Protein AF-A0A7S3DDK4-F1 (afdb_monomer_lite)

Sequence (432 aa):
MGDYQGGRSWQAQGGRSWQAQGGRSWQAQGGRPRYERYDDFDDAISMMRSQQDNVAELSKILRTPDQCRVAMTRESRKRRTLLMEAAKAGLPSCIKLLIQTYGACVSHKSAEFGDTALHHAAYAGKLEAVKMLLENGAKAGQRNGRRETAVHSARAGGSEECAKLLAETLEKEKVEKNIDMQKLIKELEGVVGWDETQKILQKCEIQQQDEADESDVPIVMVSPAGFWVGEGACEEHAFDARLCDELIRFFKNERDALQMSRKEFTVIDFGCGMGNYVQTMIGSGIDMEGYDGNPSTPALTKGHGKVQDLSVPFSLPGGRRKWVMSLEVGEHLPKKFESIFLDNVCNHADKGLILSWAKPGQGGFGHFNEQPDEYIRAEVCKRGFVVDARLEQTLRRSSSLKWFKDTIMAFRRDGQDEEAEGGNNSKRRKME

InterPro domains:
  IPR002110 Ankyrin repeat [PF12796] (83-169)
  IPR002110 Ankyrin repeat [PS50088] (113-145)
  IPR002110 Ankyrin repeat [SM00248] (78-107)
  IPR002110 Ankyrin repeat [SM00248] (113-142)
  IPR002110 Ankyrin repeat [SM00248] (146-177)
  IPR029063 S-adenosyl-L-methionine-dependent methyltransferase superfamily [SSF53335] (258-388)
  IPR036770 Ankyrin repeat-containing domain superfamily [G3DSA:1.25.40.20] (43-191)
  IPR036770 Ankyrin repeat-containing domain superfamily [SSF48403] (76-168)

Foldseek 3Di:
DDDDDDDDDDDDDDDDDDDDPDDDDDDDDPDDPDPPDADADVVLLVCLVVLPLDVPVVCVSQVDLQSQQQNFHPPDPFGDGSLLSNLLSLRLNSNCCCCPRNVHDQCQAIPPWGDGSLLNNLLSLNQNSNVSSVVSPRQQCFATNVRDGSLVSNVNSVRPPSNVVSVVRNVVVLVVVQVVVVVVLVVVCVPPNDVVSVVVVVVVLVVCVVDDPPGDDFDWDQDLLQAIDTPCLLVQDDDWPLLLVLVLVVLVVVCVVVVHDLVQQEEEEEQCRLVPSVVVSVVSSHHYAYEYQYCCNCVSNVNRYDHDRLLAADADPPWAHQEYEYEAGLQLHAPNSNLSNLCRRLRRHDWKYKYFFAAVPNDDVRRNDHDDPVVVQVSNVVSQKDWPVVSQCSSLVSGPDPRSVPGMTMITGHPPPPPPPPPDDDPDPDDD

Secondary structure (DSSP, 8-state):
---------------------S-------------------HHHHHHHHTT---HHHHHHHT-SGGGGTT-B-SS-TT--BHHHHHHHHT-HHHHHHHHHTT---TTPPPTTT---HHHHHHHTT-HHHHHHHHHTT--TT---TTS--HHHHHHHTT-HHHHHHHHHHHHHHHHHHHHHHHHHHHHHHHHH-HHHHHHHHHHHHHHHHHT--TT-----EE-TTS-EESTTHHHH----HHHHHHHHHHHHHHHHHTT--TTTSEEEEET-TT-HHHHHHHHTT-EEEEEES-TTHHHHTTTSEEE--SSS----TT--EEEEEE-S-GGGS-GGGHHHHHHHHHHHEEEEEEEE-PPTT---TT------HHHHHHHHHTTTEEE-HHHHHHHHHH--STTHHHHEEEEEE-GGGGGSSS-SSSSSSS--

pLDDT: mean 76.62, std 22.74, range [24.53, 98.81]

Structure (mmCIF, N/CA/C/O backbone):
data_AF-A0A7S3DDK4-F1
#
_entry.id   AF-A0A7S3DDK4-F1
#
loop_
_atom_site.group_PDB
_atom_site.id
_atom_site.type_symbol
_atom_site.label_atom_id
_atom_site.label_alt_id
_atom_site.label_comp_id
_atom_site.label_asym_id
_atom_site.label_entity_id
_atom_site.label_seq_id
_atom_site.pdbx_PDB_ins_code
_atom_site.Cartn_x
_atom_site.Cartn_y
_atom_site.Cartn_z
_atom_site.occupancy
_atom_site.B_iso_or_equiv
_atom_site.auth_seq_id
_atom_site.auth_comp_id
_atom_site.auth_asym_id
_atom_site.auth_atom_id
_atom_site.pdbx_PDB_model_num
ATOM 1 N N . MET A 1 1 ? 54.997 40.972 24.332 1.00 40.31 1 MET A N 1
ATOM 2 C CA . MET A 1 1 ? 55.916 39.899 24.767 1.00 40.31 1 MET A CA 1
ATOM 3 C C . MET A 1 1 ? 55.131 38.986 25.687 1.00 40.31 1 MET A C 1
ATOM 5 O O . MET A 1 1 ? 54.531 39.498 26.621 1.00 40.31 1 MET A O 1
ATOM 9 N N . GLY A 1 2 ? 55.059 37.697 25.367 1.00 31.00 2 GLY A N 1
ATOM 10 C CA . GLY A 1 2 ? 54.266 36.706 26.096 1.00 31.00 2 GLY A CA 1
ATOM 11 C C . GLY A 1 2 ? 53.964 35.510 25.198 1.00 31.00 2 GLY A C 1
ATOM 12 O O . GLY A 1 2 ? 53.062 35.584 24.371 1.00 31.00 2 GLY A O 1
ATOM 13 N N . ASP A 1 3 ? 54.802 34.486 25.334 1.00 34.25 3 ASP A N 1
ATOM 14 C CA . ASP A 1 3 ? 54.866 33.221 24.596 1.00 34.25 3 ASP A CA 1
ATOM 15 C C . ASP A 1 3 ? 53.625 32.331 24.737 1.00 34.25 3 ASP A C 1
ATOM 17 O O . ASP A 1 3 ? 52.895 32.460 25.709 1.00 34.25 3 ASP A O 1
ATOM 21 N N . TYR A 1 4 ? 53.455 31.371 23.815 1.00 25.84 4 TYR A N 1
ATOM 22 C CA . TYR A 1 4 ? 53.260 29.942 24.132 1.00 25.84 4 TYR A CA 1
ATOM 23 C C . TYR A 1 4 ? 53.338 29.102 22.835 1.00 25.84 4 TYR A C 1
ATOM 25 O O . TYR A 1 4 ? 52.418 29.090 22.021 1.00 25.84 4 TYR A O 1
ATOM 33 N N . GLN A 1 5 ? 54.446 28.376 22.646 1.00 33.69 5 GLN A N 1
ATOM 34 C CA . GLN A 1 5 ? 54.555 27.224 21.740 1.00 33.69 5 GLN A CA 1
ATOM 35 C C . GLN A 1 5 ? 54.764 25.965 22.585 1.00 33.69 5 GLN A C 1
ATOM 37 O O . GLN A 1 5 ? 55.636 25.939 23.451 1.00 33.69 5 GLN A O 1
ATOM 42 N N . GLY A 1 6 ? 54.008 24.900 22.314 1.00 30.47 6 GLY A N 1
ATOM 43 C CA . GLY A 1 6 ? 54.244 23.604 22.943 1.00 30.47 6 GLY A CA 1
ATOM 44 C C . GLY A 1 6 ? 53.261 22.530 22.492 1.00 30.47 6 GLY A C 1
ATOM 45 O O . GLY A 1 6 ? 52.137 22.477 22.973 1.00 30.47 6 GLY A O 1
ATOM 46 N N . GLY A 1 7 ? 53.708 21.639 21.608 1.00 25.88 7 GLY A N 1
ATOM 47 C CA . GLY A 1 7 ? 53.010 20.398 21.279 1.00 25.88 7 GLY A CA 1
ATOM 48 C C . GLY A 1 7 ? 54.003 19.359 20.771 1.00 25.88 7 GLY A C 1
ATOM 49 O O . GLY A 1 7 ? 54.407 19.406 19.613 1.00 25.88 7 GLY A O 1
ATOM 50 N N . ARG A 1 8 ? 54.440 18.454 21.660 1.00 29.95 8 ARG A N 1
ATOM 51 C CA . ARG A 1 8 ? 55.269 17.281 21.340 1.00 29.95 8 ARG A CA 1
ATOM 52 C C . ARG A 1 8 ? 54.406 16.028 21.184 1.00 29.95 8 ARG A C 1
ATOM 54 O O . ARG A 1 8 ? 53.402 15.849 21.862 1.00 29.95 8 ARG A O 1
ATOM 61 N N . SER A 1 9 ? 54.906 15.176 20.300 1.00 27.00 9 SER A N 1
ATOM 62 C CA . SER A 1 9 ? 54.515 13.819 19.919 1.00 27.00 9 SER A CA 1
ATOM 63 C C . SER A 1 9 ? 54.378 12.801 21.055 1.00 27.00 9 SER A C 1
ATOM 65 O O . SER A 1 9 ? 55.165 12.838 21.999 1.00 27.00 9 SER A O 1
ATOM 67 N N . TRP A 1 10 ? 53.567 11.766 20.806 1.00 26.23 10 TRP A N 1
ATOM 68 C CA . TRP A 1 10 ? 53.827 10.394 21.258 1.00 26.23 10 TRP A CA 1
ATOM 69 C C . TRP A 1 10 ? 53.618 9.401 20.105 1.00 26.23 10 TRP A C 1
ATOM 71 O O . TRP A 1 10 ? 52.633 9.477 19.375 1.00 26.23 10 TRP A O 1
ATOM 81 N N . GLN A 1 11 ? 54.591 8.503 19.938 1.00 28.77 11 GLN A N 1
ATOM 82 C CA . GLN A 1 11 ? 54.563 7.335 19.055 1.00 28.77 11 GLN A CA 1
ATOM 83 C C . GLN A 1 11 ? 53.883 6.152 19.758 1.00 28.77 11 GLN A C 1
ATOM 85 O O . GLN A 1 11 ? 54.053 5.979 20.963 1.00 28.77 11 GLN A O 1
ATOM 90 N N . ALA A 1 12 ? 53.253 5.266 18.985 1.00 28.14 12 ALA A N 1
ATOM 91 C CA . ALA A 1 12 ? 53.103 3.860 19.350 1.00 28.14 12 ALA A CA 1
ATOM 92 C C . ALA A 1 12 ? 53.394 2.981 18.122 1.00 28.14 12 ALA A C 1
ATOM 94 O O . ALA A 1 12 ? 52.734 3.077 17.089 1.00 28.14 12 ALA A O 1
ATOM 95 N N . GLN A 1 13 ? 54.444 2.168 18.250 1.00 29.00 13 GLN A N 1
ATOM 96 C CA . GLN A 1 13 ? 54.829 1.087 17.348 1.00 29.00 13 GLN A CA 1
ATOM 97 C C . GLN A 1 13 ? 53.918 -0.131 17.557 1.00 29.00 13 GLN A C 1
ATOM 99 O O . GLN A 1 13 ? 53.519 -0.423 18.681 1.00 29.00 13 GLN A O 1
ATOM 104 N N . GLY A 1 14 ? 53.675 -0.894 16.490 1.00 29.92 14 GLY A N 1
ATOM 105 C CA . GLY A 1 14 ? 53.029 -2.206 16.566 1.00 29.92 14 GLY A CA 1
ATOM 106 C C . GLY A 1 14 ? 52.743 -2.780 15.183 1.00 29.92 14 GLY A C 1
ATOM 107 O O . GLY A 1 14 ? 51.623 -2.701 14.696 1.00 29.92 14 GLY A O 1
ATOM 108 N N . GLY A 1 15 ? 53.773 -3.309 14.519 1.00 27.64 15 GLY A N 1
ATOM 109 C CA . GLY A 1 15 ? 53.654 -3.923 13.197 1.00 27.64 15 GLY A CA 1
ATOM 110 C C . GLY A 1 15 ? 53.138 -5.364 13.223 1.00 27.64 15 GLY A C 1
ATOM 111 O O . GLY A 1 15 ? 53.404 -6.102 14.167 1.00 27.64 15 GLY A O 1
ATOM 112 N N . ARG A 1 16 ? 52.508 -5.785 12.119 1.00 28.00 16 ARG A N 1
ATOM 113 C CA . ARG A 1 16 ? 52.726 -7.101 11.494 1.00 28.00 16 ARG A CA 1
ATOM 114 C C . ARG A 1 16 ? 52.715 -6.940 9.977 1.00 28.00 16 ARG A C 1
ATOM 116 O O . ARG A 1 16 ? 51.772 -6.417 9.394 1.00 28.00 16 ARG A O 1
ATOM 123 N N . SER A 1 17 ? 53.818 -7.363 9.377 1.00 24.53 17 SER A N 1
ATOM 124 C CA . SER A 1 17 ? 54.094 -7.393 7.949 1.00 24.53 17 SER A CA 1
ATOM 125 C C . SER A 1 17 ? 53.298 -8.486 7.241 1.00 24.53 17 SER A C 1
ATOM 127 O O . SER A 1 17 ? 53.320 -9.630 7.689 1.00 24.53 17 SER A O 1
ATOM 129 N N . TRP A 1 18 ? 52.767 -8.170 6.065 1.00 25.36 18 TRP A N 1
ATOM 130 C CA . TRP A 1 18 ? 52.762 -9.100 4.939 1.00 25.36 18 TRP A CA 1
ATOM 131 C C . TRP A 1 18 ? 53.418 -8.382 3.760 1.00 25.36 18 TRP A C 1
ATOM 133 O O . TRP A 1 18 ? 52.928 -7.361 3.283 1.00 25.36 18 TRP A O 1
ATOM 143 N N . GLN A 1 19 ? 54.597 -8.866 3.369 1.00 26.83 19 GLN A N 1
ATOM 144 C CA . GLN A 1 19 ? 55.282 -8.437 2.156 1.00 26.83 19 GLN A CA 1
ATOM 145 C C . GLN A 1 19 ? 54.499 -8.957 0.947 1.00 26.83 19 GLN A C 1
ATOM 147 O O . GLN A 1 19 ? 54.377 -10.165 0.768 1.00 26.83 19 GLN A O 1
ATOM 152 N N . ALA A 1 20 ? 54.020 -8.045 0.105 1.00 28.02 20 ALA A N 1
ATOM 153 C CA . ALA A 1 20 ? 53.636 -8.333 -1.269 1.00 28.02 20 ALA A CA 1
ATOM 154 C C . ALA A 1 20 ? 54.601 -7.568 -2.185 1.00 28.02 20 ALA A C 1
ATOM 156 O O . ALA A 1 20 ? 54.615 -6.336 -2.219 1.00 28.02 20 ALA A O 1
ATOM 157 N N . GLN A 1 21 ? 55.466 -8.311 -2.875 1.00 29.39 21 GLN A N 1
ATOM 158 C CA . GLN A 1 21 ? 56.257 -7.804 -3.991 1.00 29.39 21 GLN A CA 1
ATOM 159 C C . GLN A 1 21 ? 55.324 -7.502 -5.172 1.00 29.39 21 GLN A C 1
ATOM 161 O O . GLN A 1 21 ? 54.479 -8.324 -5.512 1.00 29.39 21 GLN A O 1
ATOM 166 N N . GLY A 1 22 ? 55.518 -6.347 -5.815 1.00 28.59 22 GLY A N 1
ATOM 167 C CA . GLY A 1 22 ? 54.860 -5.983 -7.078 1.00 28.59 22 GLY A CA 1
ATOM 168 C C . GLY A 1 22 ? 53.960 -4.756 -6.950 1.00 28.59 22 GLY A C 1
ATOM 169 O O . GLY A 1 22 ? 52.758 -4.869 -6.755 1.00 28.59 22 GLY A O 1
ATOM 170 N N . GLY A 1 23 ? 54.558 -3.565 -7.017 1.00 26.59 23 GLY A N 1
ATOM 171 C CA . GLY A 1 23 ? 53.898 -2.296 -6.716 1.00 26.59 23 GLY A CA 1
ATOM 172 C C . GLY A 1 23 ? 52.854 -1.824 -7.735 1.00 26.59 23 GLY A C 1
ATOM 173 O O . GLY A 1 23 ? 53.061 -1.902 -8.942 1.00 26.59 23 GLY A O 1
ATOM 174 N N . ARG A 1 24 ? 51.781 -1.207 -7.230 1.00 27.23 24 ARG A N 1
ATOM 175 C CA . ARG A 1 24 ? 51.627 0.260 -7.107 1.00 27.23 24 ARG A CA 1
ATOM 176 C C . ARG A 1 24 ? 50.479 0.555 -6.136 1.00 27.23 24 ARG A C 1
ATOM 178 O O . ARG A 1 24 ? 49.356 0.111 -6.342 1.00 27.23 24 ARG A O 1
ATOM 185 N N . SER A 1 25 ? 50.777 1.300 -5.072 1.00 25.45 25 SER A N 1
ATOM 186 C CA . SER A 1 25 ? 49.788 1.824 -4.129 1.00 25.45 25 SER A CA 1
ATOM 187 C C . SER A 1 25 ? 48.994 2.960 -4.773 1.00 25.45 25 SER A C 1
ATOM 189 O O . SER A 1 25 ? 49.592 3.919 -5.267 1.00 25.45 25 SER A O 1
ATOM 191 N N . TRP A 1 26 ? 47.669 2.904 -4.703 1.00 27.16 26 TRP A N 1
ATOM 192 C CA . TRP A 1 26 ? 46.819 4.058 -4.972 1.00 27.16 26 TRP A CA 1
ATOM 193 C C . TRP A 1 26 ? 46.813 4.947 -3.727 1.00 27.16 26 TRP A C 1
ATOM 195 O O . TRP A 1 26 ? 46.146 4.648 -2.742 1.00 27.16 26 TRP A O 1
ATOM 205 N N . GLN A 1 27 ? 47.605 6.021 -3.743 1.00 28.78 27 GLN A N 1
ATOM 206 C CA . GLN A 1 27 ? 47.407 7.115 -2.798 1.00 28.78 27 GLN A CA 1
ATOM 207 C C . GLN A 1 27 ? 46.207 7.934 -3.268 1.00 28.78 27 GLN A C 1
ATOM 209 O O . GLN A 1 27 ? 46.192 8.450 -4.385 1.00 28.78 27 GLN A O 1
ATOM 214 N N . ALA A 1 28 ? 45.207 8.040 -2.397 1.00 35.53 28 ALA A N 1
ATOM 215 C CA . ALA A 1 28 ? 44.077 8.934 -2.555 1.00 35.53 28 ALA A CA 1
ATOM 216 C C . ALA A 1 28 ? 44.572 10.390 -2.533 1.00 35.53 28 ALA A C 1
ATOM 218 O O . ALA A 1 28 ? 44.823 10.965 -1.476 1.00 35.53 28 ALA A O 1
ATOM 219 N N . GLN A 1 29 ? 44.725 10.986 -3.713 1.00 27.22 29 GLN A N 1
ATOM 220 C CA . GLN A 1 29 ? 44.672 12.434 -3.878 1.00 27.22 29 GLN A CA 1
ATOM 221 C C . GLN A 1 29 ? 43.314 12.768 -4.490 1.00 27.22 29 GLN A C 1
ATOM 223 O O . GLN A 1 29 ? 42.945 12.209 -5.522 1.00 27.22 29 GLN A O 1
ATOM 228 N N . GLY A 1 30 ? 42.567 13.657 -3.832 1.00 33.72 30 GLY A N 1
ATOM 229 C CA . GLY A 1 30 ? 41.244 14.135 -4.238 1.00 33.72 30 GLY A CA 1
ATOM 230 C C . GLY A 1 30 ? 41.257 14.951 -5.533 1.00 33.72 30 GLY A C 1
ATOM 231 O O . GLY A 1 30 ? 40.990 16.148 -5.525 1.00 33.72 30 GLY A O 1
ATOM 232 N N . GLY A 1 31 ? 41.551 14.298 -6.654 1.00 26.67 31 GLY A N 1
ATOM 233 C CA . GLY A 1 31 ? 41.370 14.818 -8.002 1.00 26.67 31 GLY A CA 1
ATOM 234 C C . GLY A 1 31 ? 40.264 14.047 -8.716 1.00 26.67 31 GLY A C 1
ATOM 235 O O . GLY A 1 31 ? 40.250 12.818 -8.696 1.00 26.67 31 GLY A O 1
ATOM 236 N N . ARG A 1 32 ? 39.339 14.765 -9.369 1.00 27.92 32 ARG A N 1
ATOM 237 C CA . ARG A 1 32 ? 38.384 14.166 -10.319 1.00 27.92 32 ARG A CA 1
ATOM 238 C C . ARG A 1 32 ? 39.145 13.290 -11.332 1.00 27.92 32 ARG A C 1
ATOM 240 O O . ARG A 1 32 ? 40.258 13.673 -11.703 1.00 27.92 32 ARG A O 1
ATOM 247 N N . PRO A 1 33 ? 38.562 12.177 -11.821 1.00 30.20 33 PRO A N 1
ATOM 248 C CA . PRO A 1 33 ? 39.227 11.306 -12.784 1.00 30.20 33 PRO A CA 1
ATOM 249 C C . PRO A 1 33 ? 39.720 12.130 -13.974 1.00 30.20 33 PRO A C 1
ATOM 251 O O . PRO A 1 33 ? 38.939 12.823 -14.634 1.00 30.20 33 PRO A O 1
ATOM 254 N N . ARG A 1 34 ? 41.028 12.098 -14.228 1.00 29.77 34 ARG A N 1
ATOM 255 C CA . ARG A 1 34 ? 41.627 12.766 -15.379 1.00 29.77 34 ARG A CA 1
ATOM 256 C C . ARG A 1 34 ? 41.288 11.928 -16.615 1.00 29.77 34 ARG A C 1
ATOM 258 O O . ARG A 1 34 ? 41.925 10.913 -16.868 1.00 29.77 34 ARG A O 1
ATOM 265 N N . TYR A 1 35 ? 40.235 12.314 -17.336 1.00 37.47 35 TYR A N 1
ATOM 266 C CA . TYR A 1 35 ? 39.880 11.733 -18.635 1.00 37.47 35 TYR A CA 1
ATOM 267 C C . TYR A 1 35 ? 40.934 12.162 -19.668 1.00 37.47 35 TYR A C 1
ATOM 269 O O . TYR A 1 35 ? 40.834 13.237 -20.260 1.00 37.47 35 TYR A O 1
ATOM 277 N N . GLU A 1 36 ? 41.990 11.368 -19.824 1.00 32.09 36 GLU A N 1
ATOM 278 C CA . GLU A 1 36 ? 43.036 11.586 -20.825 1.00 32.09 36 GLU A CA 1
ATOM 279 C C . GLU A 1 36 ? 42.603 11.033 -22.200 1.00 32.09 36 GLU A C 1
ATOM 281 O O . GLU A 1 36 ? 42.184 9.887 -22.303 1.00 32.09 36 GLU A O 1
ATOM 286 N N . ARG A 1 37 ? 42.739 11.887 -23.233 1.00 38.88 37 ARG A N 1
ATOM 287 C CA . ARG A 1 37 ? 42.545 11.689 -24.692 1.00 38.88 37 ARG A CA 1
ATOM 288 C C . ARG A 1 37 ? 41.148 11.284 -25.192 1.00 38.88 37 ARG A C 1
ATOM 290 O O . ARG A 1 37 ? 40.739 10.135 -25.151 1.00 38.88 37 ARG A O 1
ATOM 297 N N . TYR A 1 38 ? 40.464 12.273 -25.769 1.00 48.06 38 TYR A N 1
ATOM 298 C CA . TYR A 1 38 ? 39.288 12.102 -26.620 1.00 48.06 38 TYR A CA 1
ATOM 299 C C . TYR A 1 38 ? 39.751 11.739 -28.038 1.00 48.06 38 TYR A C 1
ATOM 301 O O . TYR A 1 38 ? 40.285 12.607 -28.732 1.00 48.06 38 TYR A O 1
ATOM 309 N N . ASP A 1 39 ? 39.575 10.485 -28.446 1.00 51.75 39 ASP A N 1
ATOM 310 C CA . ASP A 1 39 ? 39.748 10.075 -29.843 1.00 51.75 39 ASP A CA 1
ATOM 311 C C . ASP A 1 39 ? 38.558 10.586 -30.684 1.00 51.75 39 ASP A C 1
ATOM 313 O O . ASP A 1 39 ? 37.422 10.658 -30.209 1.00 51.75 39 ASP A O 1
ATOM 317 N N . ASP A 1 40 ? 38.840 11.018 -31.913 1.00 55.12 40 ASP A N 1
ATOM 318 C CA . ASP A 1 40 ? 37.862 11.569 -32.854 1.00 55.12 40 ASP A CA 1
ATOM 319 C C . ASP A 1 40 ? 37.070 10.431 -33.525 1.00 55.12 40 ASP A C 1
ATOM 321 O O . ASP A 1 40 ? 37.660 9.570 -34.180 1.00 55.12 40 ASP A O 1
ATOM 325 N N . PHE A 1 41 ? 35.747 10.397 -33.330 1.00 72.31 41 PHE A N 1
ATOM 326 C CA . PHE A 1 41 ? 34.847 9.364 -33.868 1.00 72.31 41 PHE A CA 1
ATOM 327 C C . PHE A 1 41 ? 33.729 9.959 -34.740 1.00 72.31 41 PHE A C 1
ATOM 329 O O . PHE A 1 41 ? 32.668 9.344 -34.890 1.00 72.31 41 PHE A O 1
ATOM 336 N N . ASP A 1 42 ? 33.940 11.148 -35.309 1.00 73.25 42 ASP A N 1
ATOM 337 C CA . ASP A 1 42 ? 32.930 11.848 -36.113 1.00 73.25 42 ASP A CA 1
ATOM 338 C C . ASP A 1 42 ? 32.465 11.024 -37.329 1.00 73.25 42 ASP A C 1
ATOM 340 O O . ASP A 1 42 ? 31.271 11.009 -37.642 1.00 73.25 42 ASP A O 1
ATOM 344 N N . ASP A 1 43 ? 33.352 10.224 -37.930 1.00 77.19 43 ASP A N 1
ATOM 345 C CA . ASP A 1 43 ? 33.007 9.295 -39.015 1.00 77.19 43 ASP A CA 1
ATOM 346 C C . ASP A 1 43 ? 32.027 8.199 -38.563 1.00 77.19 43 ASP A C 1
ATOM 348 O O . ASP A 1 43 ? 31.045 7.912 -39.253 1.00 77.19 43 ASP A O 1
ATOM 352 N N . ALA A 1 44 ? 32.225 7.622 -37.371 1.00 78.56 44 ALA A N 1
ATOM 353 C CA . ALA A 1 44 ? 31.317 6.610 -36.823 1.00 78.56 44 ALA A CA 1
ATOM 354 C C . ALA A 1 44 ? 29.952 7.221 -36.485 1.00 78.56 44 ALA A C 1
ATOM 356 O O . ALA A 1 44 ? 28.914 6.600 -36.713 1.00 78.56 44 ALA A O 1
ATOM 357 N N . ILE A 1 45 ? 29.937 8.456 -35.981 1.00 78.75 45 ILE A N 1
ATOM 358 C CA . ILE A 1 45 ? 28.703 9.188 -35.680 1.00 78.75 45 ILE A CA 1
ATOM 359 C C . ILE A 1 45 ? 27.951 9.516 -36.974 1.00 78.75 45 ILE A C 1
ATOM 361 O O . ILE A 1 45 ? 26.738 9.322 -37.041 1.00 78.75 45 ILE A O 1
ATOM 365 N N . SER A 1 46 ? 28.651 9.984 -38.009 1.00 82.25 46 SER A N 1
ATOM 366 C CA . SER A 1 46 ? 28.081 10.258 -39.332 1.00 82.25 46 SER A CA 1
ATOM 367 C C . SER A 1 46 ? 27.472 8.993 -39.949 1.00 82.25 46 SER A C 1
ATOM 369 O O . SER A 1 46 ? 26.312 8.987 -40.377 1.00 82.25 46 SER A O 1
ATOM 371 N N . MET A 1 47 ? 28.201 7.877 -39.882 1.00 84.94 47 MET A N 1
ATOM 372 C CA . MET A 1 47 ? 27.716 6.558 -40.291 1.00 84.94 47 MET A CA 1
ATOM 373 C C . MET A 1 47 ? 26.447 6.151 -39.519 1.00 84.94 47 MET A C 1
ATOM 375 O O . MET A 1 47 ? 25.445 5.776 -40.126 1.00 84.94 47 MET A O 1
ATOM 379 N N . MET A 1 48 ? 26.431 6.289 -38.190 1.00 87.25 48 MET A N 1
ATOM 380 C CA . MET A 1 48 ? 25.256 5.937 -37.383 1.00 87.25 48 MET A CA 1
ATOM 381 C C . MET A 1 48 ? 24.055 6.850 -37.666 1.00 87.25 48 MET A C 1
ATOM 383 O O . MET A 1 48 ? 22.925 6.376 -37.766 1.00 87.25 48 MET A O 1
ATOM 387 N N . ARG A 1 49 ? 24.274 8.158 -37.850 1.00 83.69 49 ARG A N 1
ATOM 388 C CA . ARG A 1 49 ? 23.212 9.131 -38.166 1.00 83.69 49 ARG A CA 1
ATOM 389 C C . ARG A 1 49 ? 22.624 8.939 -39.559 1.00 83.69 49 ARG A C 1
ATOM 391 O O . ARG A 1 49 ? 21.437 9.197 -39.745 1.00 83.69 49 ARG A O 1
ATOM 398 N N . SER A 1 50 ? 23.419 8.442 -40.504 1.00 86.81 50 SER A N 1
ATOM 399 C CA . SER A 1 50 ? 22.933 7.985 -41.811 1.00 86.81 50 SER A CA 1
ATOM 400 C C . SER A 1 50 ? 22.236 6.616 -41.760 1.00 86.81 50 SER A C 1
ATOM 402 O O . SER A 1 50 ? 21.824 6.106 -42.798 1.00 86.81 50 SER A O 1
ATOM 404 N N . GLN A 1 51 ? 22.045 6.051 -40.558 1.00 83.50 51 GLN A N 1
ATOM 405 C CA . GLN A 1 51 ? 21.359 4.781 -40.298 1.00 83.50 51 GLN A CA 1
ATOM 406 C C . GLN A 1 51 ? 21.984 3.585 -41.030 1.00 83.50 51 GLN A C 1
ATOM 408 O O . GLN A 1 51 ? 21.298 2.623 -41.372 1.00 83.50 51 GLN A O 1
ATOM 413 N N . GLN A 1 52 ? 23.297 3.621 -41.258 1.00 82.00 52 GLN A N 1
ATOM 414 C CA . GLN A 1 52 ? 24.025 2.502 -41.843 1.00 82.00 52 GLN A CA 1
ATOM 415 C C . GLN A 1 52 ? 24.459 1.526 -40.743 1.00 82.00 52 GLN A C 1
ATOM 417 O O . GLN A 1 52 ? 25.343 1.835 -39.944 1.00 82.00 52 GLN A O 1
ATOM 422 N N . ASP A 1 53 ? 23.871 0.325 -40.711 1.00 86.00 53 ASP A N 1
ATOM 423 C CA . ASP A 1 53 ? 24.272 -0.753 -39.789 1.00 86.00 53 ASP A CA 1
ATOM 424 C C . ASP A 1 53 ? 25.536 -1.470 -40.309 1.00 86.00 53 ASP A C 1
ATOM 426 O O . ASP A 1 53 ? 25.516 -2.643 -40.679 1.00 86.00 53 ASP A O 1
ATOM 430 N N . ASN A 1 54 ? 26.641 -0.726 -40.435 1.00 87.44 54 ASN A N 1
ATOM 431 C CA . ASN A 1 54 ? 27.883 -1.189 -41.054 1.00 87.44 54 ASN A CA 1
ATOM 432 C C . ASN A 1 54 ? 28.961 -1.496 -40.006 1.00 87.44 54 ASN A C 1
ATOM 434 O O . ASN A 1 54 ? 29.830 -0.680 -39.695 1.00 87.44 54 ASN A O 1
ATOM 438 N N . VAL A 1 55 ? 28.925 -2.725 -39.492 1.00 85.44 55 VAL A N 1
ATOM 439 C CA . VAL A 1 55 ? 29.891 -3.218 -38.497 1.00 85.44 55 VAL A CA 1
ATOM 440 C C . VAL A 1 55 ? 31.331 -3.253 -39.011 1.00 85.44 55 VAL A C 1
ATOM 442 O O . VAL A 1 55 ? 32.251 -3.023 -38.235 1.00 85.44 55 VAL A O 1
ATOM 445 N N . ALA A 1 56 ? 31.546 -3.500 -40.308 1.00 84.81 56 ALA A N 1
ATOM 446 C CA . ALA A 1 56 ? 32.889 -3.576 -40.881 1.00 84.81 56 ALA A CA 1
ATOM 447 C C . ALA A 1 56 ? 33.571 -2.204 -40.881 1.00 84.81 56 ALA A C 1
ATOM 449 O O . ALA A 1 56 ? 34.751 -2.098 -40.553 1.00 84.81 56 ALA A O 1
ATOM 450 N N . GLU A 1 57 ? 32.825 -1.156 -41.223 1.00 83.31 57 GLU A N 1
ATOM 451 C CA . GLU A 1 57 ? 33.326 0.214 -41.177 1.00 83.31 57 GLU A CA 1
ATOM 452 C C . GLU A 1 57 ? 33.495 0.695 -39.733 1.00 83.31 57 GLU A C 1
ATOM 454 O O . GLU A 1 57 ? 34.544 1.237 -39.387 1.00 83.31 57 GLU A O 1
ATOM 459 N N . LEU A 1 58 ? 32.541 0.376 -38.850 1.00 81.44 58 LEU A N 1
ATOM 460 C CA . LEU A 1 58 ? 32.658 0.672 -37.421 1.00 81.44 58 LEU A CA 1
ATOM 461 C C . LEU A 1 58 ? 33.910 0.034 -36.798 1.00 81.44 58 LEU A C 1
ATOM 463 O O . LEU A 1 58 ? 34.635 0.697 -36.059 1.00 81.44 58 LEU A O 1
ATOM 467 N N . SER A 1 59 ? 34.218 -1.221 -37.138 1.00 81.19 59 SER A N 1
ATOM 468 C CA . SER A 1 59 ? 35.424 -1.906 -36.662 1.00 81.19 59 SER A CA 1
ATOM 469 C C . SER A 1 59 ? 36.724 -1.294 -37.184 1.00 81.19 59 SER A C 1
ATOM 471 O O . SER A 1 59 ? 37.714 -1.267 -36.453 1.00 81.19 59 SER A O 1
ATOM 473 N N . LYS A 1 60 ? 36.745 -0.772 -38.420 1.00 81.25 60 LYS A N 1
ATOM 474 C CA . LYS A 1 60 ? 37.911 -0.038 -38.945 1.00 81.25 60 LYS A CA 1
ATOM 475 C C . LYS A 1 60 ? 38.133 1.275 -38.198 1.00 81.25 60 LYS A C 1
ATOM 477 O O . LYS A 1 60 ? 39.281 1.648 -37.956 1.00 81.25 60 LYS A O 1
ATOM 482 N N . ILE A 1 61 ? 37.048 1.965 -37.841 1.00 76.44 61 ILE A N 1
ATOM 483 C CA . ILE A 1 61 ? 37.099 3.244 -37.124 1.00 76.44 61 ILE A CA 1
ATOM 484 C C . ILE A 1 61 ? 37.563 3.032 -35.674 1.00 76.44 61 ILE A C 1
ATOM 486 O O . ILE A 1 61 ? 38.454 3.740 -35.212 1.00 76.44 61 ILE A O 1
ATOM 490 N N . LEU A 1 62 ? 37.028 2.021 -34.979 1.00 72.00 62 LEU A N 1
ATOM 491 C CA . LEU A 1 62 ? 37.261 1.774 -33.547 1.00 72.00 62 LEU A CA 1
ATOM 492 C C . LEU A 1 62 ? 38.522 0.973 -33.204 1.00 72.00 62 LEU A C 1
ATOM 494 O O . LEU A 1 62 ? 38.652 0.589 -32.056 1.00 72.00 62 LEU A O 1
ATOM 498 N N . ARG A 1 63 ? 39.390 0.681 -34.182 1.00 67.81 63 ARG A N 1
ATOM 499 C CA . ARG A 1 63 ? 40.748 0.079 -34.137 1.00 67.81 63 ARG A CA 1
ATOM 500 C C . ARG A 1 63 ? 41.142 -0.848 -32.962 1.00 67.81 63 ARG A C 1
ATOM 502 O O . ARG A 1 63 ? 41.629 -1.938 -33.255 1.00 67.81 63 ARG A O 1
ATOM 509 N N . THR A 1 64 ? 41.005 -0.479 -31.682 1.00 59.88 64 THR A N 1
ATOM 510 C CA . THR A 1 64 ? 41.280 -1.346 -30.516 1.00 59.88 64 THR A CA 1
ATOM 511 C C . THR A 1 64 ? 40.103 -1.469 -29.519 1.00 59.88 64 THR A C 1
ATOM 513 O O . THR A 1 64 ? 39.364 -0.510 -29.302 1.00 59.88 64 THR A O 1
ATOM 516 N N . PRO A 1 65 ? 39.934 -2.626 -28.837 1.00 53.78 65 PRO A N 1
ATOM 517 C CA . PRO A 1 65 ? 38.850 -2.846 -27.864 1.00 53.78 65 PRO A CA 1
ATOM 518 C C . PRO A 1 65 ? 38.792 -1.842 -26.697 1.00 53.78 65 PRO A C 1
ATOM 520 O O . PRO A 1 65 ? 37.707 -1.503 -26.233 1.00 53.78 65 PRO A O 1
ATOM 523 N N . ASP A 1 66 ? 39.939 -1.320 -26.248 1.00 52.06 66 ASP A N 1
ATOM 524 C CA . ASP A 1 66 ? 40.023 -0.392 -25.107 1.00 52.06 66 ASP A CA 1
ATOM 525 C C . ASP A 1 66 ? 39.494 1.027 -25.407 1.00 52.06 66 ASP A C 1
ATOM 527 O O . ASP A 1 66 ? 39.278 1.816 -24.482 1.00 52.06 66 ASP A O 1
ATOM 531 N N . GLN A 1 67 ? 39.234 1.365 -26.677 1.00 54.25 67 GLN A N 1
ATOM 532 C CA . GLN A 1 67 ? 38.796 2.707 -27.090 1.00 54.25 67 GLN A CA 1
ATOM 533 C C . GLN A 1 67 ? 37.350 3.055 -26.681 1.00 54.25 67 GLN A C 1
ATOM 535 O O . GLN A 1 67 ? 36.975 4.228 -26.673 1.00 54.25 67 GLN A O 1
ATOM 540 N N . CYS A 1 68 ? 36.526 2.082 -26.276 1.00 49.22 68 CYS A N 1
ATOM 541 C CA . CYS A 1 68 ? 35.099 2.309 -26.015 1.00 49.22 68 CYS A CA 1
ATOM 542 C C . CYS A 1 68 ? 34.696 2.491 -24.550 1.00 49.22 68 CYS A C 1
ATOM 544 O O . CYS A 1 68 ? 33.517 2.761 -24.302 1.00 49.22 68 CYS A O 1
ATOM 546 N N . ARG A 1 69 ? 35.621 2.457 -23.574 1.00 46.66 69 ARG A N 1
ATOM 547 C CA . ARG A 1 69 ? 35.240 2.735 -22.170 1.00 46.66 69 ARG A CA 1
ATOM 548 C C . ARG A 1 69 ? 34.630 4.130 -21.991 1.00 46.66 69 ARG A C 1
ATOM 550 O O . ARG A 1 69 ? 33.869 4.327 -21.046 1.00 46.66 69 ARG A O 1
ATOM 557 N N . VAL A 1 70 ? 34.923 5.082 -22.889 1.00 46.34 70 VAL A N 1
ATOM 558 C CA . VAL A 1 70 ? 34.393 6.454 -22.831 1.00 46.34 70 VAL A CA 1
ATOM 559 C C . VAL A 1 70 ? 34.324 7.150 -24.208 1.00 46.34 70 VAL A C 1
ATOM 561 O O . VAL A 1 70 ? 34.628 8.338 -24.300 1.00 46.34 70 VAL A O 1
ATOM 564 N N . ALA A 1 71 ? 33.959 6.454 -25.294 1.00 50.59 71 ALA A N 1
ATOM 565 C CA . ALA A 1 71 ? 33.852 7.067 -26.630 1.00 50.59 71 ALA A CA 1
ATOM 566 C C . ALA A 1 71 ? 32.715 8.114 -26.674 1.00 50.59 71 ALA A C 1
ATOM 568 O O . ALA A 1 71 ? 31.578 7.809 -27.037 1.00 50.59 71 ALA A O 1
ATOM 569 N N . MET A 1 72 ? 33.015 9.332 -26.214 1.00 52.78 72 MET A N 1
ATOM 570 C CA . MET A 1 72 ? 32.121 10.485 -26.114 1.00 52.78 72 MET A CA 1
ATOM 571 C C . MET A 1 72 ? 32.316 11.404 -27.321 1.00 52.78 72 MET A C 1
ATOM 573 O O . MET A 1 72 ? 33.443 11.738 -27.671 1.00 52.78 72 MET A O 1
ATOM 577 N N . THR A 1 73 ? 31.221 11.880 -27.913 1.00 54.09 73 THR A N 1
ATOM 578 C CA . THR A 1 73 ? 31.253 12.847 -29.029 1.00 54.09 73 THR A CA 1
ATOM 579 C C . THR A 1 73 ? 31.961 14.162 -28.636 1.00 54.09 73 THR A C 1
ATOM 581 O O . THR A 1 73 ? 31.610 14.716 -27.588 1.00 54.09 73 THR A O 1
ATOM 584 N N . ARG A 1 74 ? 32.852 14.732 -29.472 1.00 46.75 74 ARG A N 1
ATOM 585 C CA . ARG A 1 74 ? 33.428 16.089 -29.257 1.00 46.75 74 ARG A CA 1
ATOM 586 C C . ARG A 1 74 ? 32.398 17.208 -29.426 1.00 46.75 74 ARG A C 1
ATOM 588 O O . ARG A 1 74 ? 32.468 18.213 -28.724 1.00 46.75 74 ARG A O 1
ATOM 595 N N . GLU A 1 75 ? 31.437 17.036 -30.332 1.00 49.25 75 GLU A N 1
ATOM 596 C CA . GLU A 1 75 ? 30.648 18.158 -30.859 1.00 49.25 75 GLU A CA 1
ATOM 597 C C . GLU A 1 75 ? 29.300 18.419 -30.170 1.00 49.25 75 GLU A C 1
ATOM 599 O O . GLU A 1 75 ? 28.523 19.269 -30.598 1.00 49.25 75 GLU A O 1
ATOM 604 N N . SER A 1 76 ? 28.985 17.746 -29.065 1.00 45.59 76 SER A N 1
ATOM 605 C CA . SER A 1 76 ? 27.759 18.064 -28.337 1.00 45.59 76 SER A CA 1
ATOM 606 C C . SER A 1 76 ? 28.075 18.486 -26.914 1.00 45.59 76 SER A C 1
ATOM 608 O O . SER A 1 76 ? 28.689 17.748 -26.147 1.00 45.59 76 SER A O 1
ATOM 610 N N . ARG A 1 77 ? 27.497 19.615 -26.493 1.00 49.94 77 ARG A N 1
ATOM 611 C CA . ARG A 1 77 ? 27.292 19.958 -25.071 1.00 49.94 77 ARG A CA 1
ATOM 612 C C . ARG A 1 77 ? 26.578 18.838 -24.271 1.00 49.94 77 ARG A C 1
ATOM 614 O O . ARG A 1 77 ? 26.353 19.000 -23.082 1.00 49.94 77 ARG A O 1
ATOM 621 N N . LYS A 1 78 ? 26.225 17.718 -24.922 1.00 55.41 78 LYS A N 1
ATOM 622 C CA . LYS A 1 78 ? 25.417 16.595 -24.452 1.00 55.41 78 LYS A CA 1
ATOM 623 C C . LYS A 1 78 ? 26.238 15.338 -24.097 1.00 55.41 78 LYS A C 1
ATOM 625 O O . LYS A 1 78 ? 25.685 14.458 -23.446 1.00 55.41 78 LYS A O 1
ATOM 630 N N . ARG A 1 79 ? 27.528 15.252 -24.490 1.00 62.69 79 ARG A N 1
ATOM 631 C CA . ARG A 1 79 ? 28.476 14.128 -24.235 1.00 62.69 79 ARG A CA 1
ATOM 632 C C . ARG A 1 79 ? 27.813 12.740 -24.340 1.00 62.69 79 ARG A C 1
ATOM 634 O O . ARG A 1 79 ? 27.677 12.032 -23.345 1.00 62.69 79 ARG A O 1
ATOM 641 N N . ARG A 1 80 ? 27.362 12.367 -25.542 1.00 70.25 80 ARG A N 1
ATOM 642 C CA . ARG A 1 80 ? 26.745 11.052 -25.810 1.00 70.25 80 ARG A CA 1
ATOM 643 C C . ARG A 1 80 ? 27.788 10.000 -26.169 1.00 70.25 80 ARG A C 1
ATOM 645 O O . ARG A 1 80 ? 28.826 10.347 -26.728 1.00 70.25 80 ARG A O 1
ATOM 652 N N . THR A 1 81 ? 27.495 8.734 -25.874 1.00 79.88 81 THR A N 1
ATOM 653 C CA . THR A 1 81 ? 28.335 7.597 -26.277 1.00 79.88 81 THR A CA 1
ATOM 654 C C . THR A 1 81 ? 27.954 7.084 -27.666 1.00 79.88 81 THR A C 1
ATOM 656 O O . THR A 1 81 ? 26.820 7.267 -28.113 1.00 79.88 81 THR A O 1
ATOM 659 N N . LEU A 1 82 ? 28.866 6.376 -28.339 1.00 80.75 82 LEU A N 1
ATOM 660 C CA . LEU A 1 82 ? 28.550 5.674 -29.594 1.00 80.75 82 LEU A CA 1
ATOM 661 C C . LEU A 1 82 ? 27.389 4.680 -29.444 1.00 80.75 82 LEU A C 1
ATOM 663 O O . LEU A 1 82 ? 26.572 4.547 -30.350 1.00 80.75 82 LEU A O 1
ATOM 667 N N . LEU A 1 83 ? 27.260 4.042 -28.276 1.00 85.88 83 LEU A N 1
ATOM 668 C CA . LEU A 1 83 ? 26.128 3.165 -27.978 1.00 85.88 83 LEU A CA 1
ATOM 669 C C . LEU A 1 83 ? 24.796 3.932 -27.985 1.00 85.88 83 LEU A C 1
ATOM 671 O O . LEU A 1 83 ? 23.804 3.417 -28.487 1.00 85.88 83 LEU A O 1
ATOM 675 N N . MET A 1 84 ? 24.768 5.171 -27.481 1.00 89.25 84 MET A N 1
ATOM 676 C CA . MET A 1 84 ? 23.567 6.016 -27.514 1.00 89.25 84 MET A CA 1
ATOM 677 C C . MET A 1 84 ? 23.183 6.424 -28.940 1.00 89.25 84 MET A C 1
ATOM 679 O O . MET A 1 84 ? 21.998 6.430 -29.266 1.00 89.25 84 MET A O 1
ATOM 683 N N . GLU A 1 85 ? 24.157 6.752 -29.795 1.00 88.56 85 GLU A N 1
ATOM 684 C CA . GLU A 1 85 ? 23.883 7.104 -31.196 1.00 88.56 85 GLU A CA 1
ATOM 685 C C . GLU A 1 85 ? 23.420 5.873 -31.999 1.00 88.56 85 GLU A C 1
ATOM 687 O O . GLU A 1 85 ? 22.415 5.960 -32.706 1.00 88.56 85 GLU A O 1
ATOM 692 N N . ALA A 1 86 ? 24.048 4.704 -31.812 1.00 91.06 86 ALA A N 1
ATOM 693 C CA . ALA A 1 86 ? 23.607 3.444 -32.419 1.00 91.06 86 ALA A CA 1
ATOM 694 C C . ALA A 1 86 ? 22.194 3.034 -31.956 1.00 91.06 86 ALA A C 1
ATOM 696 O O . ALA A 1 86 ? 21.358 2.639 -32.772 1.00 91.06 86 ALA A O 1
ATOM 697 N N . ALA A 1 87 ? 21.900 3.193 -30.661 1.00 94.69 87 ALA A N 1
ATOM 698 C CA . ALA A 1 87 ? 20.585 2.950 -30.073 1.00 94.69 87 ALA A CA 1
ATOM 699 C C . ALA A 1 87 ? 19.508 3.876 -30.654 1.00 94.69 87 ALA A C 1
ATOM 701 O O . ALA A 1 87 ? 18.438 3.415 -31.048 1.00 94.69 87 ALA A O 1
ATOM 702 N N . LYS A 1 88 ? 19.809 5.175 -30.773 1.00 93.81 88 LYS A N 1
ATOM 703 C CA . LYS A 1 88 ? 18.900 6.163 -31.367 1.00 93.81 88 LYS A CA 1
ATOM 704 C C . LYS A 1 88 ? 18.634 5.894 -32.852 1.00 93.81 88 LYS A C 1
ATOM 706 O O . LYS A 1 88 ? 17.513 6.082 -33.321 1.00 93.81 88 LYS A O 1
ATOM 711 N N . ALA A 1 89 ? 19.657 5.481 -33.598 1.00 93.12 89 ALA A N 1
ATOM 712 C CA . ALA A 1 89 ? 19.534 5.143 -35.014 1.00 93.12 89 ALA A CA 1
ATOM 713 C C . ALA A 1 89 ? 18.815 3.800 -35.241 1.00 93.12 89 ALA A C 1
ATOM 715 O O . ALA A 1 89 ? 18.157 3.625 -36.267 1.00 93.12 89 ALA A O 1
ATOM 716 N N . GLY A 1 90 ? 18.855 2.896 -34.257 1.00 94.94 90 GLY A N 1
ATOM 717 C CA . GLY A 1 90 ? 18.244 1.572 -34.332 1.00 94.94 90 GLY A CA 1
ATOM 718 C C . GLY A 1 90 ? 19.117 0.570 -35.079 1.00 94.94 90 GLY A C 1
ATOM 719 O O . GLY A 1 90 ? 18.613 -0.130 -35.947 1.00 94.94 90 GLY A O 1
ATOM 720 N N . LEU A 1 91 ? 20.418 0.546 -34.773 1.00 94.12 91 LEU A N 1
ATOM 721 C CA . LEU A 1 91 ? 21.433 -0.254 -35.470 1.00 94.12 91 LEU A CA 1
ATOM 722 C C . LEU A 1 91 ? 21.841 -1.469 -34.619 1.00 94.12 91 LEU A C 1
ATOM 724 O O . LEU A 1 91 ? 22.806 -1.376 -33.854 1.00 94.12 91 LEU A O 1
ATOM 728 N N . PRO A 1 92 ? 21.097 -2.588 -34.676 1.00 89.75 92 PRO A N 1
ATOM 729 C CA . PRO A 1 92 ? 21.306 -3.727 -33.784 1.00 89.75 92 PRO A CA 1
ATOM 730 C C . PRO A 1 92 ? 22.698 -4.350 -33.937 1.00 89.75 92 PRO A C 1
ATOM 732 O O . PRO A 1 92 ? 23.324 -4.699 -32.937 1.00 89.75 92 PRO A O 1
ATOM 735 N N . SER A 1 93 ? 23.242 -4.448 -35.153 1.00 90.31 93 SER A N 1
ATOM 736 C CA . SER A 1 93 ? 24.560 -5.066 -35.350 1.00 90.31 93 SER A CA 1
ATOM 737 C C . SER A 1 93 ? 25.664 -4.214 -34.720 1.00 90.31 93 SER A C 1
ATOM 739 O O . SER A 1 93 ? 26.536 -4.739 -34.023 1.00 90.31 93 SER A O 1
ATOM 741 N N . CYS A 1 94 ? 25.581 -2.892 -34.879 1.00 88.75 94 CYS A N 1
ATOM 742 C CA . CYS A 1 94 ? 26.456 -1.941 -34.197 1.00 88.75 94 CYS A CA 1
ATOM 743 C C . CYS A 1 94 ? 26.293 -1.968 -32.665 1.00 88.75 94 CYS A C 1
ATOM 745 O O . CYS A 1 94 ? 27.299 -1.974 -31.961 1.00 88.75 94 CYS A O 1
ATOM 747 N N . ILE A 1 95 ? 25.064 -2.021 -32.128 1.00 89.50 95 ILE A N 1
ATOM 748 C CA . ILE A 1 95 ? 24.808 -2.126 -30.674 1.00 89.50 95 ILE A CA 1
ATOM 749 C C . ILE A 1 95 ? 25.477 -3.380 -30.107 1.00 89.50 95 ILE A C 1
ATOM 751 O O . ILE A 1 95 ? 26.222 -3.298 -29.127 1.00 89.50 95 ILE A O 1
ATOM 755 N N . LYS A 1 96 ? 25.259 -4.528 -30.756 1.00 85.94 96 LYS A N 1
ATOM 756 C CA . LYS A 1 96 ? 25.845 -5.807 -30.355 1.00 85.94 96 LYS A CA 1
ATOM 757 C C . LYS A 1 96 ? 27.370 -5.754 -30.361 1.00 85.94 96 LYS A C 1
ATOM 759 O O . LYS A 1 96 ? 27.992 -6.146 -29.378 1.00 85.94 96 LYS A O 1
ATOM 764 N N . LEU A 1 97 ? 27.964 -5.238 -31.438 1.00 82.00 97 LEU A N 1
ATOM 765 C CA . LEU A 1 97 ? 29.414 -5.092 -31.567 1.00 82.00 97 LEU A CA 1
ATOM 766 C C . LEU A 1 97 ? 29.989 -4.201 -30.452 1.00 82.00 97 LEU A C 1
ATOM 768 O O . LEU A 1 97 ? 30.952 -4.582 -29.788 1.00 82.00 97 LEU A O 1
ATOM 772 N N . LEU A 1 98 ? 29.378 -3.038 -30.211 1.00 79.12 98 LEU A N 1
ATOM 773 C CA . LEU A 1 98 ? 29.826 -2.085 -29.194 1.00 79.12 98 LEU A CA 1
ATOM 774 C C . LEU A 1 98 ? 29.800 -2.686 -27.785 1.00 79.12 98 LEU A C 1
ATOM 776 O O . LEU A 1 98 ? 30.750 -2.502 -27.029 1.00 79.12 98 LEU A O 1
ATOM 780 N N . ILE A 1 99 ? 28.741 -3.416 -27.429 1.00 80.69 99 ILE A N 1
ATOM 781 C CA . ILE A 1 99 ? 28.617 -4.032 -26.102 1.00 80.69 99 ILE A CA 1
ATOM 782 C C . ILE A 1 99 ? 29.569 -5.225 -25.967 1.00 80.69 99 ILE A C 1
ATOM 784 O O . ILE A 1 99 ? 30.357 -5.283 -25.026 1.00 80.69 99 ILE A O 1
ATOM 788 N N . GLN A 1 100 ? 29.513 -6.172 -26.905 1.00 80.06 100 GLN A N 1
ATOM 789 C CA . GLN A 1 100 ? 30.149 -7.484 -26.741 1.00 80.06 100 GLN A CA 1
ATOM 790 C C . GLN A 1 100 ? 31.642 -7.477 -27.067 1.00 80.06 100 GLN A C 1
ATOM 792 O O . GLN A 1 100 ? 32.406 -8.213 -26.449 1.00 80.06 100 GLN A O 1
ATOM 797 N N . THR A 1 101 ? 32.069 -6.670 -28.038 1.00 72.69 101 THR A N 1
ATOM 798 C CA . THR A 1 101 ? 33.466 -6.642 -28.497 1.00 72.69 101 THR A CA 1
ATOM 799 C C . THR A 1 101 ? 34.243 -5.485 -27.891 1.00 72.69 101 THR A C 1
ATOM 801 O O . THR A 1 101 ? 35.415 -5.641 -27.562 1.00 72.69 101 THR A O 1
ATOM 804 N N . TYR A 1 102 ? 33.590 -4.338 -27.722 1.00 68.31 102 TYR A N 1
ATOM 805 C CA . TYR A 1 102 ? 34.239 -3.116 -27.255 1.00 68.31 102 TYR A CA 1
ATOM 806 C C . TYR A 1 102 ? 33.878 -2.739 -25.806 1.00 68.31 102 TYR A C 1
ATOM 808 O O . TYR A 1 102 ? 34.346 -1.725 -25.292 1.00 68.31 102 TYR A O 1
ATOM 816 N N . GLY A 1 103 ? 33.057 -3.542 -25.120 1.00 64.69 103 GLY A N 1
ATOM 817 C CA . GLY A 1 103 ? 32.756 -3.348 -23.699 1.00 64.69 103 GLY A CA 1
ATOM 818 C C . GLY A 1 103 ? 32.012 -2.047 -23.391 1.00 64.69 103 GLY A C 1
ATOM 819 O O . GLY A 1 103 ? 32.208 -1.458 -22.325 1.00 64.69 103 GLY A O 1
ATOM 820 N N . ALA A 1 104 ? 31.184 -1.558 -24.320 1.00 72.69 104 ALA A N 1
ATOM 821 C CA . ALA A 1 104 ? 30.389 -0.358 -24.102 1.00 72.69 104 ALA A CA 1
ATOM 822 C C . ALA A 1 104 ? 29.448 -0.536 -22.896 1.00 72.69 104 ALA A C 1
ATOM 824 O O . ALA A 1 104 ? 28.666 -1.483 -22.821 1.00 72.69 104 ALA A O 1
ATOM 825 N N . CYS A 1 105 ? 29.499 0.413 -21.959 1.00 74.50 105 CYS A N 1
ATOM 826 C CA . CYS A 1 105 ? 28.677 0.379 -20.754 1.00 74.50 105 CYS A CA 1
ATOM 827 C C . CYS A 1 105 ? 27.215 0.742 -21.069 1.00 74.50 105 CYS A C 1
ATOM 829 O O . CYS A 1 105 ? 26.906 1.895 -21.385 1.00 74.50 105 CYS A O 1
ATOM 831 N N . VAL A 1 106 ? 26.311 -0.235 -20.943 1.00 80.38 106 VAL A N 1
ATOM 832 C CA . VAL A 1 106 ? 24.867 -0.080 -21.211 1.00 80.38 106 VAL A CA 1
ATOM 833 C C . VAL A 1 106 ? 24.169 0.900 -20.263 1.00 80.38 106 VAL A C 1
ATOM 835 O O . VAL A 1 106 ? 23.188 1.536 -20.650 1.00 80.38 106 VAL A O 1
ATOM 838 N N . SER A 1 107 ? 24.694 1.069 -19.046 1.00 79.62 107 SER A N 1
ATOM 839 C CA . SER A 1 107 ? 24.132 1.943 -18.009 1.00 79.62 107 SER A CA 1
ATOM 840 C C . SER A 1 107 ? 24.704 3.363 -18.017 1.00 79.62 107 SER A C 1
ATOM 842 O O . SER A 1 107 ? 24.305 4.178 -17.181 1.00 79.62 107 SER A O 1
ATOM 844 N N . HIS A 1 108 ? 25.614 3.688 -18.947 1.00 77.62 108 HIS A N 1
ATOM 845 C CA . HIS A 1 108 ? 26.236 5.010 -19.013 1.00 77.62 108 HIS A CA 1
ATOM 846 C C . HIS A 1 108 ? 25.181 6.112 -19.198 1.00 77.62 108 HIS A C 1
ATOM 848 O O . HIS A 1 108 ? 24.328 6.029 -20.085 1.00 77.62 108 HIS A O 1
ATOM 854 N N . LYS A 1 109 ? 25.265 7.155 -18.368 1.00 81.19 109 LYS A N 1
ATOM 855 C CA . LYS A 1 109 ? 24.349 8.302 -18.346 1.00 81.19 109 LYS A CA 1
ATOM 856 C C . LYS A 1 109 ? 24.928 9.447 -19.190 1.00 81.19 109 LYS A C 1
ATOM 858 O O . LYS A 1 109 ? 26.100 9.790 -19.050 1.00 81.19 109 LYS A O 1
ATOM 863 N N . SER A 1 110 ? 24.125 10.041 -20.073 1.00 78.25 110 SER A N 1
ATOM 864 C CA . SER A 1 110 ? 24.539 11.217 -20.855 1.00 78.25 110 SER A CA 1
ATOM 865 C C . SER A 1 110 ? 24.726 12.444 -19.956 1.00 78.25 110 SER A C 1
ATOM 867 O O . SER A 1 110 ? 24.116 12.549 -18.894 1.00 78.25 110 SER A O 1
ATOM 869 N N . ALA A 1 111 ? 25.547 13.408 -20.375 1.00 71.75 111 ALA A N 1
ATOM 870 C CA . ALA A 1 111 ? 25.851 14.559 -19.520 1.00 71.75 111 ALA A CA 1
ATOM 871 C C . ALA A 1 111 ? 24.729 15.605 -19.434 1.00 71.75 111 ALA A C 1
ATOM 873 O O . ALA A 1 111 ? 24.727 16.397 -18.500 1.00 71.75 111 ALA A O 1
ATOM 874 N N . GLU A 1 112 ? 23.815 15.649 -20.409 1.00 69.94 112 GLU A N 1
ATOM 875 C CA . GLU A 1 112 ? 22.770 16.682 -20.462 1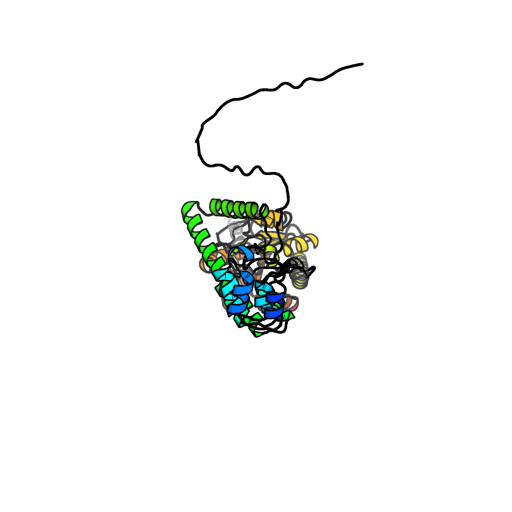.00 69.94 112 GLU A CA 1
ATOM 876 C C . GLU A 1 112 ? 21.640 16.400 -19.466 1.00 69.94 112 GLU A C 1
ATOM 878 O O . GLU A 1 112 ? 21.292 17.257 -18.660 1.00 69.94 112 GLU A O 1
ATOM 883 N N . PHE A 1 113 ? 21.087 15.186 -19.516 1.00 80.25 113 PHE A N 1
ATOM 884 C CA . PHE A 1 113 ? 19.918 14.797 -18.724 1.00 80.25 113 PHE A CA 1
ATOM 885 C C . PHE A 1 113 ? 20.074 13.441 -18.049 1.00 80.25 113 PHE A C 1
ATOM 887 O O . PHE A 1 113 ? 19.118 12.945 -17.469 1.00 80.25 113 PHE A O 1
ATOM 894 N N . GLY A 1 114 ? 21.242 12.804 -18.132 1.00 84.31 114 GLY A N 1
ATOM 895 C CA . GLY A 1 114 ? 21.446 11.464 -17.589 1.00 84.31 114 GLY A CA 1
ATOM 896 C C . GLY A 1 114 ? 20.777 10.343 -18.390 1.00 84.31 114 GLY A C 1
ATOM 897 O O . GLY A 1 114 ? 20.661 9.235 -17.880 1.00 84.31 114 GLY A O 1
ATOM 898 N N . ASP A 1 115 ? 20.325 10.607 -19.620 1.00 88.31 115 ASP A N 1
ATOM 899 C CA . ASP A 1 115 ? 19.696 9.594 -20.479 1.00 88.31 115 ASP A CA 1
ATOM 900 C C . ASP A 1 115 ? 20.681 8.465 -20.813 1.00 88.31 115 ASP A C 1
ATOM 902 O O . ASP A 1 115 ? 21.843 8.732 -21.129 1.00 88.31 115 ASP A O 1
ATOM 906 N N . THR A 1 116 ? 20.209 7.218 -20.780 1.00 91.69 116 THR A N 1
ATOM 907 C CA . THR A 1 116 ? 20.971 6.031 -21.210 1.00 91.69 116 THR A CA 1
ATOM 908 C C . THR A 1 116 ? 20.709 5.692 -22.679 1.00 91.69 116 THR A C 1
ATOM 910 O O . THR A 1 116 ? 19.818 6.257 -23.320 1.00 91.69 116 THR A O 1
ATOM 913 N N . ALA A 1 117 ? 21.437 4.713 -23.227 1.00 90.25 117 ALA A N 1
ATOM 914 C CA . ALA A 1 117 ? 21.153 4.181 -24.563 1.00 90.25 117 ALA A CA 1
ATOM 915 C C . ALA A 1 117 ? 19.694 3.696 -24.706 1.00 90.25 117 ALA A C 1
ATOM 917 O O . ALA A 1 117 ? 19.070 3.929 -25.742 1.00 90.25 117 ALA A O 1
ATOM 918 N N . LEU A 1 118 ? 19.121 3.115 -23.643 1.00 96.31 118 LEU A N 1
ATOM 919 C CA . LEU A 1 118 ? 17.734 2.644 -23.624 1.00 96.31 118 LEU A CA 1
ATOM 920 C C . LEU A 1 118 ? 16.726 3.797 -23.764 1.00 96.31 118 LEU A C 1
ATOM 922 O O . LEU A 1 118 ? 15.771 3.677 -24.527 1.00 96.31 118 LEU A O 1
ATOM 926 N N . HIS A 1 119 ? 16.970 4.941 -23.111 1.00 95.31 119 HIS A N 1
ATOM 927 C CA . HIS A 1 119 ? 16.137 6.146 -23.252 1.00 95.31 119 HIS A CA 1
ATOM 928 C C . HIS A 1 119 ? 16.148 6.671 -24.694 1.00 95.31 119 HIS A C 1
ATOM 930 O O . HIS A 1 119 ? 15.106 7.031 -25.244 1.00 95.31 119 HIS A O 1
ATOM 936 N N . HIS A 1 120 ? 17.321 6.679 -25.335 1.00 94.44 120 HIS A N 1
ATOM 937 C CA . HIS A 1 120 ? 17.468 7.143 -26.712 1.00 94.44 120 HIS A CA 1
ATOM 938 C C . HIS A 1 120 ? 16.804 6.216 -27.741 1.00 94.44 120 HIS A C 1
ATOM 940 O O . HIS A 1 120 ? 16.134 6.723 -28.643 1.00 94.44 120 HIS A O 1
ATOM 946 N N . ALA A 1 121 ? 16.941 4.892 -27.600 1.00 97.25 121 ALA A N 1
ATOM 947 C CA . ALA A 1 121 ? 16.237 3.924 -28.448 1.00 97.25 121 ALA A CA 1
ATOM 948 C C . ALA A 1 121 ? 14.715 4.029 -28.284 1.00 97.25 121 ALA A C 1
ATOM 950 O O . ALA A 1 121 ? 13.986 4.049 -29.276 1.00 97.25 121 ALA A O 1
ATOM 951 N N . ALA A 1 122 ? 14.250 4.157 -27.037 1.00 97.25 122 ALA A N 1
ATOM 952 C CA . ALA A 1 122 ? 12.840 4.296 -26.703 1.00 97.25 122 ALA A CA 1
ATOM 953 C C . ALA A 1 122 ? 12.229 5.567 -27.312 1.00 97.25 122 ALA A C 1
ATOM 955 O O . ALA A 1 122 ? 11.222 5.485 -28.010 1.00 97.25 122 ALA A O 1
ATOM 956 N N . TYR A 1 123 ? 12.871 6.727 -27.127 1.00 96.31 123 TYR A N 1
ATOM 957 C CA . TYR A 1 123 ? 12.423 7.993 -27.721 1.00 96.31 123 TYR A CA 1
ATOM 958 C C . TYR A 1 123 ? 12.372 7.949 -29.252 1.00 96.31 123 TYR A C 1
ATOM 960 O O . TYR A 1 123 ? 11.478 8.523 -29.861 1.00 96.31 123 TYR A O 1
ATOM 968 N N . ALA A 1 124 ? 13.323 7.264 -29.890 1.00 95.75 124 ALA A N 1
ATOM 969 C CA . ALA A 1 124 ? 13.354 7.122 -31.343 1.00 95.75 124 ALA A CA 1
ATOM 970 C C . ALA A 1 124 ? 12.431 6.007 -31.881 1.00 95.75 124 ALA A C 1
ATOM 972 O O . ALA A 1 124 ? 12.406 5.781 -33.092 1.00 95.75 124 ALA A O 1
ATOM 973 N N . GLY A 1 125 ? 11.710 5.292 -31.008 1.00 96.31 125 GLY A N 1
ATOM 974 C CA . GLY A 1 125 ? 10.805 4.202 -31.380 1.00 96.31 125 GLY A CA 1
ATOM 975 C C . GLY A 1 125 ? 11.500 2.984 -31.995 1.00 96.31 125 GLY A C 1
ATOM 976 O O . GLY A 1 125 ? 10.907 2.276 -32.806 1.00 96.31 125 GLY A O 1
ATOM 977 N N . LYS A 1 126 ? 12.773 2.741 -31.662 1.00 97.19 126 LYS A N 1
ATOM 978 C CA . LYS A 1 126 ? 13.581 1.663 -32.253 1.00 97.19 126 LYS A CA 1
ATOM 979 C C . LYS A 1 126 ? 13.418 0.363 -31.461 1.00 97.19 126 LYS A C 1
ATOM 981 O O . LYS A 1 126 ? 14.275 0.012 -30.654 1.00 97.19 126 LYS A O 1
ATOM 986 N N . LEU A 1 127 ? 12.323 -0.359 -31.709 1.00 95.75 127 LEU A N 1
ATOM 987 C CA . LEU A 1 127 ? 11.928 -1.545 -30.936 1.00 95.75 127 LEU A CA 1
ATOM 988 C C . LEU A 1 127 ? 13.020 -2.625 -30.840 1.00 95.75 127 LEU A C 1
ATOM 990 O O . LEU A 1 127 ? 13.303 -3.117 -29.751 1.00 95.75 127 LEU A O 1
ATOM 994 N N . GLU A 1 128 ? 13.669 -2.971 -31.952 1.00 95.50 128 GLU A N 1
ATOM 995 C CA . GLU A 1 128 ? 14.725 -3.997 -31.953 1.00 95.50 128 GLU A CA 1
ATOM 996 C C . GLU A 1 128 ? 15.973 -3.560 -31.171 1.00 95.50 128 GLU A C 1
ATOM 998 O O . GLU A 1 128 ? 16.594 -4.368 -30.483 1.00 95.50 128 GLU A O 1
ATOM 1003 N N . ALA A 1 129 ? 16.299 -2.264 -31.180 1.00 95.81 129 ALA A N 1
ATOM 1004 C CA . ALA A 1 129 ? 17.363 -1.727 -30.333 1.00 95.81 129 ALA A CA 1
ATOM 1005 C C . ALA A 1 129 ? 16.979 -1.766 -28.845 1.00 95.81 129 ALA A C 1
ATOM 1007 O O . ALA A 1 129 ? 17.825 -2.077 -28.011 1.00 95.81 129 ALA A O 1
ATOM 1008 N N . VAL A 1 130 ? 15.710 -1.498 -28.506 1.00 97.25 130 VAL A N 1
ATOM 1009 C CA . VAL A 1 130 ? 15.195 -1.626 -27.132 1.00 97.25 130 VAL A CA 1
ATOM 1010 C C . VAL A 1 130 ? 15.332 -3.065 -26.635 1.00 97.25 130 VAL A C 1
ATOM 1012 O O . VAL A 1 130 ? 15.916 -3.274 -25.574 1.00 97.25 130 VAL A O 1
ATOM 1015 N N . LYS A 1 131 ? 14.863 -4.055 -27.407 1.00 95.62 131 LYS A N 1
ATOM 1016 C CA . LYS A 1 131 ? 14.989 -5.481 -27.055 1.00 95.62 131 LYS A CA 1
ATOM 1017 C C . LYS A 1 131 ? 16.445 -5.876 -26.832 1.00 95.62 131 LYS A C 1
ATOM 1019 O O . LYS A 1 131 ? 16.780 -6.410 -25.781 1.00 95.62 131 LYS A O 1
ATOM 1024 N N . MET A 1 132 ? 17.319 -5.526 -27.773 1.00 91.25 132 MET A N 1
ATOM 1025 C CA . MET A 1 132 ? 18.733 -5.875 -27.690 1.00 91.25 132 MET A CA 1
ATOM 1026 C C . MET A 1 132 ? 19.429 -5.254 -26.475 1.00 91.25 132 MET A C 1
ATOM 1028 O O . MET A 1 132 ? 20.261 -5.902 -25.843 1.00 91.25 132 MET A O 1
ATOM 1032 N N . LEU A 1 133 ? 19.105 -4.007 -26.126 1.00 92.06 133 LEU A N 1
ATOM 1033 C CA . LEU A 1 133 ? 19.662 -3.363 -24.936 1.00 92.06 133 LEU A CA 1
ATOM 1034 C C . LEU A 1 133 ? 19.197 -4.057 -23.648 1.00 92.06 133 LEU A C 1
ATOM 1036 O O . LEU A 1 133 ? 20.025 -4.277 -22.766 1.00 92.06 133 LEU A O 1
ATOM 1040 N N . LEU A 1 134 ? 17.917 -4.436 -23.552 1.00 93.12 134 LEU A N 1
ATOM 1041 C CA . LEU A 1 134 ? 17.380 -5.193 -22.412 1.00 93.12 134 LEU A CA 1
ATOM 1042 C C . LEU A 1 134 ? 18.051 -6.572 -22.287 1.00 93.12 134 LEU A C 1
ATOM 1044 O O . LEU A 1 134 ? 18.520 -6.933 -21.212 1.00 93.12 134 LEU A O 1
ATOM 1048 N N . GLU A 1 135 ? 18.195 -7.303 -23.398 1.00 91.69 135 GLU A N 1
ATOM 1049 C CA . GLU A 1 135 ? 18.891 -8.602 -23.450 1.00 91.69 135 GLU A CA 1
ATOM 1050 C C . GLU A 1 135 ? 20.365 -8.514 -23.025 1.00 91.69 135 GLU A C 1
ATOM 1052 O O . GLU A 1 135 ? 20.932 -9.488 -22.535 1.00 91.69 135 GLU A O 1
ATOM 1057 N N . ASN A 1 136 ? 20.993 -7.346 -23.191 1.00 82.12 136 ASN A N 1
ATOM 1058 C CA . ASN A 1 136 ? 22.376 -7.088 -22.789 1.00 82.12 136 ASN A CA 1
ATOM 1059 C C . ASN A 1 136 ? 22.478 -6.332 -21.445 1.00 82.12 136 ASN A C 1
ATOM 1061 O O . ASN A 1 136 ? 23.488 -5.681 -21.171 1.00 82.12 136 ASN A O 1
ATOM 1065 N N . GLY A 1 137 ? 21.454 -6.426 -20.591 1.00 80.31 137 GLY A N 1
ATOM 1066 C CA . GLY A 1 137 ? 21.517 -5.989 -19.193 1.00 80.31 137 GLY A CA 1
ATOM 1067 C C . GLY A 1 137 ? 21.190 -4.515 -18.942 1.00 80.31 137 GLY A C 1
ATOM 1068 O O . GLY A 1 137 ? 21.491 -3.999 -17.862 1.00 80.31 137 GLY A O 1
ATOM 1069 N N . ALA A 1 138 ? 20.584 -3.807 -19.900 1.00 85.88 138 ALA A N 1
ATOM 1070 C CA . ALA A 1 138 ? 19.994 -2.502 -19.613 1.00 85.88 138 ALA A CA 1
ATOM 1071 C C . ALA A 1 138 ? 18.770 -2.670 -18.697 1.00 85.88 138 ALA A C 1
ATOM 1073 O O . ALA A 1 138 ? 17.874 -3.449 -19.001 1.00 85.88 138 ALA A O 1
ATOM 1074 N N . LYS A 1 139 ? 18.710 -1.910 -17.599 1.00 86.44 139 LYS A N 1
ATOM 1075 C CA . LYS A 1 139 ? 17.598 -1.968 -16.637 1.00 86.44 139 LYS A CA 1
ATOM 1076 C C . LYS A 1 139 ? 16.428 -1.108 -17.115 1.00 86.44 139 LYS A C 1
ATOM 1078 O O . LYS A 1 139 ? 16.605 0.101 -17.300 1.00 86.44 139 LYS A O 1
ATOM 1083 N N . ALA A 1 140 ? 15.232 -1.684 -17.255 1.00 88.69 140 ALA A N 1
ATOM 1084 C CA . ALA A 1 140 ? 14.047 -0.933 -17.687 1.00 88.69 140 ALA A CA 1
ATOM 1085 C C . ALA A 1 140 ? 13.654 0.165 -16.679 1.00 88.69 140 ALA A C 1
ATOM 1087 O O . ALA A 1 140 ? 13.161 1.231 -17.066 1.00 88.69 140 ALA A O 1
ATOM 1088 N N . GLY A 1 141 ? 13.921 -0.073 -15.390 1.00 84.69 141 GLY A N 1
ATOM 1089 C CA . GLY A 1 141 ? 13.667 0.872 -14.298 1.00 84.69 141 GLY A CA 1
ATOM 1090 C C . GLY A 1 141 ? 14.696 1.989 -14.112 1.00 84.69 141 GLY A C 1
ATOM 1091 O O . GLY A 1 141 ? 14.483 2.849 -13.257 1.00 84.69 141 GLY A O 1
ATOM 1092 N N . GLN A 1 142 ? 15.798 2.013 -14.874 1.00 82.31 142 GLN A N 1
ATOM 1093 C CA . GLN A 1 142 ? 16.833 3.032 -14.688 1.00 82.31 142 GLN A CA 1
ATOM 1094 C C . GLN A 1 142 ? 16.289 4.430 -15.005 1.00 82.31 142 GLN A C 1
ATOM 1096 O O . GLN A 1 142 ? 15.737 4.659 -16.083 1.00 82.31 142 GLN A O 1
ATOM 1101 N N . ARG A 1 143 ? 16.485 5.369 -14.072 1.00 82.56 143 ARG A N 1
ATOM 1102 C CA . ARG A 1 143 ? 16.059 6.763 -14.216 1.00 82.56 143 ARG A CA 1
ATOM 1103 C C . ARG A 1 143 ? 17.190 7.657 -14.721 1.00 82.56 143 ARG A C 1
ATOM 1105 O O . ARG A 1 143 ? 18.356 7.477 -14.361 1.00 82.56 143 ARG A O 1
ATOM 1112 N N . ASN A 1 144 ? 16.828 8.627 -15.550 1.00 82.00 144 ASN A N 1
ATOM 1113 C CA . ASN A 1 144 ? 17.698 9.735 -15.930 1.00 82.00 144 ASN A CA 1
ATOM 1114 C C . ASN A 1 144 ? 17.721 10.819 -14.822 1.00 82.00 144 ASN A C 1
ATOM 1116 O O . ASN A 1 144 ? 17.014 10.723 -13.818 1.00 82.00 144 ASN A O 1
ATOM 1120 N N . GLY A 1 145 ? 18.496 11.889 -15.011 1.00 75.06 145 GLY A N 1
ATOM 1121 C CA . GLY A 1 145 ? 18.597 13.020 -14.073 1.00 75.06 145 GLY A CA 1
ATOM 1122 C C . GLY A 1 145 ? 17.318 13.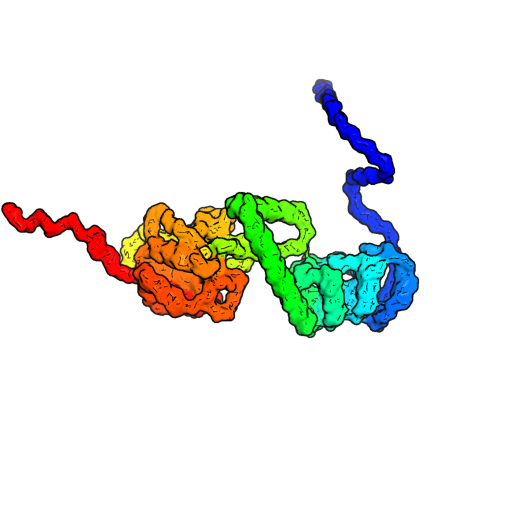860 -13.927 1.00 75.06 145 GLY A C 1
ATOM 1123 O O . GLY A 1 145 ? 17.264 14.758 -13.095 1.00 75.06 145 GLY A O 1
ATOM 1124 N N . ARG A 1 146 ? 16.271 13.575 -14.713 1.00 79.31 146 ARG A N 1
ATOM 1125 C CA . ARG A 1 146 ? 14.916 14.137 -14.563 1.00 79.31 146 ARG A CA 1
ATOM 1126 C C . ARG A 1 146 ? 13.954 13.165 -13.874 1.00 79.31 146 ARG A C 1
ATOM 1128 O O . ARG A 1 146 ? 12.752 13.408 -13.847 1.00 79.31 146 ARG A O 1
ATOM 1135 N N . ARG A 1 147 ? 14.472 12.069 -13.310 1.00 79.88 147 ARG A N 1
ATOM 1136 C CA . ARG A 1 147 ? 13.707 10.972 -12.695 1.00 79.88 147 ARG A CA 1
ATOM 1137 C C . ARG A 1 147 ? 12.777 10.234 -13.671 1.00 79.88 147 ARG A C 1
ATOM 1139 O O . ARG A 1 147 ? 11.883 9.517 -13.216 1.00 79.88 147 ARG A O 1
ATOM 1146 N N . GLU A 1 148 ? 12.994 10.370 -14.978 1.00 82.62 148 GLU A N 1
ATOM 1147 C CA . GLU A 1 148 ? 12.233 9.693 -16.032 1.00 82.62 148 GLU A CA 1
ATOM 1148 C C . GLU A 1 148 ? 12.872 8.338 -16.365 1.00 82.62 148 GLU A C 1
ATOM 1150 O O . GLU A 1 148 ? 14.092 8.217 -16.380 1.00 82.62 148 GLU A O 1
ATOM 1155 N N . THR A 1 149 ? 12.048 7.330 -16.653 1.00 91.94 149 THR A N 1
ATOM 1156 C CA . THR A 1 149 ? 12.473 6.022 -17.194 1.00 91.94 149 THR A CA 1
ATOM 1157 C C . THR A 1 149 ? 12.355 5.982 -18.719 1.00 91.94 149 THR A C 1
ATOM 1159 O O . THR A 1 149 ? 11.662 6.808 -19.320 1.00 91.94 149 THR A O 1
ATOM 1162 N N . ALA A 1 150 ? 12.907 4.947 -19.359 1.00 92.56 150 ALA A N 1
ATOM 1163 C CA . ALA A 1 150 ? 12.778 4.746 -20.805 1.00 92.56 150 ALA A CA 1
ATOM 1164 C C . ALA A 1 150 ? 11.312 4.663 -21.298 1.00 92.56 150 ALA A C 1
ATOM 1166 O O . ALA A 1 150 ? 11.031 5.036 -22.436 1.00 92.56 150 ALA A O 1
ATOM 1167 N N . VAL A 1 151 ? 10.357 4.259 -20.446 1.00 93.56 151 VAL A N 1
ATOM 1168 C CA . VAL A 1 151 ? 8.910 4.289 -20.761 1.00 93.56 151 VAL A CA 1
ATOM 1169 C C . VAL A 1 151 ? 8.430 5.720 -21.039 1.00 93.56 151 VAL A C 1
ATOM 1171 O O . VAL A 1 151 ? 7.662 5.950 -21.974 1.00 93.56 151 VAL A O 1
ATOM 1174 N N . HIS A 1 152 ? 8.899 6.696 -20.255 1.00 89.25 152 HIS A N 1
ATOM 1175 C CA . HIS A 1 152 ? 8.565 8.109 -20.450 1.00 89.25 152 HIS A CA 1
ATOM 1176 C C . HIS A 1 152 ? 9.134 8.614 -21.776 1.00 89.25 152 HIS A C 1
ATOM 1178 O O . HIS A 1 152 ? 8.433 9.285 -22.531 1.00 89.25 152 HIS A O 1
ATOM 1184 N N . SER A 1 153 ? 10.370 8.222 -22.099 1.00 91.00 153 SER A N 1
ATOM 1185 C CA . SER A 1 153 ? 11.000 8.534 -23.383 1.00 91.00 153 SER A CA 1
ATOM 1186 C C . SER A 1 153 ? 10.228 7.942 -24.565 1.00 91.00 153 SER A C 1
ATOM 1188 O O . SER A 1 153 ? 9.982 8.663 -25.528 1.00 91.00 153 SER A O 1
ATOM 1190 N N . ALA A 1 154 ? 9.779 6.682 -24.486 1.00 93.88 154 ALA A N 1
ATOM 1191 C CA . ALA A 1 154 ? 8.959 6.054 -25.528 1.00 93.88 154 ALA A CA 1
ATOM 1192 C C . ALA A 1 154 ? 7.646 6.808 -25.774 1.00 93.88 154 ALA A C 1
ATOM 1194 O O . ALA A 1 154 ? 7.296 7.082 -26.922 1.00 93.88 154 ALA A O 1
ATOM 1195 N N . ARG A 1 155 ? 6.951 7.207 -24.701 1.00 90.19 155 ARG A N 1
ATOM 1196 C CA . ARG A 1 155 ? 5.721 8.010 -24.792 1.00 90.19 155 ARG A CA 1
ATOM 1197 C C . ARG A 1 155 ? 5.979 9.393 -25.383 1.00 90.19 155 ARG A C 1
ATOM 1199 O O . ARG A 1 155 ? 5.237 9.819 -26.260 1.00 90.19 155 ARG A O 1
ATOM 1206 N N . ALA A 1 156 ? 7.045 10.067 -24.953 1.00 90.56 156 ALA A N 1
ATOM 1207 C CA . ALA A 1 156 ? 7.438 11.367 -25.497 1.00 90.56 156 ALA A CA 1
ATOM 1208 C C . ALA A 1 156 ? 7.815 11.294 -26.988 1.00 90.56 156 ALA A C 1
ATOM 1210 O O . ALA A 1 156 ? 7.615 12.259 -27.721 1.00 90.56 156 ALA A O 1
ATOM 1211 N N . GLY A 1 157 ? 8.347 10.153 -27.434 1.00 89.88 157 GLY A N 1
ATOM 1212 C CA . GLY A 1 157 ? 8.636 9.855 -28.837 1.00 89.88 157 GLY A CA 1
ATOM 1213 C C . GLY A 1 157 ? 7.443 9.343 -29.651 1.00 89.88 157 GLY A C 1
ATOM 1214 O O . GLY A 1 157 ? 7.577 9.150 -30.856 1.00 89.88 157 GLY A O 1
ATOM 1215 N N . GLY A 1 158 ? 6.288 9.103 -29.019 1.00 93.25 158 GLY A N 1
ATOM 1216 C CA . GLY A 1 158 ? 5.087 8.573 -29.673 1.00 93.25 158 GLY A CA 1
ATOM 1217 C C . GLY A 1 158 ? 5.140 7.081 -30.029 1.00 93.25 158 GLY A C 1
ATOM 1218 O O . GLY A 1 158 ? 4.336 6.626 -30.836 1.00 93.25 158 GLY A O 1
ATOM 1219 N N . SER A 1 159 ? 6.068 6.302 -29.459 1.00 94.25 159 SER A N 1
ATOM 1220 C CA . SER A 1 159 ? 6.182 4.863 -29.732 1.00 94.25 159 SER A CA 1
ATOM 1221 C C . SER A 1 159 ? 5.431 4.032 -28.691 1.00 94.25 159 SER A C 1
ATOM 1223 O O . SER A 1 159 ? 5.961 3.704 -27.625 1.00 94.25 159 SER A O 1
ATOM 1225 N N . GLU A 1 160 ? 4.192 3.660 -29.012 1.00 91.81 160 GLU A N 1
ATOM 1226 C CA . GLU A 1 160 ? 3.359 2.820 -28.140 1.00 91.81 160 GLU A CA 1
ATOM 1227 C C . GLU A 1 160 ? 3.940 1.414 -27.946 1.00 91.81 160 GLU A C 1
ATOM 1229 O O . GLU A 1 160 ? 3.939 0.897 -26.830 1.00 91.81 160 GLU A O 1
ATOM 1234 N N . GLU A 1 161 ? 4.500 0.816 -29.001 1.00 95.44 161 GLU A N 1
ATOM 1235 C CA . GLU A 1 161 ? 5.093 -0.526 -28.944 1.00 95.44 161 GLU A CA 1
ATOM 1236 C C . GLU A 1 161 ? 6.279 -0.589 -27.974 1.00 95.44 161 GLU A C 1
ATOM 1238 O O . GLU A 1 161 ? 6.342 -1.481 -27.125 1.00 95.44 161 GLU A O 1
ATOM 1243 N N . CYS A 1 162 ? 7.192 0.389 -28.041 1.00 94.19 162 CYS A N 1
ATOM 1244 C CA . CYS A 1 162 ? 8.312 0.469 -27.103 1.00 94.19 162 CYS A CA 1
ATOM 1245 C C . CYS A 1 162 ? 7.818 0.729 -25.676 1.00 94.19 162 CYS A C 1
ATOM 1247 O O . CYS A 1 162 ? 8.323 0.117 -24.735 1.00 94.19 162 CYS A O 1
ATOM 1249 N N . ALA A 1 163 ? 6.824 1.609 -25.501 1.00 92.12 163 ALA A N 1
ATOM 1250 C CA . ALA A 1 163 ? 6.267 1.914 -24.186 1.00 92.12 163 ALA A CA 1
ATOM 1251 C C . ALA A 1 163 ? 5.625 0.679 -23.537 1.00 92.12 163 ALA A C 1
ATOM 1253 O O . ALA A 1 163 ? 5.823 0.453 -22.344 1.00 92.12 163 ALA A O 1
ATOM 1254 N N . LYS A 1 164 ? 4.898 -0.128 -24.320 1.00 91.88 164 LYS A N 1
ATOM 1255 C CA . LYS A 1 164 ? 4.267 -1.365 -23.854 1.00 91.88 164 LYS A CA 1
ATOM 1256 C C . LYS A 1 164 ? 5.309 -2.401 -23.436 1.00 91.88 164 LYS A C 1
ATOM 1258 O O . LYS A 1 164 ? 5.259 -2.865 -22.302 1.00 91.88 164 LYS A O 1
ATOM 1263 N N . LEU A 1 165 ? 6.286 -2.693 -24.301 1.00 95.31 165 LEU A N 1
ATOM 1264 C CA . LEU A 1 165 ? 7.362 -3.641 -23.991 1.00 95.31 165 LEU A CA 1
ATOM 1265 C C . LEU A 1 165 ? 8.120 -3.235 -22.719 1.00 95.31 165 LEU A C 1
ATOM 1267 O O . LEU A 1 165 ? 8.340 -4.057 -21.838 1.00 95.31 165 LEU A O 1
ATOM 1271 N N . LEU A 1 166 ? 8.504 -1.961 -22.605 1.00 92.25 166 LEU A N 1
ATOM 1272 C CA . LEU A 1 166 ? 9.254 -1.466 -21.450 1.00 92.25 166 LEU A CA 1
ATOM 1273 C C . LEU A 1 166 ? 8.432 -1.502 -20.157 1.00 92.25 166 LEU A C 1
ATOM 1275 O O . LEU A 1 166 ? 8.992 -1.787 -19.103 1.00 92.25 166 LEU A O 1
ATOM 1279 N N . ALA A 1 167 ? 7.126 -1.231 -20.221 1.00 85.06 167 ALA A N 1
ATOM 1280 C CA . ALA A 1 167 ? 6.244 -1.335 -19.062 1.00 85.06 167 ALA A CA 1
ATOM 1281 C C . ALA A 1 167 ? 6.081 -2.791 -18.600 1.00 85.06 167 ALA A C 1
ATOM 1283 O O . ALA A 1 167 ? 6.166 -3.060 -17.405 1.00 85.06 167 ALA A O 1
ATOM 1284 N N . GLU A 1 168 ? 5.911 -3.730 -19.534 1.00 86.88 168 GLU A N 1
ATOM 1285 C CA . GLU A 1 168 ? 5.846 -5.163 -19.226 1.00 86.88 168 GLU A CA 1
ATOM 1286 C C . GLU A 1 168 ? 7.154 -5.672 -18.610 1.00 86.88 168 GLU A C 1
ATOM 1288 O O . GLU A 1 168 ? 7.125 -6.406 -17.625 1.00 86.88 168 GLU A O 1
ATOM 1293 N N . THR A 1 169 ? 8.306 -5.268 -19.153 1.00 86.00 169 THR A N 1
ATOM 1294 C CA . THR A 1 169 ? 9.616 -5.633 -18.594 1.00 86.00 169 THR A CA 1
ATOM 1295 C C . THR A 1 169 ? 9.824 -5.032 -17.209 1.00 86.00 169 THR A C 1
ATOM 1297 O O . THR A 1 169 ? 10.281 -5.730 -16.312 1.00 86.00 169 THR A O 1
ATOM 1300 N N . LEU A 1 170 ? 9.437 -3.770 -17.000 1.00 82.31 170 LEU A N 1
ATOM 1301 C CA . LEU A 1 170 ? 9.518 -3.122 -15.691 1.00 82.31 170 LEU A CA 1
ATOM 1302 C C . LEU A 1 170 ? 8.678 -3.859 -14.640 1.00 82.31 170 LEU A C 1
ATOM 1304 O O . LEU A 1 170 ? 9.118 -4.022 -13.506 1.00 82.31 170 LEU A O 1
ATOM 1308 N N . GLU A 1 171 ? 7.476 -4.298 -15.010 1.00 76.06 171 GLU A N 1
ATOM 1309 C CA . GLU A 1 171 ? 6.611 -5.053 -14.106 1.00 76.06 171 GLU A CA 1
ATOM 1310 C C . GLU A 1 171 ? 7.213 -6.421 -13.768 1.00 76.06 171 GLU A C 1
ATOM 1312 O O . GLU A 1 171 ? 7.245 -6.808 -12.603 1.00 76.06 171 GLU A O 1
ATOM 1317 N N . LYS A 1 172 ? 7.787 -7.119 -14.756 1.00 74.31 172 LYS A N 1
ATOM 1318 C CA . LYS A 1 172 ? 8.508 -8.380 -14.523 1.00 74.31 172 LYS A CA 1
ATOM 1319 C C . LYS A 1 172 ? 9.702 -8.198 -13.585 1.00 74.31 172 LYS A C 1
ATOM 1321 O O . LYS A 1 172 ? 9.804 -8.933 -12.610 1.00 74.31 172 LYS A O 1
ATOM 1326 N N . GLU A 1 173 ? 10.547 -7.191 -13.826 1.00 76.12 173 GLU A N 1
ATOM 1327 C CA . GLU A 1 173 ? 11.698 -6.871 -12.966 1.00 76.12 173 GLU A CA 1
ATOM 1328 C C . GLU A 1 173 ? 11.258 -6.583 -11.517 1.00 76.12 173 GLU A C 1
ATOM 1330 O O . GLU A 1 173 ? 11.908 -7.019 -10.566 1.00 76.12 173 GLU A O 1
ATOM 1335 N N . LYS A 1 174 ? 10.138 -5.869 -11.327 1.00 69.94 174 LYS A N 1
ATOM 1336 C CA . LYS A 1 174 ? 9.570 -5.601 -9.995 1.00 69.94 174 LYS A CA 1
ATOM 1337 C C . LYS A 1 174 ? 9.085 -6.872 -9.307 1.00 69.94 174 LYS A C 1
ATOM 1339 O O . LYS A 1 174 ? 9.372 -7.058 -8.126 1.00 69.94 174 LYS A O 1
ATOM 1344 N N . VAL A 1 175 ? 8.352 -7.723 -10.023 1.00 62.97 175 VAL A N 1
ATOM 1345 C CA . VAL A 1 175 ? 7.835 -8.990 -9.491 1.00 62.97 175 VAL A CA 1
ATOM 1346 C C . VAL A 1 175 ? 8.988 -9.916 -9.106 1.00 62.97 175 VAL A C 1
ATOM 1348 O O . VAL A 1 175 ? 8.988 -10.438 -7.995 1.00 62.97 175 VAL A O 1
ATOM 1351 N N . GLU A 1 176 ? 10.001 -10.065 -9.961 1.00 63.50 176 GLU A N 1
ATOM 1352 C CA . GLU A 1 176 ? 11.194 -10.873 -9.675 1.00 63.50 176 GLU A CA 1
ATOM 1353 C C . GLU A 1 176 ? 11.963 -10.342 -8.460 1.00 63.50 176 GLU A C 1
ATOM 1355 O O . GLU A 1 176 ? 12.232 -11.102 -7.530 1.00 63.50 176 GLU A O 1
ATOM 1360 N N . LYS A 1 177 ? 12.225 -9.027 -8.396 1.00 65.75 177 LYS A N 1
ATOM 1361 C CA . LYS A 1 177 ? 12.893 -8.410 -7.237 1.00 65.75 177 LYS A CA 1
ATOM 1362 C C . LYS A 1 177 ? 12.095 -8.613 -5.946 1.00 65.75 177 LYS A C 1
ATOM 1364 O O . LYS A 1 177 ? 12.688 -8.846 -4.896 1.00 65.75 177 LYS A O 1
ATOM 1369 N N . ASN A 1 178 ? 10.765 -8.539 -6.010 1.00 57.44 178 ASN A N 1
ATOM 1370 C CA . ASN A 1 178 ? 9.897 -8.794 -4.861 1.00 57.44 178 ASN A CA 1
ATOM 1371 C C . ASN A 1 178 ? 9.985 -10.264 -4.416 1.00 57.44 178 ASN A C 1
ATOM 1373 O O . ASN A 1 178 ? 10.175 -10.527 -3.232 1.00 57.44 178 ASN A O 1
ATOM 1377 N N . ILE A 1 179 ? 9.947 -11.217 -5.351 1.00 62.09 179 ILE A N 1
ATOM 1378 C CA . ILE A 1 179 ? 10.095 -12.652 -5.056 1.00 62.09 179 ILE A CA 1
ATOM 1379 C C . ILE A 1 179 ? 11.457 -12.949 -4.409 1.00 62.09 179 ILE A C 1
ATOM 1381 O O . ILE A 1 179 ? 11.507 -13.632 -3.384 1.00 62.09 179 ILE A O 1
ATOM 1385 N N . ASP A 1 180 ? 12.549 -12.416 -4.960 1.00 66.56 180 ASP A N 1
ATOM 1386 C CA . ASP A 1 180 ? 13.898 -12.614 -4.415 1.00 66.56 180 ASP A CA 1
ATOM 1387 C C . ASP A 1 180 ? 14.041 -12.001 -3.018 1.00 66.56 180 ASP A C 1
ATOM 1389 O O . ASP A 1 180 ? 14.585 -12.636 -2.111 1.00 66.56 180 ASP A O 1
ATOM 1393 N N . MET A 1 181 ? 13.487 -10.804 -2.809 1.00 60.53 181 MET A N 1
ATOM 1394 C CA . MET A 1 181 ? 13.461 -10.165 -1.493 1.00 60.53 181 MET A CA 1
ATOM 1395 C C . MET A 1 181 ? 12.633 -10.962 -0.485 1.00 60.53 181 MET A C 1
ATOM 1397 O O . MET A 1 181 ? 13.100 -11.204 0.624 1.00 60.53 181 MET A O 1
ATOM 1401 N N . GLN A 1 182 ? 11.437 -11.428 -0.851 1.00 61.47 182 GLN A N 1
ATOM 1402 C CA . GLN A 1 182 ? 10.611 -12.268 0.022 1.00 61.47 182 GLN A CA 1
ATOM 1403 C C . GLN A 1 182 ? 11.326 -13.566 0.403 1.00 61.47 182 GLN A C 1
ATOM 1405 O O . GLN A 1 182 ? 11.258 -14.004 1.554 1.00 61.47 182 GLN A O 1
ATOM 1410 N N . LYS A 1 183 ? 12.038 -14.176 -0.549 1.00 73.31 183 LYS A N 1
ATOM 1411 C CA . LYS A 1 183 ? 12.840 -15.373 -0.304 1.00 73.31 183 LYS A CA 1
ATOM 1412 C C . LYS A 1 183 ? 13.976 -15.089 0.679 1.00 73.31 183 LYS A C 1
ATOM 1414 O O . LYS A 1 183 ? 14.121 -15.831 1.648 1.00 73.31 183 LYS A O 1
ATOM 1419 N N . LEU A 1 184 ? 14.715 -13.998 0.477 1.00 68.75 184 LEU A N 1
ATOM 1420 C CA . LEU A 1 184 ? 15.794 -13.578 1.370 1.00 68.75 184 LEU A CA 1
ATOM 1421 C C . LEU A 1 184 ? 15.280 -13.286 2.785 1.00 68.75 184 LEU A C 1
ATOM 1423 O O . LEU A 1 184 ? 15.879 -13.731 3.760 1.00 68.75 184 LEU A O 1
ATOM 1427 N N . ILE A 1 185 ? 14.150 -12.587 2.906 1.00 68.31 185 ILE A N 1
ATOM 1428 C CA . ILE A 1 185 ? 13.516 -12.286 4.197 1.00 68.31 185 ILE A CA 1
ATOM 1429 C C . ILE A 1 185 ? 13.152 -13.579 4.925 1.00 68.31 185 ILE A C 1
ATOM 1431 O O . ILE A 1 185 ? 13.456 -13.722 6.105 1.00 68.31 185 ILE A O 1
ATOM 1435 N N . LYS A 1 186 ? 12.553 -14.543 4.221 1.00 70.06 186 LYS A N 1
ATOM 1436 C CA . LYS A 1 186 ? 12.182 -15.840 4.796 1.00 70.06 186 LYS A CA 1
ATOM 1437 C C . LYS A 1 186 ? 13.401 -16.647 5.253 1.00 70.06 186 LYS A C 1
ATOM 1439 O O . LYS A 1 186 ? 13.346 -17.318 6.281 1.00 70.06 186 LYS A O 1
ATOM 1444 N N . GLU A 1 187 ? 14.490 -16.606 4.490 1.00 76.69 187 GLU A N 1
ATOM 1445 C CA . GLU A 1 187 ? 15.751 -17.255 4.861 1.00 76.69 187 GLU A CA 1
ATOM 1446 C C . GLU A 1 187 ? 16.377 -16.593 6.096 1.00 76.69 187 GLU A C 1
ATOM 1448 O O . GLU A 1 187 ? 16.763 -17.296 7.028 1.00 76.69 187 GLU A O 1
ATOM 1453 N N . LEU A 1 188 ? 16.412 -15.258 6.148 1.00 69.44 188 LEU A N 1
ATOM 1454 C CA . LEU A 1 188 ? 16.911 -14.502 7.300 1.00 69.44 188 LEU A CA 1
ATOM 1455 C C . LEU A 1 188 ? 16.072 -14.752 8.557 1.00 69.44 188 LEU A C 1
ATOM 1457 O O . LEU A 1 188 ? 16.636 -15.031 9.615 1.00 69.44 188 LEU A O 1
ATOM 1461 N N . GLU A 1 189 ? 14.743 -14.745 8.437 1.00 77.06 189 GLU A N 1
ATOM 1462 C CA . GLU A 1 189 ? 13.829 -15.026 9.547 1.00 77.06 189 GLU A CA 1
ATOM 1463 C C . GLU A 1 189 ? 14.096 -16.410 10.150 1.00 77.06 189 GLU A C 1
ATOM 1465 O O . GLU A 1 189 ? 14.157 -16.552 11.371 1.00 77.06 189 GLU A O 1
ATOM 1470 N N . GLY A 1 190 ? 14.335 -17.421 9.308 1.00 70.88 190 GLY A N 1
ATOM 1471 C CA . GLY A 1 190 ? 14.668 -18.773 9.759 1.00 70.88 190 GLY A CA 1
ATOM 1472 C C . GLY A 1 190 ? 16.000 -18.882 10.513 1.00 70.88 190 GLY A C 1
ATOM 1473 O O . GLY A 1 190 ? 16.191 -19.842 11.258 1.00 70.88 190 GLY A O 1
ATOM 1474 N N . VAL A 1 191 ? 16.914 -17.920 10.337 1.00 86.81 191 VAL A N 1
ATOM 1475 C CA . VAL A 1 191 ? 18.248 -17.923 10.960 1.00 86.81 191 VAL A CA 1
ATOM 1476 C C . VAL A 1 191 ? 18.300 -17.048 12.210 1.00 86.81 191 VAL A C 1
ATOM 1478 O O . VAL A 1 191 ? 18.836 -17.481 13.228 1.00 86.81 191 VAL A O 1
ATOM 1481 N N . VAL A 1 192 ? 17.780 -15.818 12.140 1.00 75.62 192 VAL A N 1
ATOM 1482 C CA . VAL A 1 192 ? 17.936 -14.811 13.207 1.00 75.62 192 VAL A CA 1
ATOM 1483 C C . VAL A 1 192 ? 16.621 -14.413 13.887 1.00 75.62 192 VAL A C 1
ATOM 1485 O O . VAL A 1 192 ? 16.646 -13.664 14.862 1.00 75.62 192 VAL A O 1
ATOM 1488 N N . GLY A 1 193 ? 15.478 -14.924 13.418 1.00 72.06 193 GLY A N 1
ATOM 1489 C CA . GLY A 1 193 ? 14.153 -14.519 13.886 1.00 72.06 193 GLY A CA 1
ATOM 1490 C C . GLY A 1 193 ? 13.710 -13.160 13.333 1.00 72.06 193 GLY A C 1
ATOM 1491 O O . GLY A 1 193 ? 14.507 -12.390 12.789 1.00 72.06 193 GLY A O 1
ATOM 1492 N N . TRP A 1 194 ? 12.416 -12.857 13.453 1.00 61.94 194 TRP A N 1
ATOM 1493 C CA . TRP A 1 194 ? 11.816 -11.663 12.846 1.00 61.94 194 TRP A CA 1
ATOM 1494 C C . TRP A 1 194 ? 12.388 -10.351 13.403 1.00 61.94 194 TRP A C 1
ATOM 1496 O O . TRP A 1 194 ? 12.816 -9.499 12.627 1.00 61.94 194 TRP A O 1
ATOM 1506 N N . ASP A 1 195 ? 12.499 -10.222 14.729 1.00 61.97 195 ASP A N 1
ATOM 1507 C CA . ASP A 1 195 ? 12.980 -8.994 15.383 1.00 61.97 195 ASP A CA 1
ATOM 1508 C C . ASP A 1 195 ? 14.393 -8.586 14.933 1.00 61.97 195 ASP A C 1
ATOM 1510 O O . ASP A 1 195 ? 14.693 -7.401 14.782 1.00 61.97 195 ASP A O 1
ATOM 1514 N N . GLU A 1 196 ? 15.285 -9.556 14.711 1.00 67.62 196 GLU A N 1
ATOM 1515 C CA . GLU A 1 196 ? 16.648 -9.281 14.246 1.00 67.62 196 GLU A CA 1
ATOM 1516 C C . GLU A 1 196 ? 16.704 -9.113 12.721 1.00 67.62 196 GLU A C 1
ATOM 1518 O O . GLU A 1 196 ? 17.436 -8.254 12.229 1.00 67.62 196 GLU A O 1
ATOM 1523 N N . THR A 1 197 ? 15.865 -9.842 11.975 1.00 65.69 197 THR A N 1
ATOM 1524 C CA . THR A 1 197 ? 15.681 -9.641 10.526 1.00 65.69 197 THR A CA 1
ATOM 1525 C C . THR A 1 197 ? 15.267 -8.200 10.233 1.00 65.69 197 THR A C 1
ATOM 1527 O O . THR A 1 197 ? 15.847 -7.563 9.356 1.00 65.69 197 THR A O 1
ATOM 1530 N N . GLN A 1 198 ? 14.344 -7.636 11.018 1.00 58.50 198 GLN A N 1
ATOM 1531 C CA . GLN A 1 198 ? 13.926 -6.240 10.881 1.00 58.50 198 GLN A CA 1
ATOM 1532 C C . GLN A 1 198 ? 15.074 -5.254 11.119 1.00 58.50 198 GLN A C 1
ATOM 1534 O O . GLN A 1 198 ? 15.252 -4.325 10.332 1.00 58.50 198 GLN A O 1
ATOM 1539 N N . LYS A 1 199 ? 15.899 -5.464 12.152 1.00 66.56 199 LYS A N 1
ATOM 1540 C CA . LYS A 1 199 ? 17.065 -4.600 12.417 1.00 66.56 199 LYS A CA 1
ATOM 1541 C C . LYS A 1 199 ? 18.106 -4.673 11.305 1.00 66.56 199 LYS A C 1
ATOM 1543 O O . LYS A 1 199 ? 18.737 -3.661 11.002 1.00 66.56 199 LYS A O 1
ATOM 1548 N N . ILE A 1 200 ? 18.314 -5.854 10.722 1.00 66.81 200 ILE A N 1
ATOM 1549 C CA . ILE A 1 200 ? 19.231 -6.043 9.593 1.00 66.81 200 ILE A CA 1
ATOM 1550 C C . ILE A 1 200 ? 18.707 -5.294 8.370 1.00 66.81 200 ILE A C 1
ATOM 1552 O O . ILE A 1 200 ? 19.450 -4.499 7.802 1.00 66.81 200 ILE A O 1
ATOM 1556 N N . LEU A 1 201 ? 17.431 -5.475 8.016 1.00 61.06 201 LEU A N 1
ATOM 1557 C CA . LEU A 1 201 ? 16.807 -4.771 6.893 1.00 61.06 201 LEU A CA 1
ATOM 1558 C C . LEU A 1 201 ? 16.888 -3.249 7.072 1.00 61.06 201 LEU A C 1
ATOM 1560 O O . LEU A 1 201 ? 17.323 -2.553 6.161 1.00 61.06 201 LEU A O 1
ATOM 1564 N N . GLN A 1 202 ? 16.586 -2.749 8.273 1.00 52.34 202 GLN A N 1
ATOM 1565 C CA . GLN A 1 202 ? 16.667 -1.325 8.601 1.00 52.34 202 GLN A CA 1
ATOM 1566 C C . GLN A 1 202 ? 18.106 -0.780 8.537 1.00 52.34 202 GLN A C 1
ATOM 1568 O O . GLN A 1 202 ? 18.333 0.346 8.103 1.00 52.34 202 GLN A O 1
ATOM 1573 N N . LYS A 1 203 ? 19.113 -1.562 8.947 1.00 54.56 203 LYS A N 1
ATOM 1574 C CA . LYS A 1 203 ? 20.528 -1.168 8.814 1.00 54.56 203 LYS A CA 1
ATOM 1575 C C . LYS A 1 203 ? 21.003 -1.175 7.365 1.00 54.56 203 LYS A C 1
ATOM 1577 O O . LYS A 1 203 ? 21.759 -0.285 6.988 1.00 54.56 203 LYS A O 1
ATOM 1582 N N . CYS A 1 204 ? 20.584 -2.159 6.571 1.00 52.38 204 CYS A N 1
ATOM 1583 C CA . CYS A 1 204 ? 20.877 -2.203 5.140 1.00 52.38 204 CYS A CA 1
ATOM 1584 C C . CYS A 1 204 ? 20.259 -1.002 4.411 1.00 52.38 204 CYS A C 1
ATOM 1586 O O . CYS A 1 204 ? 20.901 -0.439 3.532 1.00 52.38 204 CYS A O 1
ATOM 1588 N N . GLU A 1 205 ? 19.067 -0.571 4.825 1.00 44.59 205 GLU A N 1
ATOM 1589 C CA . GLU A 1 205 ? 18.390 0.627 4.315 1.00 44.59 205 GLU A CA 1
ATOM 1590 C C . GLU A 1 205 ? 19.186 1.913 4.618 1.00 44.59 205 GLU A C 1
ATOM 1592 O O . GLU A 1 205 ? 19.413 2.724 3.725 1.00 44.59 205 GLU A O 1
ATOM 1597 N N . ILE A 1 206 ? 19.724 2.058 5.837 1.00 35.97 206 ILE A N 1
ATOM 1598 C CA . ILE A 1 206 ? 20.568 3.209 6.220 1.00 35.97 206 ILE A CA 1
ATOM 1599 C C . ILE A 1 206 ? 21.910 3.206 5.466 1.00 35.97 206 ILE A C 1
ATOM 1601 O O . ILE A 1 206 ? 22.386 4.256 5.047 1.00 35.97 206 ILE A O 1
ATOM 1605 N N . GLN A 1 207 ? 22.524 2.037 5.253 1.00 32.59 207 GLN A N 1
ATOM 1606 C CA . GLN A 1 207 ? 23.791 1.939 4.514 1.00 32.59 207 GLN A CA 1
ATOM 1607 C C . GLN A 1 207 ? 23.641 2.257 3.018 1.00 32.59 207 GLN A C 1
ATOM 1609 O O . GLN A 1 207 ? 24.586 2.752 2.410 1.00 32.59 207 GLN A O 1
ATOM 1614 N N . GLN A 1 208 ? 22.464 2.025 2.429 1.00 37.50 208 GLN A N 1
ATOM 1615 C CA . GLN A 1 208 ? 22.170 2.406 1.042 1.00 37.50 208 GLN A CA 1
ATOM 1616 C C . GLN A 1 208 ? 21.954 3.920 0.867 1.00 37.50 208 GLN A C 1
ATOM 1618 O O . GLN A 1 208 ? 22.175 4.438 -0.227 1.00 37.50 208 GLN A O 1
ATOM 1623 N N . GLN A 1 209 ? 21.604 4.656 1.929 1.00 37.38 209 GLN A N 1
ATOM 1624 C CA . GLN A 1 209 ? 21.478 6.120 1.880 1.00 37.38 209 GLN A CA 1
ATOM 1625 C C . GLN A 1 209 ? 22.834 6.848 1.814 1.00 37.38 209 GLN A C 1
ATOM 1627 O O . GLN A 1 209 ? 22.914 7.922 1.218 1.00 37.38 209 GLN A O 1
ATOM 1632 N N . ASP A 1 210 ? 23.905 6.264 2.363 1.00 32.59 210 ASP A N 1
ATOM 1633 C CA . ASP A 1 210 ? 25.239 6.889 2.399 1.00 32.59 210 ASP A CA 1
ATOM 1634 C C . ASP A 1 210 ? 26.075 6.651 1.118 1.00 32.59 210 ASP A C 1
ATOM 1636 O O . ASP A 1 210 ? 27.047 7.369 0.871 1.00 32.59 210 ASP A O 1
ATOM 1640 N N . GLU A 1 211 ? 25.686 5.694 0.262 1.00 39.12 211 GLU A N 1
ATOM 1641 C CA . GLU A 1 211 ? 26.375 5.352 -1.002 1.00 39.12 211 GLU A CA 1
ATOM 1642 C C . GLU A 1 211 ? 25.521 5.583 -2.270 1.00 39.12 211 GLU A C 1
ATOM 1644 O O . GLU A 1 211 ? 25.752 4.961 -3.309 1.00 39.12 211 GLU A O 1
ATOM 1649 N N . ALA A 1 212 ? 24.536 6.484 -2.233 1.00 34.41 212 ALA A N 1
ATOM 1650 C CA . ALA A 1 212 ? 23.597 6.658 -3.343 1.00 34.41 212 ALA A CA 1
ATOM 1651 C C . ALA A 1 212 ? 24.247 7.184 -4.653 1.00 34.41 212 ALA A C 1
ATOM 1653 O O . ALA A 1 212 ? 24.411 8.388 -4.861 1.00 34.41 212 ALA A O 1
ATOM 1654 N N . ASP A 1 213 ? 24.515 6.279 -5.604 1.00 37.41 213 ASP A N 1
ATOM 1655 C CA . ASP A 1 213 ? 24.144 6.507 -7.008 1.00 37.41 213 ASP A CA 1
ATOM 1656 C C . ASP A 1 213 ? 22.623 6.310 -7.078 1.00 37.41 213 ASP A C 1
ATOM 1658 O O . ASP A 1 213 ? 22.132 5.223 -6.777 1.00 37.41 213 ASP A O 1
ATOM 1662 N N . GLU A 1 214 ? 21.889 7.374 -7.428 1.00 43.56 214 GLU A N 1
ATOM 1663 C CA . GLU A 1 214 ? 20.425 7.459 -7.586 1.00 43.56 214 GLU A CA 1
ATOM 1664 C C . GLU A 1 214 ? 19.881 6.419 -8.591 1.00 43.56 214 GLU A C 1
ATOM 1666 O O . GLU A 1 214 ? 19.477 6.727 -9.720 1.00 43.56 214 GLU A O 1
ATOM 1671 N N . SER A 1 215 ? 19.909 5.150 -8.205 1.00 39.72 215 SER A N 1
ATOM 1672 C CA . SER A 1 215 ? 19.388 4.011 -8.955 1.00 39.72 215 SER A CA 1
ATOM 1673 C C . SER A 1 215 ? 18.580 3.048 -8.090 1.00 39.72 215 SER A C 1
ATOM 1675 O O . SER A 1 215 ? 17.939 2.150 -8.641 1.00 39.72 215 SER A O 1
ATOM 1677 N N . ASP A 1 216 ? 18.505 3.283 -6.780 1.00 42.38 216 ASP A N 1
ATOM 1678 C CA . ASP A 1 216 ? 17.583 2.563 -5.920 1.00 42.38 216 ASP A CA 1
ATOM 1679 C C . ASP A 1 216 ? 16.214 3.237 -5.949 1.00 42.38 216 ASP A C 1
ATOM 1681 O O . ASP A 1 216 ? 15.976 4.342 -5.469 1.00 42.38 216 ASP A O 1
ATOM 1685 N N . VAL A 1 217 ? 15.293 2.553 -6.622 1.00 40.41 217 VAL A N 1
ATOM 1686 C CA . VAL A 1 217 ? 13.864 2.753 -6.413 1.00 40.41 217 VAL A CA 1
ATOM 1687 C C . VAL A 1 217 ? 13.616 2.479 -4.928 1.00 40.41 217 VAL A C 1
ATOM 1689 O O . VAL A 1 217 ? 14.008 1.392 -4.492 1.00 40.41 217 VAL A O 1
ATOM 1692 N N . PRO A 1 218 ? 12.976 3.395 -4.175 1.00 42.84 218 PRO A N 1
ATOM 1693 C CA . PRO A 1 218 ? 12.591 3.133 -2.796 1.00 42.84 218 PRO A CA 1
ATOM 1694 C C . PRO A 1 218 ? 11.865 1.788 -2.748 1.00 42.84 218 PRO A C 1
ATOM 1696 O O . PRO A 1 218 ? 10.858 1.599 -3.437 1.00 42.84 218 PRO A O 1
ATOM 1699 N N . ILE A 1 219 ? 12.430 0.808 -2.042 1.00 49.94 219 ILE A N 1
ATOM 1700 C CA . ILE A 1 219 ? 11.868 -0.542 -2.000 1.00 49.94 219 ILE A CA 1
ATOM 1701 C C . ILE A 1 219 ? 10.644 -0.480 -1.090 1.00 49.94 219 ILE A C 1
ATOM 1703 O O . ILE A 1 219 ? 10.764 -0.609 0.121 1.00 49.94 219 ILE A O 1
ATOM 1707 N N . VAL A 1 220 ? 9.466 -0.254 -1.669 1.00 54.53 220 VAL A N 1
ATOM 1708 C CA . VAL A 1 220 ? 8.203 -0.457 -0.954 1.00 54.53 220 VAL A CA 1
ATOM 1709 C C . VAL A 1 220 ? 7.946 -1.949 -0.890 1.00 54.53 220 VAL A C 1
ATOM 1711 O O . VAL A 1 220 ? 7.997 -2.635 -1.911 1.00 54.53 220 VAL A O 1
ATOM 1714 N N . MET A 1 221 ? 7.696 -2.469 0.304 1.00 58.59 221 MET A N 1
ATOM 1715 C CA . MET A 1 221 ? 7.326 -3.864 0.516 1.00 58.59 221 MET A CA 1
ATOM 1716 C C . MET A 1 221 ? 6.150 -3.942 1.468 1.00 58.59 221 MET A C 1
ATOM 1718 O O . MET A 1 221 ? 6.025 -3.138 2.387 1.00 58.59 221 MET A O 1
ATOM 1722 N N . VAL A 1 222 ? 5.326 -4.965 1.285 1.00 58.50 222 VAL A N 1
ATOM 1723 C CA . VAL A 1 222 ? 4.378 -5.389 2.311 1.00 58.50 222 VAL A CA 1
ATOM 1724 C C . VAL A 1 222 ? 5.060 -6.466 3.142 1.00 58.50 222 VAL A C 1
ATOM 1726 O O . VAL A 1 222 ? 5.577 -7.441 2.593 1.00 58.50 222 VAL A O 1
ATOM 1729 N N . SER A 1 223 ? 5.113 -6.270 4.456 1.00 65.44 223 SER A N 1
ATOM 1730 C CA . SER A 1 223 ? 5.709 -7.232 5.376 1.00 65.44 223 SER A CA 1
ATOM 1731 C C . SER A 1 223 ? 4.922 -8.553 5.364 1.00 65.44 223 SER A C 1
ATOM 1733 O O . SER A 1 223 ? 3.743 -8.572 5.003 1.00 65.44 223 SER A O 1
ATOM 1735 N N . PRO A 1 224 ? 5.506 -9.676 5.818 1.00 64.56 224 PRO A N 1
ATOM 1736 C CA . PRO A 1 224 ? 4.762 -10.920 6.019 1.00 64.56 224 PRO A CA 1
ATOM 1737 C C . PRO A 1 224 ? 3.553 -10.774 6.956 1.00 64.56 224 PRO A C 1
ATOM 1739 O O . PRO A 1 224 ? 2.629 -11.579 6.875 1.00 64.56 224 PRO A O 1
ATOM 1742 N N . ALA A 1 225 ? 3.554 -9.754 7.819 1.00 63.12 225 ALA A N 1
ATOM 1743 C CA . ALA A 1 225 ? 2.462 -9.382 8.715 1.00 63.12 225 ALA A CA 1
ATOM 1744 C C . ALA A 1 225 ? 1.511 -8.320 8.114 1.00 63.12 225 ALA A C 1
ATOM 1746 O O . ALA A 1 225 ? 0.639 -7.818 8.813 1.00 63.12 225 ALA A O 1
ATOM 1747 N N . GLY A 1 226 ? 1.652 -7.986 6.826 1.00 65.38 226 GLY A N 1
ATOM 1748 C CA . GLY A 1 226 ? 0.685 -7.219 6.031 1.00 65.38 226 GLY A CA 1
ATOM 1749 C C . GLY A 1 226 ? 0.767 -5.694 6.108 1.00 65.38 226 GLY A C 1
ATOM 1750 O O . GLY A 1 226 ? -0.060 -5.027 5.499 1.00 65.38 226 GLY A O 1
ATOM 1751 N N . PHE A 1 227 ? 1.748 -5.119 6.804 1.00 75.31 227 PHE A N 1
ATOM 1752 C CA . PHE A 1 227 ? 1.956 -3.663 6.847 1.00 75.31 227 PHE A CA 1
ATOM 1753 C C . PHE A 1 227 ? 3.056 -3.226 5.878 1.00 75.31 227 PHE A C 1
ATOM 1755 O O . PHE A 1 227 ? 3.988 -3.982 5.599 1.00 75.31 227 PHE A O 1
ATOM 1762 N N . TRP A 1 228 ? 2.977 -2.000 5.369 1.00 67.62 228 TRP A N 1
ATOM 1763 C CA . TRP A 1 228 ? 3.962 -1.495 4.415 1.00 67.62 228 TRP A CA 1
ATOM 1764 C C . TRP A 1 228 ? 5.239 -1.011 5.101 1.00 67.62 228 TRP A C 1
ATOM 1766 O O . TRP A 1 228 ? 5.187 -0.378 6.154 1.00 67.62 228 TRP A O 1
ATOM 1776 N N . VAL A 1 229 ? 6.391 -1.293 4.490 1.00 62.72 229 VAL A N 1
ATOM 1777 C CA . VAL A 1 229 ? 7.730 -0.877 4.932 1.00 62.72 229 VAL A CA 1
ATOM 1778 C C . VAL A 1 229 ? 8.568 -0.375 3.757 1.00 62.72 229 VAL A C 1
ATOM 1780 O O . VAL A 1 229 ? 8.316 -0.733 2.605 1.00 62.72 229 VAL A O 1
ATOM 1783 N N . GLY A 1 230 ? 9.582 0.429 4.076 1.00 54.03 230 GLY A N 1
ATOM 1784 C CA . GLY A 1 230 ? 10.562 0.956 3.131 1.00 54.03 230 GLY A CA 1
ATOM 1785 C C . GLY A 1 230 ? 10.356 2.425 2.755 1.00 54.03 230 GLY A C 1
ATOM 1786 O O . GLY A 1 230 ? 9.269 2.983 2.920 1.00 54.03 230 GLY A O 1
ATOM 1787 N N . GLU A 1 231 ? 11.408 3.048 2.225 1.00 50.44 231 GLU A N 1
ATOM 1788 C CA . GLU A 1 231 ? 11.506 4.488 1.923 1.00 50.44 231 GLU A CA 1
ATOM 1789 C C . GLU A 1 231 ? 10.374 5.053 1.025 1.00 50.44 231 GLU A C 1
ATOM 1791 O O . GLU A 1 231 ? 10.058 6.239 1.106 1.00 50.44 231 GLU A O 1
ATOM 1796 N N . GLY A 1 232 ? 9.690 4.217 0.231 1.00 53.50 232 GLY A N 1
ATOM 1797 C CA . GLY A 1 232 ? 8.553 4.627 -0.610 1.00 53.50 232 GLY A CA 1
ATOM 1798 C C . GLY A 1 232 ? 7.166 4.272 -0.063 1.00 53.50 232 GLY A C 1
ATOM 1799 O O . GLY A 1 232 ? 6.177 4.611 -0.703 1.00 53.50 232 GLY A O 1
ATOM 1800 N N . ALA A 1 233 ? 7.055 3.607 1.095 1.00 56.47 233 ALA A N 1
ATOM 1801 C CA . ALA A 1 233 ? 5.755 3.233 1.674 1.00 56.47 233 ALA A CA 1
ATOM 1802 C C . ALA A 1 233 ? 4.840 4.455 1.868 1.00 56.47 233 ALA A C 1
ATOM 1804 O O . ALA A 1 233 ? 3.627 4.370 1.699 1.00 56.47 233 ALA A O 1
ATOM 1805 N N . CYS A 1 234 ? 5.440 5.621 2.121 1.00 56.41 234 CYS A N 1
ATOM 1806 C CA . CYS A 1 234 ? 4.754 6.907 2.198 1.00 56.41 234 CYS A CA 1
ATOM 1807 C C . CYS A 1 234 ? 3.998 7.287 0.910 1.00 56.41 234 CYS A C 1
ATOM 1809 O O . CYS A 1 234 ? 2.988 7.982 0.997 1.00 56.41 234 CYS A O 1
ATOM 1811 N N . GLU A 1 235 ? 4.500 6.889 -0.266 1.00 56.25 235 GLU A N 1
ATOM 1812 C CA . GLU A 1 235 ? 3.949 7.270 -1.578 1.00 56.25 235 GLU A CA 1
ATOM 1813 C C . GLU A 1 235 ? 2.719 6.440 -1.968 1.00 56.25 235 GLU A C 1
ATOM 1815 O O . GLU A 1 235 ? 1.900 6.900 -2.762 1.00 56.25 235 GLU A O 1
ATOM 1820 N N . GLU A 1 236 ? 2.559 5.253 -1.388 1.00 64.25 236 GLU A N 1
ATOM 1821 C CA . GLU A 1 236 ? 1.429 4.367 -1.673 1.00 64.25 236 GLU A CA 1
ATOM 1822 C C . GLU A 1 236 ? 0.203 4.695 -0.787 1.00 64.25 236 GLU A C 1
ATOM 1824 O O . GLU A 1 236 ? -0.921 4.289 -1.088 1.00 64.25 236 GLU A O 1
ATOM 1829 N N . HIS A 1 237 ? 0.373 5.438 0.321 1.00 70.62 237 HIS A N 1
ATOM 1830 C CA . HIS A 1 237 ? -0.731 5.747 1.239 1.00 70.62 237 HIS A CA 1
ATOM 1831 C C . HIS A 1 237 ? -1.646 6.833 0.669 1.00 70.62 237 HIS A C 1
ATOM 1833 O O . HIS A 1 237 ? -1.228 7.963 0.409 1.00 70.62 237 HIS A O 1
ATOM 1839 N N . ALA A 1 238 ? -2.939 6.531 0.571 1.00 78.75 238 ALA A N 1
ATOM 1840 C CA . ALA A 1 238 ? -3.934 7.482 0.098 1.00 78.75 238 ALA A CA 1
ATOM 1841 C C . ALA A 1 238 ? -4.693 8.163 1.250 1.00 78.75 238 ALA A C 1
ATOM 1843 O O . ALA A 1 238 ? -5.118 7.530 2.215 1.00 78.75 238 ALA A O 1
ATOM 1844 N N . PHE A 1 239 ? -4.928 9.470 1.118 1.00 90.00 239 PHE A N 1
ATOM 1845 C CA . PHE A 1 239 ? -5.779 10.249 2.019 1.00 90.00 239 PHE A CA 1
ATOM 1846 C C . PHE A 1 239 ? -6.925 10.895 1.235 1.00 90.00 239 PHE A C 1
ATOM 1848 O O . PHE A 1 239 ? -6.690 11.641 0.284 1.00 90.00 239 PHE A O 1
ATOM 1855 N N . ASP A 1 240 ? -8.169 10.634 1.641 1.00 94.19 240 ASP A N 1
ATOM 1856 C CA . ASP A 1 240 ? -9.362 11.222 1.030 1.00 94.19 240 ASP A CA 1
ATOM 1857 C C . ASP A 1 240 ? -9.941 12.304 1.941 1.00 94.19 240 ASP A C 1
ATOM 1859 O O . ASP A 1 240 ? -10.688 12.029 2.882 1.00 94.19 240 ASP A O 1
ATOM 1863 N N . ALA A 1 241 ? -9.611 13.560 1.643 1.00 93.50 241 ALA A N 1
ATOM 1864 C CA . ALA A 1 241 ? -10.046 14.697 2.447 1.00 93.50 241 ALA A CA 1
ATOM 1865 C C . ALA A 1 241 ? -11.579 14.805 2.557 1.00 93.50 241 ALA A C 1
ATOM 1867 O O . ALA A 1 241 ? -12.093 15.142 3.622 1.00 93.50 241 ALA A O 1
ATOM 1868 N N . ARG A 1 242 ? -12.332 14.476 1.493 1.00 96.56 242 ARG A N 1
ATOM 1869 C CA . ARG A 1 242 ? -13.805 14.580 1.518 1.00 96.56 242 ARG A CA 1
ATOM 1870 C C . ARG A 1 242 ? -14.440 13.475 2.351 1.00 96.56 242 ARG A C 1
ATOM 1872 O O . ARG A 1 242 ? -15.416 13.735 3.054 1.00 96.56 242 ARG A O 1
ATOM 1879 N N . LEU A 1 243 ? -13.880 12.266 2.295 1.00 98.12 243 LEU A N 1
ATOM 1880 C CA . LEU A 1 243 ? -14.268 11.189 3.202 1.00 98.12 243 LEU A CA 1
ATOM 1881 C C . LEU A 1 243 ? -13.946 11.564 4.654 1.00 98.12 243 LEU A C 1
ATOM 1883 O O . LEU A 1 243 ? -14.801 11.409 5.522 1.00 98.12 243 LEU A O 1
ATOM 1887 N N . CYS A 1 244 ? -12.746 12.095 4.911 1.00 98.25 244 CYS A N 1
ATOM 1888 C CA . CYS A 1 244 ? -12.324 12.526 6.243 1.00 98.25 244 CYS A CA 1
ATOM 1889 C C . CYS A 1 244 ? -13.276 13.581 6.828 1.00 98.25 244 CYS A C 1
ATOM 1891 O O . CYS A 1 244 ? -13.709 13.447 7.971 1.00 98.25 244 CYS A O 1
ATOM 1893 N N . ASP A 1 245 ? -13.659 14.589 6.041 1.00 98.19 245 ASP A N 1
ATOM 1894 C CA . ASP A 1 245 ? -14.633 15.605 6.450 1.00 98.19 245 ASP A CA 1
ATOM 1895 C C . ASP A 1 245 ? -15.981 14.992 6.847 1.00 98.19 245 ASP A C 1
ATOM 1897 O O . ASP A 1 245 ? -16.598 15.417 7.826 1.00 98.19 245 ASP A O 1
ATOM 1901 N N . GLU A 1 246 ? -16.456 13.999 6.092 1.00 98.62 246 GLU A N 1
ATOM 1902 C CA . GLU A 1 246 ? -17.728 13.340 6.386 1.00 98.62 246 GLU A CA 1
ATOM 1903 C C . GLU A 1 246 ? -17.652 12.464 7.636 1.00 98.62 246 GLU A C 1
ATOM 1905 O O . GLU A 1 246 ? -18.551 12.520 8.474 1.00 98.62 246 GLU A O 1
ATOM 1910 N N . LEU A 1 247 ? -16.550 11.737 7.825 1.00 98.69 247 LEU A N 1
ATOM 1911 C CA . LEU A 1 247 ? -16.282 10.993 9.055 1.00 98.69 247 LEU A CA 1
ATOM 1912 C C . LEU A 1 247 ? -16.238 11.931 10.277 1.00 98.69 247 LEU A C 1
ATOM 1914 O O . LEU A 1 247 ? -16.829 11.621 11.308 1.00 98.69 247 LEU A O 1
ATOM 1918 N N . ILE A 1 248 ? -15.622 13.116 10.160 1.00 98.62 248 ILE A N 1
ATOM 1919 C CA . ILE A 1 248 ? -15.607 14.127 11.233 1.00 98.62 248 ILE A CA 1
ATOM 1920 C C . ILE A 1 248 ? -17.028 14.580 11.576 1.00 98.62 248 ILE A C 1
ATOM 1922 O O . ILE A 1 248 ? -17.376 14.666 12.758 1.00 98.62 248 ILE A O 1
ATOM 1926 N N . ARG A 1 249 ? -17.851 14.900 10.565 1.00 98.62 249 ARG A N 1
ATOM 1927 C CA . ARG A 1 249 ? -19.255 15.294 10.782 1.00 98.62 249 ARG A CA 1
ATOM 1928 C C . ARG A 1 249 ? -20.023 14.178 11.474 1.00 98.62 249 ARG A C 1
ATOM 1930 O O . ARG A 1 249 ? -20.694 14.435 12.470 1.00 98.62 249 ARG A O 1
ATOM 1937 N N . PHE A 1 250 ? -19.883 12.956 10.974 1.00 98.56 250 PHE A N 1
ATOM 1938 C CA . PHE A 1 250 ? -20.518 11.778 11.536 1.00 98.56 250 PHE A CA 1
ATOM 1939 C C . PHE A 1 250 ? -20.146 11.575 13.011 1.00 98.56 250 PHE A C 1
ATOM 1941 O O . PHE A 1 250 ? -21.034 11.554 13.859 1.00 98.56 250 PHE A O 1
ATOM 1948 N N . PHE A 1 251 ? -18.855 11.516 13.343 1.00 98.56 251 PHE A N 1
ATOM 1949 C CA . PHE A 1 251 ? -18.403 11.282 14.715 1.00 98.56 251 PHE A CA 1
ATOM 1950 C C . PHE A 1 251 ? -18.810 12.398 15.684 1.00 98.56 251 PHE A C 1
ATOM 1952 O O . PHE A 1 251 ? -19.159 12.113 16.828 1.00 98.56 251 PHE A O 1
ATOM 1959 N N . LYS A 1 252 ? -18.827 13.664 15.245 1.00 98.19 252 LYS A N 1
ATOM 1960 C CA . LYS A 1 252 ? -19.361 14.767 16.065 1.00 98.19 252 LYS A CA 1
ATOM 1961 C C . LYS A 1 252 ? -20.850 14.585 16.343 1.00 98.19 252 LYS A C 1
ATOM 1963 O O . LYS A 1 252 ? -21.255 14.687 17.495 1.00 98.19 252 LYS A O 1
ATOM 1968 N N . ASN A 1 253 ? -21.634 14.270 15.313 1.00 97.94 253 ASN A N 1
ATOM 1969 C CA . ASN A 1 253 ? -23.071 14.054 15.456 1.00 97.94 253 ASN A CA 1
ATOM 1970 C C . ASN A 1 253 ? -23.376 12.853 16.361 1.00 97.94 253 ASN A C 1
ATOM 1972 O O . ASN A 1 253 ? -24.265 12.941 17.200 1.00 97.94 253 ASN A O 1
ATOM 1976 N N . GLU A 1 254 ? -22.623 11.759 16.233 1.00 97.25 254 GLU A N 1
ATOM 1977 C CA . GLU A 1 254 ? -22.748 10.583 17.101 1.00 97.25 254 GLU A CA 1
ATOM 1978 C C . GLU A 1 254 ? -22.416 10.902 18.555 1.00 97.25 254 GLU A C 1
ATOM 1980 O O . GLU A 1 254 ? -23.182 10.556 19.452 1.00 97.25 254 GLU A O 1
ATOM 1985 N N . ARG A 1 255 ? -21.299 11.597 18.801 1.00 97.62 255 ARG A N 1
ATOM 1986 C CA . ARG A 1 255 ? -20.931 12.045 20.146 1.00 97.62 255 ARG A CA 1
ATOM 1987 C C . ARG A 1 255 ? -22.042 12.885 20.769 1.00 97.62 255 ARG A C 1
ATOM 1989 O O . ARG A 1 255 ? -22.410 12.651 21.919 1.00 97.62 255 ARG A O 1
ATOM 1996 N N . ASP A 1 256 ? -22.549 13.861 20.021 1.00 97.12 256 ASP A N 1
ATOM 1997 C CA . ASP A 1 256 ? -23.548 14.805 20.513 1.00 97.12 256 ASP A CA 1
ATOM 1998 C C . ASP A 1 256 ? -24.897 14.099 20.752 1.00 97.12 256 ASP A C 1
ATOM 2000 O O . ASP A 1 256 ? -25.542 14.336 21.773 1.00 97.12 256 ASP A O 1
ATOM 2004 N N . ALA A 1 257 ? -25.287 13.162 19.877 1.00 96.19 257 ALA A N 1
ATOM 2005 C CA . ALA A 1 257 ? -26.479 12.328 20.050 1.00 96.19 257 ALA A CA 1
ATOM 2006 C C . ALA A 1 257 ? -26.395 11.424 21.291 1.00 96.19 257 ALA A C 1
ATOM 2008 O O . ALA A 1 257 ? -27.397 11.220 21.974 1.00 96.19 257 ALA A O 1
ATOM 2009 N N . LEU A 1 258 ? -25.198 10.923 21.609 1.00 94.56 258 LEU A N 1
ATOM 2010 C CA . LEU A 1 258 ? -24.925 10.136 22.814 1.00 94.56 258 LEU A CA 1
ATOM 2011 C C . LEU A 1 258 ? -24.691 10.996 24.066 1.00 94.56 258 LEU A C 1
ATOM 2013 O O . LEU A 1 258 ? -24.468 10.439 25.138 1.00 94.56 258 LEU A O 1
ATOM 2017 N N . GLN A 1 259 ? -24.728 12.328 23.945 1.00 96.69 259 GLN A N 1
ATOM 2018 C CA . GLN A 1 259 ? -24.458 13.276 25.032 1.00 96.69 259 GLN A CA 1
ATOM 2019 C C . GLN A 1 259 ? -23.093 13.051 25.709 1.00 96.69 259 GLN A C 1
ATOM 2021 O O . GLN A 1 259 ? -22.932 13.280 26.907 1.00 96.69 259 GLN A O 1
ATOM 2026 N N . MET A 1 260 ? -22.099 12.606 24.938 1.00 95.69 260 MET A N 1
ATOM 2027 C CA . MET A 1 260 ? -20.764 12.287 25.443 1.00 95.69 260 MET A CA 1
ATOM 2028 C C . MET A 1 260 ? -19.822 13.488 25.372 1.00 95.69 260 MET A C 1
ATOM 2030 O O . MET A 1 260 ? -19.828 14.269 24.416 1.00 95.69 260 MET A O 1
ATOM 2034 N N . SER A 1 261 ? -18.935 13.612 26.356 1.00 94.69 261 SER A N 1
ATOM 2035 C CA . SER A 1 261 ? -17.804 14.532 26.262 1.00 94.69 261 SER A CA 1
ATOM 2036 C C . SER A 1 261 ? -16.765 14.037 25.246 1.00 94.69 261 SER A C 1
ATOM 2038 O O . SER A 1 261 ? -16.754 12.877 24.830 1.00 94.69 261 SER A O 1
ATOM 2040 N N . ARG A 1 262 ? -15.822 14.909 24.864 1.00 90.12 262 ARG A N 1
ATOM 2041 C CA . ARG A 1 262 ? -14.711 14.528 23.968 1.00 90.12 262 ARG A CA 1
ATOM 2042 C C . ARG A 1 262 ? -13.875 13.365 24.505 1.00 90.12 262 ARG A C 1
ATOM 2044 O O . ARG A 1 262 ? -13.434 12.558 23.710 1.00 90.12 262 ARG A O 1
ATOM 2051 N N . LYS A 1 263 ? -13.680 13.281 25.825 1.00 89.94 263 LYS A N 1
ATOM 2052 C CA . LYS A 1 263 ? -12.873 12.220 26.451 1.00 89.94 263 LYS A CA 1
ATOM 2053 C C . LYS A 1 263 ? -13.599 10.875 26.515 1.00 89.94 263 LYS A C 1
ATOM 2055 O O . LYS A 1 263 ? -12.961 9.845 26.683 1.00 89.94 263 LYS A O 1
ATOM 2060 N N . GLU A 1 264 ? -14.928 10.885 26.431 1.00 93.62 264 GLU A N 1
ATOM 2061 C CA . GLU A 1 264 ? -15.752 9.670 26.455 1.00 93.62 264 GLU A CA 1
ATOM 2062 C C . GLU A 1 264 ? -15.992 9.113 25.049 1.00 93.62 264 GLU A C 1
ATOM 2064 O O . GLU A 1 264 ? -16.195 7.908 24.888 1.00 93.62 264 GLU A O 1
ATOM 2069 N N . PHE A 1 265 ? -15.960 9.978 24.029 1.00 96.94 265 PHE A N 1
ATOM 2070 C CA . PHE A 1 265 ? -16.107 9.588 22.632 1.00 96.94 265 PHE A CA 1
ATOM 2071 C C . PHE A 1 265 ? -14.750 9.476 21.943 1.00 96.94 265 PHE A C 1
ATOM 2073 O O . PHE A 1 265 ? -14.237 10.435 21.366 1.00 96.94 265 PHE A O 1
ATOM 2080 N N . THR A 1 266 ? -14.198 8.272 22.008 1.00 97.12 266 THR A N 1
ATOM 2081 C CA . THR A 1 266 ? -12.883 7.926 21.475 1.00 97.12 266 THR A CA 1
ATOM 2082 C C . THR A 1 266 ? -12.995 7.066 20.218 1.00 97.12 266 THR A C 1
ATOM 2084 O O . THR A 1 266 ? -13.910 6.243 20.089 1.00 97.12 266 THR A O 1
ATOM 2087 N N . VAL A 1 267 ? -12.056 7.251 19.290 1.00 98.31 267 VAL A N 1
ATOM 2088 C CA . VAL A 1 267 ? -11.990 6.550 17.999 1.00 98.31 267 VAL A CA 1
ATOM 2089 C C . VAL A 1 267 ? -10.604 5.925 17.805 1.00 98.31 267 VAL A C 1
ATOM 2091 O O . VAL A 1 267 ? -9.602 6.508 18.211 1.00 98.31 267 VAL A O 1
ATOM 2094 N N . ILE A 1 268 ? -10.519 4.749 17.181 1.00 98.25 268 ILE A N 1
ATOM 2095 C CA . ILE A 1 268 ? -9.240 4.153 16.751 1.00 98.25 268 ILE A CA 1
ATOM 2096 C C . ILE A 1 268 ? -9.163 4.101 15.230 1.00 98.25 268 ILE A C 1
ATOM 2098 O O . ILE A 1 268 ? -10.154 3.763 14.592 1.00 98.25 268 ILE A O 1
ATOM 2102 N N . ASP A 1 269 ? -7.976 4.349 14.685 1.00 98.38 269 ASP A N 1
ATOM 2103 C CA . ASP A 1 269 ? -7.567 3.981 13.329 1.00 98.38 269 ASP A CA 1
ATOM 2104 C C . ASP A 1 269 ? -6.546 2.842 13.375 1.00 98.38 269 ASP A C 1
ATOM 2106 O O . ASP A 1 269 ? -5.417 3.041 13.835 1.00 98.38 269 ASP A O 1
ATOM 2110 N N . PHE A 1 270 ? -6.940 1.646 12.938 1.00 98.25 270 PHE A N 1
ATOM 2111 C CA . PHE A 1 270 ? -6.017 0.527 12.747 1.00 98.25 270 PHE A CA 1
ATOM 2112 C C . PHE A 1 270 ? -5.533 0.492 11.296 1.00 98.25 270 PHE A C 1
ATOM 2114 O O . PHE A 1 270 ? -6.348 0.462 10.378 1.00 98.25 270 PHE A O 1
ATOM 2121 N N . GLY A 1 271 ? -4.216 0.443 11.104 1.00 95.38 271 GLY A N 1
ATOM 2122 C CA . GLY A 1 271 ? -3.550 0.631 9.813 1.00 95.38 271 GLY A CA 1
ATOM 2123 C C . GLY A 1 271 ? -3.476 2.102 9.413 1.00 95.38 271 GLY A C 1
ATOM 2124 O O . GLY A 1 271 ? -3.750 2.459 8.272 1.00 95.38 271 GLY A O 1
ATOM 2125 N N . CYS A 1 272 ? -3.165 2.983 10.369 1.00 93.75 272 CYS A N 1
ATOM 2126 C CA . CYS A 1 272 ? -3.240 4.427 10.153 1.00 93.75 272 CYS A CA 1
ATOM 2127 C C . CYS A 1 272 ? -2.189 4.973 9.164 1.00 93.75 272 CYS A C 1
ATOM 2129 O O . CYS A 1 272 ? -2.286 6.140 8.763 1.00 93.75 272 CYS A O 1
ATOM 2131 N N . GLY A 1 273 ? -1.184 4.173 8.779 1.00 89.31 273 GLY A N 1
ATOM 2132 C CA . GLY A 1 273 ? -0.128 4.540 7.838 1.00 89.31 273 GLY A CA 1
ATOM 2133 C C . GLY A 1 273 ? 0.559 5.856 8.206 1.00 89.31 273 GLY A C 1
ATOM 2134 O O . GLY A 1 273 ? 1.127 6.020 9.287 1.00 89.31 273 GLY A O 1
ATOM 2135 N N . MET A 1 274 ? 0.447 6.848 7.318 1.00 85.19 274 MET A N 1
ATOM 2136 C CA . MET A 1 274 ? 0.992 8.202 7.523 1.00 85.19 274 MET A CA 1
ATOM 2137 C C . MET A 1 274 ? 0.260 9.022 8.604 1.00 85.19 274 MET A C 1
ATOM 2139 O O . MET A 1 274 ? 0.683 10.125 8.954 1.00 85.19 274 MET A O 1
ATOM 2143 N N . GLY A 1 275 ? -0.856 8.523 9.141 1.00 90.69 275 GLY A N 1
ATOM 2144 C CA . GLY A 1 275 ? -1.621 9.164 10.211 1.00 90.69 275 GLY A CA 1
ATOM 2145 C C . GLY A 1 275 ? -2.367 10.423 9.775 1.00 90.69 275 GLY A C 1
ATOM 2146 O O . GLY A 1 275 ? -2.707 11.249 10.622 1.00 90.69 275 GLY A O 1
ATOM 2147 N N . ASN A 1 276 ? -2.624 10.597 8.475 1.00 92.75 276 ASN A N 1
ATOM 2148 C CA . ASN A 1 276 ? -3.313 11.778 7.943 1.00 92.75 276 ASN A CA 1
ATOM 2149 C C . ASN A 1 276 ? -4.751 11.892 8.474 1.00 92.75 276 ASN A C 1
ATOM 2151 O O . ASN A 1 276 ? -5.166 12.983 8.870 1.00 92.75 276 ASN A O 1
ATOM 2155 N N . TYR A 1 277 ? -5.492 10.777 8.554 1.00 95.62 277 TYR A N 1
ATOM 2156 C CA . TYR A 1 277 ? -6.823 10.760 9.174 1.00 95.62 277 TYR A CA 1
ATOM 2157 C C . TYR A 1 277 ? -6.733 11.104 10.661 1.00 95.62 277 TYR A C 1
ATOM 2159 O O . TYR A 1 277 ? -7.393 12.040 11.104 1.00 95.62 277 TYR A O 1
ATOM 2167 N N . VAL A 1 278 ? -5.850 10.429 11.403 1.00 96.31 278 VAL A N 1
ATOM 2168 C CA . VAL A 1 278 ? -5.629 10.651 12.843 1.00 96.31 278 VAL A CA 1
ATOM 2169 C C . VAL A 1 278 ? -5.326 12.123 13.150 1.00 96.31 278 VAL A C 1
ATOM 2171 O O . VAL A 1 278 ? -6.021 12.744 13.953 1.00 96.31 278 VAL A O 1
ATOM 2174 N N . GLN A 1 279 ? -4.340 12.722 12.475 1.00 94.88 279 GLN A N 1
ATOM 2175 C CA . GLN A 1 279 ? -3.956 14.125 12.682 1.00 94.88 279 GLN A CA 1
ATOM 2176 C C . GLN A 1 279 ? -5.110 15.087 12.360 1.00 94.88 279 GLN A C 1
ATOM 2178 O O . GLN A 1 279 ? -5.392 16.005 13.136 1.00 94.88 279 GLN A O 1
ATOM 2183 N N . THR A 1 280 ? -5.812 14.866 11.244 1.00 95.62 280 THR A N 1
ATOM 2184 C CA . THR A 1 280 ? -6.935 15.721 10.822 1.00 95.62 280 THR A CA 1
ATOM 2185 C C . THR A 1 280 ? -8.116 15.637 11.796 1.00 95.62 280 THR A C 1
ATOM 2187 O O . THR A 1 280 ? -8.733 16.652 12.136 1.00 95.62 280 THR A O 1
ATOM 2190 N N . MET A 1 281 ? -8.405 14.436 12.297 1.00 96.44 281 MET A N 1
ATOM 2191 C CA . MET A 1 281 ? -9.468 14.160 13.265 1.00 96.44 281 MET A CA 1
ATOM 2192 C C . MET A 1 281 ? -9.193 14.821 14.616 1.00 96.44 281 MET A C 1
ATOM 2194 O O . MET A 1 281 ? -10.058 15.534 15.138 1.00 96.44 281 MET A O 1
ATOM 2198 N N . ILE A 1 282 ? -7.966 14.676 15.128 1.00 95.69 282 ILE A N 1
ATOM 2199 C CA . ILE A 1 282 ? -7.509 15.336 16.359 1.00 95.69 282 ILE A CA 1
ATOM 2200 C C . ILE A 1 282 ? -7.615 16.856 16.218 1.00 95.69 282 ILE A C 1
ATOM 2202 O O . ILE A 1 282 ? -8.229 17.515 17.061 1.00 95.69 282 ILE A O 1
ATOM 2206 N N . GLY A 1 283 ? -7.108 17.420 15.114 1.00 95.75 283 GLY A N 1
ATOM 2207 C CA . GLY A 1 283 ? -7.218 18.854 14.818 1.00 95.75 283 GLY A CA 1
ATOM 2208 C C . GLY A 1 283 ? -8.666 19.355 14.740 1.00 95.75 283 GLY A C 1
ATOM 2209 O O . GLY A 1 283 ? -8.951 20.511 15.051 1.00 95.75 283 GLY A O 1
ATOM 2210 N N . SER A 1 284 ? -9.603 18.467 14.405 1.00 96.69 284 SER A N 1
ATOM 2211 C CA . SER A 1 284 ? -11.037 18.755 14.326 1.00 96.69 284 SER A CA 1
ATOM 2212 C C . SER A 1 284 ? -11.794 18.536 15.642 1.00 96.69 284 SER A C 1
ATOM 2214 O O . SER A 1 284 ? -13.002 18.804 15.704 1.00 96.69 284 SER A O 1
ATOM 2216 N N . GLY A 1 285 ? -11.111 18.093 16.702 1.00 95.44 285 GLY A N 1
ATOM 2217 C CA . GLY A 1 285 ? -11.671 17.877 18.035 1.00 95.44 285 GLY A CA 1
ATOM 2218 C C . GLY A 1 285 ? -12.343 16.517 18.245 1.00 95.44 285 GLY A C 1
ATOM 2219 O O . GLY A 1 285 ? -13.233 16.432 19.097 1.00 95.44 285 GLY A O 1
ATOM 2220 N N . ILE A 1 286 ? -11.961 15.498 17.469 1.00 97.06 286 ILE A N 1
ATOM 2221 C CA . ILE A 1 286 ? -12.250 14.082 17.742 1.00 97.06 286 ILE A CA 1
ATOM 2222 C C . ILE A 1 286 ? -11.079 13.500 18.542 1.00 97.06 286 ILE A C 1
ATOM 2224 O O . ILE A 1 286 ? -9.927 13.736 18.186 1.00 97.06 286 ILE A O 1
ATOM 2228 N N . ASP A 1 287 ? -11.361 12.770 19.622 1.00 95.44 287 ASP A N 1
ATOM 2229 C CA . ASP A 1 287 ? -10.325 12.062 20.381 1.00 95.44 287 ASP A CA 1
ATOM 2230 C C . ASP A 1 287 ? -10.017 10.737 19.677 1.00 95.44 287 ASP A C 1
ATOM 2232 O O . ASP A 1 287 ? -10.887 9.867 19.575 1.00 95.44 287 ASP A O 1
ATOM 2236 N N . MET A 1 288 ? -8.823 10.626 19.095 1.00 96.12 288 MET A N 1
ATOM 2237 C CA . MET A 1 288 ? -8.486 9.545 18.175 1.00 96.12 288 MET A CA 1
ATOM 2238 C C . MET A 1 288 ? -7.074 9.020 18.385 1.00 96.12 288 MET A C 1
ATOM 2240 O O . MET A 1 288 ? -6.132 9.786 18.578 1.00 96.12 288 MET A O 1
ATOM 2244 N N . GLU A 1 289 ? -6.927 7.703 18.285 1.00 95.56 289 GLU A N 1
ATOM 2245 C CA . GLU A 1 289 ? -5.645 7.009 18.345 1.00 95.56 289 GLU A CA 1
ATOM 2246 C C . GLU A 1 289 ? -5.339 6.319 17.016 1.00 95.56 289 GLU A C 1
ATOM 2248 O O . GLU A 1 289 ? -6.217 5.686 16.435 1.00 95.56 289 GLU A O 1
ATOM 2253 N N . GLY A 1 290 ? -4.088 6.397 16.558 1.00 97.00 290 GLY A N 1
ATOM 2254 C CA . GLY A 1 290 ? -3.611 5.656 15.391 1.00 97.00 290 GLY A CA 1
ATOM 2255 C C . GLY A 1 290 ? -2.712 4.487 15.773 1.00 97.00 290 GLY A C 1
ATOM 2256 O O . GLY A 1 290 ? -1.834 4.641 16.623 1.00 97.00 290 GLY A O 1
ATOM 2257 N N . TYR A 1 291 ? -2.883 3.354 15.103 1.00 97.00 291 TYR A N 1
ATOM 2258 C CA . TYR A 1 291 ? -2.035 2.177 15.245 1.00 97.00 291 TYR A CA 1
ATOM 2259 C C . TYR A 1 291 ? -1.697 1.599 13.875 1.00 97.00 291 TYR A C 1
ATOM 2261 O O . TYR A 1 291 ? -2.580 1.482 13.032 1.00 97.00 291 TYR A O 1
ATOM 2269 N N . ASP A 1 292 ? -0.448 1.205 13.659 1.00 94.56 292 ASP A N 1
ATOM 2270 C CA . ASP A 1 292 ? -0.009 0.569 12.415 1.00 94.56 292 ASP A CA 1
ATOM 2271 C C . ASP A 1 292 ? 1.151 -0.400 12.691 1.00 94.56 292 ASP A C 1
ATOM 2273 O O . ASP A 1 292 ? 1.895 -0.232 13.660 1.00 94.56 292 ASP A O 1
ATOM 2277 N N . GLY A 1 293 ? 1.292 -1.441 11.870 1.00 84.25 293 GLY A N 1
ATOM 2278 C CA . GLY A 1 293 ? 2.347 -2.442 12.028 1.00 84.25 293 GLY A C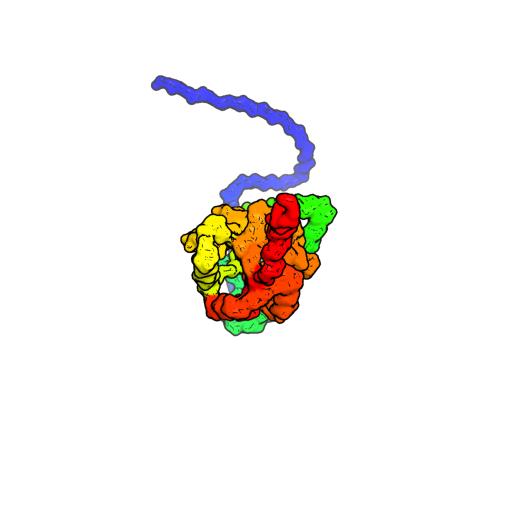A 1
ATOM 2279 C C . GLY A 1 293 ? 3.740 -1.924 11.666 1.00 84.25 293 GLY A C 1
ATOM 2280 O O . GLY A 1 293 ? 4.736 -2.498 12.106 1.00 84.25 293 GLY A O 1
ATOM 2281 N N . ASN A 1 294 ? 3.834 -0.828 10.907 1.00 80.06 294 ASN A N 1
ATOM 2282 C CA . ASN A 1 294 ? 5.105 -0.236 10.520 1.00 80.06 294 ASN A CA 1
ATOM 2283 C C . ASN A 1 294 ? 5.870 0.271 11.767 1.00 80.06 294 ASN A C 1
ATOM 2285 O O . ASN A 1 294 ? 5.374 1.151 12.480 1.00 80.06 294 ASN A O 1
ATOM 2289 N N . PRO A 1 295 ? 7.100 -0.208 12.042 1.00 74.50 295 PRO A N 1
ATOM 2290 C CA . PRO A 1 295 ? 7.888 0.236 13.197 1.00 74.50 295 PRO A CA 1
ATOM 2291 C C . PRO A 1 295 ? 8.188 1.743 13.212 1.00 74.50 295 PRO A C 1
ATOM 2293 O O . PRO A 1 295 ? 8.385 2.333 14.275 1.00 74.50 295 PRO A O 1
ATOM 2296 N N . SER A 1 296 ? 8.190 2.384 12.043 1.00 77.69 296 SER A N 1
ATOM 2297 C CA . SER A 1 296 ? 8.426 3.819 11.873 1.00 77.69 296 SER A CA 1
ATOM 2298 C C . SER A 1 296 ? 7.176 4.673 12.107 1.00 77.69 296 SER A C 1
ATOM 2300 O O . SER A 1 296 ? 7.269 5.899 12.055 1.00 77.69 296 SER A O 1
ATOM 2302 N N . THR A 1 297 ? 6.019 4.072 12.408 1.00 79.88 297 THR A N 1
ATOM 2303 C CA . THR A 1 297 ? 4.739 4.779 12.605 1.00 79.88 297 THR A CA 1
ATOM 2304 C C . THR A 1 297 ? 4.838 5.983 13.544 1.00 79.88 297 THR A C 1
ATOM 2306 O O . THR A 1 297 ? 4.364 7.056 13.161 1.00 79.88 297 THR A O 1
ATOM 2309 N N . PRO A 1 298 ? 5.498 5.915 14.720 1.00 80.81 298 PRO A N 1
ATOM 2310 C CA . PRO A 1 298 ? 5.637 7.090 15.578 1.00 80.81 298 PRO A CA 1
ATOM 2311 C C . PRO A 1 298 ? 6.352 8.257 14.887 1.00 80.81 298 PRO A C 1
ATOM 2313 O O . PRO A 1 298 ? 5.968 9.407 15.076 1.00 80.81 298 PRO A O 1
ATOM 2316 N N . ALA A 1 299 ? 7.357 7.988 14.052 1.00 74.38 299 ALA A N 1
ATOM 2317 C CA . ALA A 1 299 ? 8.055 9.027 13.300 1.00 74.38 299 ALA A CA 1
ATOM 2318 C C . ALA A 1 299 ? 7.199 9.557 12.136 1.00 74.38 299 ALA A C 1
ATOM 2320 O O . ALA A 1 299 ? 7.017 10.770 12.015 1.00 74.38 299 ALA A O 1
ATOM 2321 N N . LEU A 1 300 ? 6.616 8.661 11.329 1.00 74.75 300 LEU A N 1
ATOM 2322 C CA . LEU A 1 300 ? 5.799 9.001 10.152 1.00 74.75 300 LEU A CA 1
ATOM 2323 C C . LEU A 1 300 ? 4.582 9.863 10.510 1.00 74.75 300 LEU A C 1
ATOM 2325 O O . LEU A 1 300 ? 4.217 10.788 9.787 1.00 74.75 300 LEU A O 1
ATOM 2329 N N . THR A 1 301 ? 3.997 9.601 11.676 1.00 81.50 301 THR A N 1
ATOM 2330 C CA . THR A 1 301 ? 2.795 10.277 12.178 1.00 81.50 301 THR A CA 1
ATOM 2331 C C . THR A 1 301 ? 3.098 11.444 13.123 1.00 81.50 301 THR A C 1
ATOM 2333 O O . THR A 1 301 ? 2.183 11.990 13.746 1.00 81.50 301 THR A O 1
ATOM 2336 N N . LYS A 1 302 ? 4.372 11.834 13.285 1.00 82.75 302 LYS A N 1
ATOM 2337 C CA . LYS A 1 302 ? 4.808 12.883 14.231 1.00 82.75 302 LYS A CA 1
ATOM 2338 C C . LYS A 1 302 ? 4.329 12.630 15.671 1.00 82.75 302 LYS A C 1
ATOM 2340 O O . LYS A 1 302 ? 3.902 13.552 16.361 1.00 82.75 302 LYS A O 1
ATOM 2345 N N . GLY A 1 303 ? 4.352 11.373 16.101 1.00 85.31 303 GLY A N 1
ATOM 2346 C CA . GLY A 1 303 ? 3.986 10.923 17.444 1.00 85.31 303 GLY A CA 1
ATOM 2347 C C . GLY A 1 303 ? 2.496 10.655 17.670 1.00 85.31 303 GLY A C 1
ATOM 2348 O O . GLY A 1 303 ? 2.124 10.300 18.784 1.00 85.31 303 GLY A O 1
ATOM 2349 N N . HIS A 1 304 ? 1.641 10.810 16.653 1.00 88.06 304 HIS A N 1
ATOM 2350 C CA . HIS A 1 304 ? 0.193 10.584 16.791 1.00 88.06 304 HIS A CA 1
ATOM 2351 C C . HIS A 1 304 ? -0.207 9.107 16.647 1.00 88.06 304 HIS A C 1
ATOM 2353 O O . HIS A 1 304 ? -1.272 8.703 17.110 1.00 88.06 304 HIS A O 1
ATOM 2359 N N . GLY A 1 305 ? 0.636 8.305 16.000 1.00 91.25 305 GLY A N 1
ATOM 2360 C CA . GLY A 1 305 ? 0.461 6.875 15.796 1.00 91.25 305 GLY A CA 1
ATOM 2361 C C . GLY A 1 305 ? 1.416 6.041 16.648 1.00 91.25 305 GLY A C 1
ATOM 2362 O O . GLY A 1 305 ? 2.518 6.471 16.996 1.00 91.25 305 GLY A O 1
ATOM 2363 N N . LYS A 1 306 ? 0.988 4.823 16.968 1.00 92.94 306 LYS A N 1
ATOM 2364 C CA . LYS A 1 306 ? 1.736 3.827 17.741 1.00 92.94 306 LYS A CA 1
ATOM 2365 C C . LYS A 1 306 ? 1.959 2.574 16.894 1.00 92.94 306 LYS A C 1
ATOM 2367 O O . LYS A 1 306 ? 1.193 2.299 15.976 1.00 92.94 306 LYS A O 1
ATOM 2372 N N . VAL A 1 307 ? 2.993 1.806 17.223 1.00 89.94 307 VAL A N 1
ATOM 2373 C CA . VAL A 1 307 ? 3.260 0.529 16.549 1.00 89.94 307 VAL A CA 1
ATOM 2374 C C . VAL A 1 307 ? 2.366 -0.556 17.145 1.00 89.94 307 VAL A C 1
ATOM 2376 O O . VAL A 1 307 ? 2.345 -0.722 18.365 1.00 89.94 307 VAL A O 1
ATOM 2379 N N . GLN A 1 308 ? 1.648 -1.291 16.300 1.00 94.25 308 GLN A N 1
ATOM 2380 C CA . GLN A 1 308 ? 0.885 -2.477 16.683 1.00 94.25 308 GLN A CA 1
ATOM 2381 C C . GLN A 1 308 ? 0.816 -3.455 15.512 1.00 94.25 308 GLN A C 1
ATOM 2383 O O . GLN A 1 308 ? 0.278 -3.130 14.457 1.00 94.25 308 GLN A O 1
ATOM 2388 N N . ASP A 1 309 ? 1.305 -4.675 15.723 1.00 89.44 309 ASP A N 1
ATOM 2389 C CA . ASP A 1 309 ? 1.114 -5.767 14.774 1.00 89.44 309 ASP A CA 1
ATOM 2390 C C . ASP A 1 309 ? -0.356 -6.213 14.801 1.00 89.44 309 ASP A C 1
ATOM 2392 O O . ASP A 1 309 ? -0.869 -6.645 15.838 1.00 89.44 309 ASP A O 1
ATOM 2396 N N . LEU A 1 310 ? -1.036 -6.054 13.665 1.00 94.50 310 LEU A N 1
ATOM 2397 C CA . LEU A 1 310 ? -2.454 -6.373 13.498 1.00 94.50 310 LEU A CA 1
ATOM 2398 C C . LEU A 1 310 ? -2.698 -7.844 13.125 1.00 94.50 310 LEU A C 1
ATOM 2400 O O . LEU A 1 310 ? -3.846 -8.292 13.141 1.00 94.50 310 LEU A O 1
ATOM 2404 N N . SER A 1 311 ? -1.631 -8.588 12.813 1.00 89.25 311 SER A N 1
ATOM 2405 C CA . SER A 1 311 ? -1.668 -10.002 12.425 1.00 89.25 311 SER A CA 1
ATOM 2406 C C . SER A 1 311 ? -1.674 -10.972 13.614 1.00 89.25 311 SER A C 1
ATOM 2408 O O . SER A 1 311 ? -1.903 -12.171 13.439 1.00 89.25 311 SER A O 1
ATOM 2410 N N . VAL A 1 312 ? -1.474 -10.455 14.831 1.00 89.56 312 VAL A N 1
ATOM 2411 C CA . VAL A 1 312 ? -1.489 -11.210 16.091 1.00 89.56 312 VAL A CA 1
ATOM 2412 C C . VAL A 1 312 ? -2.611 -10.715 17.011 1.00 89.56 312 VAL A C 1
ATOM 2414 O O . VAL A 1 312 ? -2.983 -9.545 16.933 1.00 89.56 312 VAL A O 1
ATOM 2417 N N . PRO A 1 313 ? -3.182 -11.557 17.891 1.00 95.62 313 PRO A N 1
ATOM 2418 C CA . PRO A 1 313 ? -4.177 -11.102 18.861 1.00 95.62 313 PRO A CA 1
ATOM 2419 C C . PRO A 1 313 ? -3.581 -10.109 19.865 1.00 95.62 313 PRO A C 1
ATOM 2421 O O . PRO A 1 313 ? -2.504 -10.353 20.412 1.00 95.62 313 PRO A O 1
ATOM 2424 N N . PHE A 1 314 ? -4.299 -9.026 20.164 1.00 95.25 314 PHE A N 1
ATOM 2425 C CA . PHE A 1 314 ? -3.889 -8.065 21.191 1.00 95.25 314 PHE A CA 1
ATOM 2426 C C . PHE A 1 314 ? -5.080 -7.417 21.904 1.00 95.25 314 PHE A C 1
ATOM 2428 O O . PHE A 1 314 ? -6.213 -7.448 21.427 1.00 95.25 314 PHE A O 1
ATOM 2435 N N . SER A 1 315 ? -4.790 -6.783 23.042 1.00 94.88 315 SER A N 1
ATOM 2436 C CA . SER A 1 315 ? -5.738 -5.967 23.801 1.00 94.88 315 SER A CA 1
ATOM 2437 C C . SER A 1 315 ? -5.088 -4.642 24.162 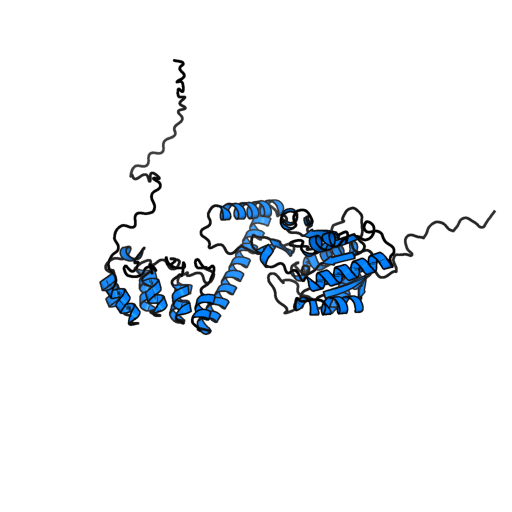1.00 94.88 315 SER A C 1
ATOM 2439 O O . SER A 1 315 ? -4.003 -4.610 24.744 1.00 94.88 315 SER A O 1
ATOM 2441 N N . LEU A 1 316 ? -5.762 -3.543 23.848 1.00 93.56 316 LEU A N 1
ATOM 2442 C CA . LEU A 1 316 ? -5.284 -2.210 24.189 1.00 93.56 316 LEU A CA 1
ATOM 2443 C C . LEU A 1 316 ? -5.741 -1.798 25.600 1.00 93.56 316 LEU A C 1
ATOM 2445 O O . LEU A 1 316 ? -6.875 -2.089 25.997 1.00 93.56 316 LEU A O 1
ATOM 2449 N N . PRO A 1 317 ? -4.898 -1.074 26.361 1.00 87.50 317 PRO A N 1
ATOM 2450 C CA . PRO A 1 317 ? -5.302 -0.523 27.649 1.00 87.50 317 PRO A CA 1
ATOM 2451 C C . PRO A 1 317 ? -6.478 0.447 27.471 1.00 87.50 317 PRO A C 1
ATOM 2453 O O . PRO A 1 317 ? -6.586 1.128 26.453 1.00 87.50 317 PRO A O 1
ATOM 2456 N N . GLY A 1 318 ? -7.368 0.505 28.465 1.00 82.81 318 GLY A N 1
ATOM 2457 C CA . GLY A 1 318 ? -8.574 1.343 28.414 1.00 82.81 318 GLY A CA 1
ATOM 2458 C C . GLY A 1 318 ? -9.784 0.699 27.724 1.00 82.81 318 GLY A C 1
ATOM 2459 O O . GLY A 1 318 ? -10.850 1.304 27.712 1.00 82.81 318 GLY A O 1
ATOM 2460 N N . GLY A 1 319 ? -9.658 -0.531 27.212 1.00 88.19 319 GLY A N 1
ATOM 2461 C CA . GLY A 1 319 ? -10.783 -1.301 26.676 1.00 88.19 319 GLY A CA 1
ATOM 2462 C C . GLY A 1 319 ? -11.274 -0.814 25.308 1.00 88.19 319 GLY A C 1
ATOM 2463 O O . GLY A 1 319 ? -10.495 -0.322 24.484 1.00 88.19 319 GLY A O 1
ATOM 2464 N N . ARG A 1 320 ? -12.574 -0.998 25.043 1.00 93.06 320 ARG A N 1
ATOM 2465 C CA . ARG A 1 320 ? -13.212 -0.628 23.770 1.00 93.06 320 ARG A CA 1
ATOM 2466 C C . ARG A 1 320 ? -13.274 0.892 23.598 1.00 93.06 320 ARG A C 1
ATOM 2468 O O . ARG A 1 320 ? -13.533 1.625 24.548 1.00 93.06 320 ARG A O 1
ATOM 2475 N N . ARG A 1 321 ? -13.090 1.360 22.366 1.00 96.62 321 ARG A N 1
ATOM 2476 C CA . ARG A 1 321 ? -13.353 2.746 21.943 1.00 96.62 321 ARG A CA 1
ATOM 2477 C C . ARG A 1 321 ? -14.738 2.815 21.330 1.00 96.62 321 ARG A C 1
ATOM 2479 O O . ARG A 1 321 ? -15.252 1.799 20.872 1.00 96.62 321 ARG A O 1
ATOM 2486 N N . LYS A 1 322 ? -15.356 3.996 21.290 1.00 97.81 322 LYS A N 1
ATOM 2487 C CA . LYS A 1 322 ? -16.714 4.128 20.734 1.00 97.81 322 LYS A CA 1
ATOM 2488 C C . LYS A 1 322 ? -16.773 3.677 19.286 1.00 97.81 322 LYS A C 1
ATOM 2490 O O . LYS A 1 322 ? -17.694 2.945 18.926 1.00 97.81 322 LYS A O 1
ATOM 2495 N N . TRP A 1 323 ? -15.758 4.033 18.511 1.00 98.56 323 TRP A N 1
ATOM 2496 C CA . TRP A 1 323 ? -15.634 3.609 17.128 1.00 98.56 323 TRP A CA 1
ATOM 2497 C C . TRP A 1 323 ? -14.243 3.091 16.810 1.00 98.56 323 TRP A C 1
ATOM 2499 O O . TRP A 1 323 ? -13.242 3.576 17.334 1.00 98.56 323 TRP A O 1
ATOM 2509 N N . VAL A 1 324 ? -14.197 2.125 15.903 1.00 98.75 324 VAL A N 1
ATOM 2510 C CA . VAL A 1 324 ? -12.970 1.713 15.224 1.00 98.75 324 VAL A CA 1
ATOM 2511 C C . VAL A 1 324 ? -13.153 1.975 13.739 1.00 98.75 324 VAL A C 1
ATOM 2513 O O . VAL A 1 324 ? -14.222 1.720 13.181 1.00 98.75 324 VAL A O 1
ATOM 2516 N N . MET A 1 325 ? -12.107 2.480 13.100 1.00 98.56 325 MET A N 1
ATOM 2517 C CA . MET A 1 325 ? -11.967 2.483 11.657 1.00 98.56 325 MET A CA 1
ATOM 2518 C C . MET A 1 325 ? -10.692 1.753 11.238 1.00 98.56 325 MET A C 1
ATOM 2520 O O . MET A 1 325 ? -9.716 1.711 11.986 1.00 98.56 325 MET A O 1
ATOM 2524 N N . SER A 1 326 ? -10.728 1.144 10.057 1.00 98.44 326 SER A N 1
ATOM 2525 C CA . SER A 1 326 ? -9.555 0.566 9.406 1.00 98.44 326 SER A CA 1
ATOM 2526 C C . SER A 1 326 ? -9.782 0.563 7.898 1.00 98.44 326 SER A C 1
ATOM 2528 O O . SER A 1 326 ? -10.750 -0.029 7.419 1.00 98.44 326 SER A O 1
ATOM 2530 N N . LEU A 1 327 ? -8.954 1.299 7.159 1.00 97.62 327 LEU A N 1
ATOM 2531 C CA . LEU A 1 327 ? -9.133 1.540 5.726 1.00 97.62 327 LEU A CA 1
ATOM 2532 C C . LEU A 1 327 ? -7.899 1.056 4.959 1.00 97.62 327 LEU A C 1
ATOM 2534 O O . LEU A 1 327 ? -6.800 1.497 5.271 1.00 97.62 327 LEU A O 1
ATOM 2538 N N . GLU A 1 328 ? -8.103 0.209 3.948 1.00 93.25 328 GLU A N 1
ATOM 2539 C CA . GLU A 1 328 ? -7.067 -0.402 3.095 1.00 93.25 328 GLU A CA 1
ATOM 2540 C C . GLU A 1 328 ? -5.984 -1.123 3.926 1.00 93.25 328 GLU A C 1
ATOM 2542 O O . GLU A 1 328 ? -4.827 -0.713 3.989 1.00 93.25 328 GLU A O 1
ATOM 2547 N N . VAL A 1 329 ? -6.384 -2.189 4.627 1.00 95.25 329 VAL A N 1
ATOM 2548 C CA . VAL A 1 329 ? -5.508 -2.962 5.529 1.00 95.25 329 VAL A CA 1
ATOM 2549 C C . VAL A 1 329 ? -5.675 -4.460 5.311 1.00 95.25 329 VAL A C 1
ATOM 2551 O O . VAL A 1 329 ? -4.700 -5.186 5.112 1.00 95.25 329 VAL A O 1
ATOM 2554 N N . GLY A 1 330 ? -6.916 -4.945 5.357 1.00 93.62 330 GLY A N 1
ATOM 2555 C CA . GLY A 1 330 ? -7.235 -6.370 5.317 1.00 93.62 330 GLY A CA 1
ATOM 2556 C C . GLY A 1 330 ? -6.761 -7.086 4.050 1.00 93.62 330 GLY A C 1
ATOM 2557 O O . GLY A 1 330 ? -6.336 -8.241 4.103 1.00 93.62 330 GLY A O 1
ATOM 2558 N N . GLU A 1 331 ? -6.777 -6.384 2.922 1.00 92.62 331 GLU A N 1
ATOM 2559 C CA . GLU A 1 331 ? -6.314 -6.848 1.615 1.00 92.62 331 GLU A CA 1
ATOM 2560 C C . GLU A 1 331 ? -4.801 -7.092 1.549 1.00 92.62 331 GLU A C 1
ATOM 2562 O O . GLU A 1 331 ? -4.350 -7.896 0.730 1.00 92.62 331 GLU A O 1
ATOM 2567 N N . HIS A 1 332 ? -4.024 -6.448 2.422 1.00 85.75 332 HIS A N 1
ATOM 2568 C CA . HIS A 1 332 ? -2.571 -6.598 2.510 1.00 85.75 332 HIS A CA 1
ATOM 2569 C C . HIS A 1 332 ? -2.150 -7.705 3.480 1.00 85.75 332 HIS A C 1
ATOM 2571 O O . HIS A 1 332 ? -1.020 -8.193 3.427 1.00 85.75 332 HIS A O 1
ATOM 2577 N N . LEU A 1 333 ? -3.060 -8.145 4.350 1.00 83.56 333 LEU A N 1
ATOM 2578 C CA . LEU A 1 333 ? -2.819 -9.251 5.265 1.00 83.56 333 LEU A CA 1
ATOM 2579 C C . LEU A 1 333 ? -2.953 -10.593 4.538 1.00 83.56 333 LEU A C 1
ATOM 2581 O O . LEU A 1 333 ? -3.989 -10.862 3.927 1.00 83.56 333 LEU A O 1
ATOM 2585 N N . PRO A 1 334 ? -1.975 -11.510 4.660 1.00 81.31 334 PRO A N 1
ATOM 2586 C CA . PRO A 1 334 ? -2.165 -12.890 4.235 1.00 81.31 334 PRO A CA 1
ATOM 2587 C C . PRO A 1 334 ? -3.440 -13.502 4.832 1.00 81.31 334 PRO A C 1
ATOM 2589 O O . PRO A 1 334 ? -3.690 -13.364 6.030 1.00 81.31 334 PRO A O 1
ATOM 2592 N N . LYS A 1 335 ? -4.191 -14.272 4.031 1.00 84.56 335 LYS A N 1
ATOM 2593 C CA . LYS A 1 335 ? -5.490 -14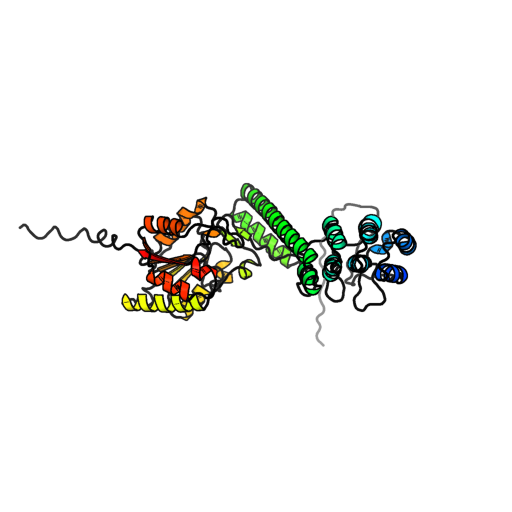.871 4.413 1.00 84.56 335 LYS A CA 1
ATOM 2594 C C . LYS A 1 335 ? -5.496 -15.555 5.788 1.00 84.56 335 LYS A C 1
ATOM 2596 O O . LYS A 1 335 ? -6.493 -15.501 6.500 1.00 84.56 335 LYS A O 1
ATOM 2601 N N . LYS A 1 336 ? -4.380 -16.175 6.190 1.00 84.31 336 LYS A N 1
ATOM 2602 C CA . LYS A 1 336 ? -4.221 -16.837 7.500 1.00 84.31 336 LYS A CA 1
ATOM 2603 C C . LYS A 1 336 ? -4.402 -15.904 8.711 1.00 84.31 336 LYS A C 1
ATOM 2605 O O . LYS A 1 336 ? -4.721 -16.395 9.787 1.00 84.31 336 LYS A O 1
ATOM 2610 N N . PHE A 1 337 ? -4.204 -14.596 8.548 1.00 90.88 337 PHE A N 1
ATOM 2611 C CA . PHE A 1 337 ? -4.341 -13.592 9.609 1.00 90.88 337 PHE A CA 1
ATOM 2612 C C . PHE A 1 337 ? -5.680 -12.850 9.575 1.00 90.88 337 PHE A C 1
ATOM 2614 O O . PHE A 1 337 ? -5.979 -12.095 10.493 1.00 90.88 337 PHE A O 1
ATOM 2621 N N . GLU A 1 338 ? -6.508 -13.081 8.555 1.00 95.94 338 GLU A N 1
ATOM 2622 C CA . GLU A 1 338 ? -7.765 -12.358 8.347 1.00 95.94 338 GLU A CA 1
ATOM 2623 C C . GLU A 1 338 ? -8.699 -12.431 9.559 1.00 95.94 338 GLU A C 1
ATOM 2625 O O . GLU A 1 338 ? -9.185 -11.404 10.026 1.00 95.94 338 GLU A O 1
ATOM 2630 N N . SER A 1 339 ? -8.920 -13.634 10.099 1.00 97.50 339 SER A N 1
ATOM 2631 C CA . SER A 1 339 ? -9.792 -13.805 11.266 1.00 97.50 339 SER A CA 1
ATOM 2632 C C . SER A 1 339 ? -9.243 -13.069 12.486 1.00 97.50 339 SER A C 1
ATOM 2634 O O . SER A 1 339 ? -10.013 -12.431 13.191 1.00 97.50 339 SER A O 1
ATOM 2636 N N . ILE A 1 340 ? -7.924 -13.119 12.707 1.00 97.69 340 ILE A N 1
ATOM 2637 C CA . ILE A 1 340 ? -7.262 -12.444 13.834 1.00 97.69 340 ILE A CA 1
ATOM 2638 C C . ILE A 1 340 ? -7.426 -10.928 13.706 1.00 97.69 340 ILE A C 1
ATOM 2640 O O . ILE A 1 340 ? -7.788 -10.261 14.670 1.00 97.69 340 ILE A O 1
ATOM 2644 N N . PHE A 1 341 ? -7.220 -10.385 12.507 1.00 98.50 341 PHE A N 1
ATOM 2645 C CA . PHE A 1 341 ? -7.421 -8.966 12.238 1.00 98.50 341 PHE A CA 1
ATOM 2646 C C . PHE A 1 341 ? -8.875 -8.535 12.458 1.00 98.50 341 PHE A C 1
ATOM 2648 O O . PHE A 1 341 ? -9.122 -7.551 13.156 1.00 98.50 341 PHE A O 1
ATOM 2655 N N . LEU A 1 342 ? -9.840 -9.294 11.928 1.00 98.62 342 LEU A N 1
ATOM 2656 C CA . LEU A 1 342 ? -11.261 -9.017 12.136 1.00 98.62 342 LEU A CA 1
ATOM 2657 C C . LEU A 1 342 ? -11.653 -9.117 13.618 1.00 98.62 342 LEU A C 1
ATOM 2659 O O . LEU A 1 342 ? -12.423 -8.283 14.096 1.00 98.62 342 LEU A O 1
ATOM 2663 N N . ASP A 1 343 ? -11.095 -10.075 14.362 1.00 98.50 343 ASP A N 1
ATOM 2664 C CA . ASP A 1 343 ? -11.270 -10.177 15.815 1.00 98.50 343 ASP A CA 1
ATOM 2665 C C . ASP A 1 343 ? -10.703 -8.939 16.517 1.00 98.50 343 ASP A C 1
ATOM 2667 O O . ASP A 1 343 ? -11.390 -8.336 17.339 1.00 98.50 343 ASP A O 1
ATOM 2671 N N . ASN A 1 344 ? -9.494 -8.502 16.159 1.00 98.31 344 ASN A N 1
ATOM 2672 C CA . ASN A 1 344 ? -8.861 -7.316 16.730 1.00 98.31 344 ASN A CA 1
ATOM 2673 C C . ASN A 1 344 ? -9.713 -6.054 16.511 1.00 98.31 344 ASN A C 1
ATOM 2675 O O . ASN A 1 344 ? -10.028 -5.361 17.480 1.00 98.31 344 ASN A O 1
ATOM 2679 N N . VAL A 1 345 ? -10.141 -5.753 15.280 1.00 98.38 345 VAL A N 1
ATOM 2680 C CA . VAL A 1 345 ? -10.934 -4.535 15.012 1.00 98.38 345 VAL A CA 1
ATOM 2681 C C . VAL A 1 345 ? -12.319 -4.596 15.666 1.00 98.38 345 VAL A C 1
ATOM 2683 O O . VAL A 1 345 ? -12.775 -3.603 16.234 1.00 98.38 345 VAL A O 1
ATOM 2686 N N . CYS A 1 346 ? -12.969 -5.766 15.670 1.00 98.38 346 CYS A N 1
ATOM 2687 C CA . CYS A 1 346 ? -14.291 -5.933 16.274 1.00 98.38 346 CYS A CA 1
ATOM 2688 C C . CYS A 1 346 ? -14.232 -5.877 17.805 1.00 98.38 346 CYS A C 1
ATOM 2690 O O . CYS A 1 346 ? -15.089 -5.250 18.425 1.00 98.38 346 CYS A O 1
ATOM 2692 N N . ASN A 1 347 ? -13.224 -6.484 18.435 1.00 97.19 347 ASN A N 1
ATOM 2693 C CA . ASN A 1 347 ? -13.107 -6.536 19.895 1.00 97.19 347 ASN A CA 1
ATOM 2694 C C . ASN A 1 347 ? -12.825 -5.172 20.528 1.00 97.19 347 ASN A C 1
ATOM 2696 O O . ASN A 1 347 ? -13.132 -4.990 21.705 1.00 97.19 347 ASN A O 1
ATOM 2700 N N . HIS A 1 348 ? -12.298 -4.215 19.758 1.00 98.00 348 HIS A N 1
ATOM 2701 C CA . HIS A 1 348 ? -12.005 -2.857 20.219 1.00 98.00 348 HIS A CA 1
ATOM 2702 C C . HIS A 1 348 ? -13.109 -1.831 19.913 1.00 98.00 348 HIS A C 1
ATOM 2704 O O . HIS A 1 348 ? -13.034 -0.712 20.420 1.00 98.00 348 HIS A O 1
ATOM 2710 N N . ALA A 1 349 ? -14.138 -2.184 19.138 1.00 98.06 349 ALA A N 1
ATOM 2711 C CA . ALA A 1 349 ? -15.238 -1.289 18.771 1.00 98.06 349 ALA A CA 1
ATOM 2712 C C . ALA A 1 349 ? -16.440 -1.432 19.717 1.00 98.06 349 ALA A C 1
ATOM 2714 O O . ALA A 1 349 ? -17.050 -2.487 19.782 1.00 98.06 349 ALA A O 1
ATOM 2715 N N . ASP A 1 350 ? -16.843 -0.391 20.436 1.00 96.81 350 ASP A N 1
ATOM 2716 C CA . ASP A 1 350 ? -17.998 -0.430 21.344 1.00 96.81 350 ASP A CA 1
ATOM 2717 C C . ASP A 1 350 ? -19.324 -0.210 20.606 1.00 96.81 350 ASP A C 1
ATOM 2719 O O . ASP A 1 350 ? -20.228 -1.029 20.710 1.00 96.81 350 ASP A O 1
ATOM 2723 N N . LYS A 1 351 ? -19.451 0.866 19.820 1.00 97.19 351 LYS A N 1
ATOM 2724 C CA . LYS A 1 351 ? -20.715 1.233 19.156 1.00 97.19 351 LYS A CA 1
ATOM 2725 C C . LYS A 1 351 ? -20.731 0.924 17.667 1.00 97.19 351 LYS A C 1
ATOM 2727 O O . LYS A 1 351 ? -21.786 0.566 17.139 1.00 97.19 351 LYS A O 1
ATOM 2732 N N . GLY A 1 352 ? -19.595 1.029 16.987 1.00 98.19 352 GLY A N 1
ATOM 2733 C CA . GLY A 1 352 ? -19.553 0.752 15.560 1.00 98.19 352 GLY A CA 1
ATOM 2734 C C . GLY A 1 352 ? -18.158 0.620 14.974 1.00 98.19 352 GLY A C 1
ATOM 2735 O O . GLY A 1 352 ? -17.147 0.924 15.612 1.00 98.19 352 GLY A O 1
ATOM 2736 N N . LEU A 1 353 ? -18.142 0.132 13.741 1.00 98.69 353 LEU A N 1
ATOM 2737 C CA . LEU A 1 353 ? -16.950 -0.202 12.978 1.00 98.69 353 LEU A CA 1
ATOM 2738 C C . LEU A 1 353 ? -17.099 0.335 11.551 1.00 98.69 353 LEU A C 1
ATOM 2740 O O . LEU A 1 353 ? -18.148 0.171 10.927 1.00 98.69 353 LEU A O 1
ATOM 2744 N N . ILE A 1 354 ? -16.049 0.967 11.035 1.00 98.81 354 ILE A N 1
ATOM 2745 C CA . ILE A 1 354 ? -15.948 1.398 9.637 1.00 98.81 354 ILE A CA 1
ATOM 2746 C C . ILE A 1 354 ? -14.754 0.675 9.017 1.00 98.81 354 ILE A C 1
ATOM 2748 O O . ILE A 1 354 ? -13.641 0.778 9.521 1.00 98.81 354 ILE A O 1
ATOM 2752 N N . LEU A 1 355 ? -14.980 -0.060 7.935 1.00 98.44 355 LEU A N 1
ATOM 2753 C CA . LEU A 1 355 ? -13.939 -0.805 7.230 1.00 98.44 355 LEU A CA 1
ATOM 2754 C C . LEU A 1 355 ? -13.896 -0.412 5.758 1.00 98.44 355 LEU A C 1
ATOM 2756 O O . LEU A 1 355 ? -14.927 -0.067 5.186 1.00 98.44 355 LEU A O 1
ATOM 2760 N N . SER A 1 356 ? -12.739 -0.534 5.120 1.00 98.12 356 SER A N 1
ATOM 2761 C CA . SER A 1 356 ? -12.675 -0.789 3.679 1.00 98.12 356 SER A CA 1
ATOM 2762 C C . SER A 1 356 ? -11.896 -2.069 3.417 1.00 98.12 356 SER A C 1
ATOM 2764 O O . SER A 1 356 ? -11.119 -2.516 4.260 1.00 98.12 356 SER A O 1
ATOM 2766 N N . TRP A 1 357 ? -12.174 -2.690 2.275 1.00 97.81 357 TRP A N 1
ATOM 2767 C CA . TRP A 1 357 ? -11.484 -3.896 1.843 1.00 97.81 357 TRP A CA 1
ATOM 2768 C C . TRP A 1 357 ? -11.514 -3.987 0.319 1.00 97.81 357 TRP A C 1
ATOM 2770 O O . TRP A 1 357 ? -12.592 -3.900 -0.278 1.00 97.81 357 TRP A O 1
ATOM 2780 N N . ALA A 1 358 ? -10.358 -4.166 -0.318 1.00 93.75 358 ALA A N 1
ATOM 2781 C CA . ALA A 1 358 ? -10.282 -4.324 -1.765 1.00 93.75 358 ALA A CA 1
ATOM 2782 C C . ALA A 1 358 ? -11.089 -5.529 -2.286 1.00 93.75 358 ALA A C 1
ATOM 2784 O O . ALA A 1 358 ? -11.030 -6.645 -1.757 1.00 93.75 358 ALA A O 1
ATOM 2785 N N . LYS A 1 359 ? -11.821 -5.304 -3.381 1.00 92.69 359 LYS A N 1
ATOM 2786 C CA . LYS A 1 359 ? -12.635 -6.332 -4.046 1.00 92.69 359 LYS A CA 1
ATOM 2787 C C . LYS A 1 359 ? -11.792 -7.233 -4.947 1.00 92.69 359 LYS A C 1
ATOM 2789 O O . LYS A 1 359 ? -10.807 -6.752 -5.499 1.00 92.69 359 LYS A O 1
ATOM 2794 N N . PRO A 1 360 ? -12.209 -8.491 -5.196 1.00 89.19 360 PRO A N 1
ATOM 2795 C CA . PRO A 1 360 ? -11.508 -9.366 -6.126 1.00 89.19 360 PRO A CA 1
ATOM 2796 C C . PRO A 1 360 ? -11.396 -8.734 -7.517 1.00 89.19 360 PRO A C 1
ATOM 2798 O O . PRO A 1 360 ? -12.403 -8.366 -8.126 1.00 89.19 360 PRO A O 1
ATOM 2801 N N . GLY A 1 361 ? -10.169 -8.623 -8.019 1.00 79.50 361 GLY A N 1
ATOM 2802 C CA . GLY A 1 361 ? -9.847 -8.005 -9.302 1.00 79.50 361 GLY A CA 1
ATOM 2803 C C . GLY A 1 361 ? -9.692 -6.483 -9.259 1.00 79.50 361 GLY A C 1
ATOM 2804 O O . GLY A 1 361 ? -9.482 -5.890 -10.317 1.00 79.50 361 GLY A O 1
ATOM 2805 N N . GLN A 1 362 ? -9.780 -5.842 -8.085 1.00 83.19 362 GLN A N 1
ATOM 2806 C CA . GLN A 1 362 ? -9.468 -4.416 -7.936 1.00 83.19 362 GLN A CA 1
ATOM 2807 C C . GLN A 1 362 ? -7.993 -4.151 -8.260 1.00 83.19 362 GLN A C 1
ATOM 2809 O O . GLN A 1 362 ? -7.679 -3.164 -8.930 1.00 83.19 362 GLN A O 1
ATOM 2814 N N . GLY A 1 363 ? -7.112 -5.057 -7.830 1.00 74.75 363 GLY A N 1
ATOM 2815 C CA . GLY A 1 363 ? -5.672 -4.889 -7.889 1.00 74.75 363 GLY A CA 1
ATOM 2816 C C . GLY A 1 363 ? -5.184 -3.784 -6.951 1.00 74.75 363 GLY A C 1
ATOM 2817 O O . GLY A 1 363 ? -5.961 -3.060 -6.331 1.00 74.75 363 GLY A O 1
ATOM 2818 N N . GLY A 1 364 ? -3.866 -3.645 -6.873 1.00 71.00 364 GLY A N 1
ATOM 2819 C CA . GLY A 1 364 ? -3.192 -2.690 -6.000 1.00 71.00 364 GLY A CA 1
ATOM 2820 C C . GLY A 1 364 ? -1.881 -3.275 -5.493 1.00 71.00 364 GLY A C 1
ATOM 2821 O O . GLY A 1 364 ? -1.690 -4.497 -5.497 1.00 71.00 364 GLY A O 1
ATOM 2822 N N . PHE A 1 365 ? -0.938 -2.414 -5.113 1.00 67.56 365 PHE A N 1
ATOM 2823 C CA . PHE A 1 365 ? 0.351 -2.881 -4.623 1.00 67.56 365 PHE A CA 1
ATOM 2824 C C . PHE A 1 365 ? 0.160 -3.680 -3.327 1.00 67.56 365 PHE A C 1
ATOM 2826 O O . PHE A 1 365 ? -0.374 -3.183 -2.339 1.00 67.56 365 PHE A O 1
ATOM 2833 N N . GLY A 1 366 ? 0.572 -4.950 -3.341 1.00 69.06 366 GLY A N 1
ATOM 2834 C CA . GLY A 1 366 ? 0.480 -5.821 -2.172 1.00 69.06 366 GLY A CA 1
ATOM 2835 C C . GLY A 1 366 ? -0.937 -6.243 -1.783 1.00 69.06 366 GLY A C 1
ATOM 2836 O O . GLY A 1 366 ? -1.172 -6.541 -0.617 1.00 69.06 366 GLY A O 1
ATOM 2837 N N . HIS A 1 367 ? -1.890 -6.248 -2.715 1.00 79.69 367 HIS A N 1
ATOM 2838 C CA . HIS A 1 367 ? -3.211 -6.835 -2.490 1.00 79.69 367 HIS A CA 1
ATOM 2839 C C . HIS A 1 367 ? -3.105 -8.359 -2.615 1.00 79.69 367 HIS A C 1
ATOM 2841 O O . HIS A 1 367 ? -3.060 -8.903 -3.717 1.00 79.69 367 HIS A O 1
ATOM 2847 N N . PHE A 1 368 ? -3.028 -9.061 -1.487 1.00 80.50 368 PHE A N 1
ATOM 2848 C CA . PHE A 1 368 ? -2.919 -10.526 -1.444 1.00 80.50 368 PHE A CA 1
ATOM 2849 C C . PHE A 1 368 ? -4.226 -11.209 -1.048 1.00 80.50 368 PHE A C 1
ATOM 2851 O O . PHE A 1 368 ? -4.393 -12.408 -1.275 1.00 80.50 368 PHE A O 1
ATOM 2858 N N . ASN A 1 369 ? -5.132 -10.464 -0.417 1.00 84.12 369 ASN A N 1
ATOM 2859 C CA . ASN A 1 369 ? -6.335 -10.994 0.202 1.00 84.12 369 ASN A CA 1
ATOM 2860 C C . ASN A 1 369 ? -7.567 -10.154 -0.141 1.00 84.12 369 ASN A C 1
ATOM 2862 O O . ASN A 1 369 ? -8.307 -9.727 0.737 1.00 84.12 369 ASN A O 1
ATOM 2866 N N . GLU A 1 370 ? -7.789 -9.897 -1.425 1.00 90.56 370 GLU A N 1
ATOM 2867 C CA . GLU A 1 370 ? -9.022 -9.261 -1.889 1.00 90.56 370 GLU A CA 1
ATOM 2868 C C . GLU A 1 370 ? -10.238 -10.154 -1.590 1.00 90.56 370 GLU A C 1
ATOM 2870 O O . GLU A 1 370 ? -10.189 -11.371 -1.795 1.00 90.56 370 GLU A O 1
ATOM 2875 N N . GLN A 1 371 ? -11.335 -9.566 -1.105 1.00 95.44 371 GLN A N 1
ATOM 2876 C CA . GLN A 1 371 ? -12.520 -10.313 -0.668 1.00 95.44 371 GLN A CA 1
ATOM 2877 C C . GLN A 1 371 ? -13.827 -9.656 -1.135 1.00 95.44 371 GLN A C 1
ATOM 2879 O O . GLN A 1 371 ? -13.912 -8.429 -1.181 1.00 95.44 371 GLN A O 1
ATOM 2884 N N . PRO A 1 372 ? -14.870 -10.438 -1.486 1.00 95.19 372 PRO A N 1
ATOM 2885 C CA . PRO A 1 372 ? -16.197 -9.888 -1.764 1.00 95.19 372 PRO A CA 1
ATOM 2886 C C . PRO A 1 372 ? -16.797 -9.173 -0.543 1.00 95.19 372 PRO A C 1
ATOM 2888 O O . PRO A 1 372 ? -16.659 -9.656 0.585 1.00 95.19 372 PRO A O 1
ATOM 2891 N N . ASP A 1 373 ? -17.545 -8.086 -0.768 1.00 93.88 373 ASP A N 1
ATOM 2892 C CA . ASP A 1 373 ? -18.219 -7.321 0.297 1.00 93.88 373 ASP A CA 1
ATOM 2893 C C . ASP A 1 373 ? -19.108 -8.231 1.156 1.00 93.88 373 ASP A C 1
ATOM 2895 O O . ASP A 1 373 ? -19.119 -8.131 2.380 1.00 93.88 373 ASP A O 1
ATOM 2899 N N . GLU A 1 374 ? -19.855 -9.142 0.527 1.00 95.88 374 GLU A N 1
ATOM 2900 C CA . GLU A 1 374 ? -20.777 -10.049 1.213 1.00 95.88 374 GLU A CA 1
ATOM 2901 C C . GLU A 1 374 ? -20.048 -10.971 2.194 1.00 95.88 374 GLU A C 1
ATOM 2903 O O . GLU A 1 374 ? -20.570 -11.264 3.271 1.00 95.88 374 GLU A O 1
ATOM 2908 N N . TYR A 1 375 ? -18.833 -11.395 1.841 1.00 97.75 375 TYR A N 1
ATOM 2909 C CA . TYR A 1 375 ? -18.010 -12.245 2.691 1.00 97.75 375 TYR A CA 1
ATOM 2910 C C . TYR A 1 375 ? -17.516 -11.478 3.922 1.00 97.75 375 TYR A C 1
ATOM 2912 O O . TYR A 1 375 ? -17.740 -11.929 5.046 1.00 97.75 375 TYR A O 1
ATOM 2920 N N . ILE A 1 376 ? -16.923 -10.292 3.736 1.00 98.38 376 ILE A N 1
ATOM 2921 C CA . ILE A 1 376 ? -16.435 -9.478 4.862 1.00 98.38 376 ILE A CA 1
ATOM 2922 C C . ILE A 1 376 ? -17.591 -9.057 5.772 1.00 98.38 376 ILE A C 1
ATOM 2924 O O . ILE A 1 376 ? -17.479 -9.154 6.994 1.00 98.38 376 ILE A O 1
ATOM 2928 N N . ARG A 1 377 ? -18.744 -8.679 5.206 1.00 98.12 377 ARG A N 1
ATOM 2929 C CA . ARG A 1 377 ? -19.956 -8.398 5.991 1.00 98.12 377 ARG A CA 1
ATOM 2930 C C . ARG A 1 377 ? -20.373 -9.596 6.826 1.00 98.12 377 ARG A C 1
ATOM 2932 O O . ARG A 1 377 ? -20.642 -9.427 8.009 1.00 98.12 377 ARG A O 1
ATOM 2939 N N . ALA A 1 378 ? -20.426 -10.790 6.239 1.00 98.19 378 ALA A N 1
ATOM 2940 C CA . ALA A 1 378 ? -20.796 -11.994 6.972 1.00 98.19 378 ALA A CA 1
ATOM 2941 C C . ALA A 1 378 ? -19.819 -12.275 8.125 1.00 98.19 378 ALA A C 1
ATOM 2943 O O . ALA A 1 378 ? -20.258 -12.600 9.227 1.00 98.19 378 ALA A O 1
ATOM 2944 N N . GLU A 1 379 ? -18.514 -12.102 7.904 1.00 98.50 379 GLU A N 1
ATOM 2945 C CA . GLU A 1 379 ? -17.496 -12.275 8.943 1.00 98.50 379 GLU A CA 1
ATOM 2946 C C . GLU A 1 379 ? -17.600 -11.244 10.072 1.00 98.50 379 GLU A C 1
ATOM 2948 O O . GLU A 1 379 ? -17.482 -11.605 11.245 1.00 98.50 379 GLU A O 1
ATOM 2953 N N . VAL A 1 380 ? -17.864 -9.978 9.754 1.00 98.50 380 VAL A N 1
ATOM 2954 C CA . VAL A 1 380 ? -18.084 -8.930 10.762 1.00 98.50 380 VAL A CA 1
ATOM 2955 C C . VAL A 1 380 ? -19.393 -9.173 11.520 1.00 98.50 380 VAL A C 1
ATOM 2957 O O . VAL A 1 380 ? -19.427 -9.062 12.744 1.00 98.50 380 VAL A O 1
ATOM 2960 N N . CYS A 1 381 ? -20.458 -9.604 10.839 1.00 97.81 381 CYS A N 1
ATOM 2961 C CA . CYS A 1 381 ? -21.734 -9.914 11.485 1.00 97.81 381 CYS A CA 1
ATOM 2962 C C . CYS A 1 381 ? -21.630 -11.077 12.481 1.00 97.81 381 CYS A C 1
ATOM 2964 O O . CYS A 1 381 ? -22.221 -11.014 13.559 1.00 97.81 381 CYS A O 1
ATOM 2966 N N . LYS A 1 382 ? -20.813 -12.102 12.189 1.00 97.88 382 LYS A N 1
ATOM 2967 C CA . LYS A 1 382 ? -20.505 -13.188 13.144 1.00 97.88 382 LYS A CA 1
ATOM 2968 C C . LYS A 1 382 ? -19.890 -12.681 14.456 1.00 97.88 382 LYS A C 1
ATOM 2970 O O . LYS A 1 382 ? -19.928 -13.398 15.450 1.00 97.88 382 LYS A O 1
ATOM 2975 N N . ARG A 1 383 ? -19.341 -11.461 14.470 1.00 97.94 383 ARG A N 1
ATOM 2976 C CA . ARG A 1 383 ? -18.679 -10.819 15.618 1.00 97.94 383 ARG A CA 1
ATOM 2977 C C . ARG A 1 383 ? -19.584 -9.825 16.358 1.00 97.94 383 ARG A C 1
ATOM 2979 O O . ARG A 1 383 ? -19.093 -8.972 17.098 1.00 97.94 383 ARG A O 1
ATOM 2986 N N . GLY A 1 384 ? -20.903 -9.943 16.178 1.00 97.62 384 GLY A N 1
ATOM 2987 C CA . GLY A 1 384 ? -21.899 -9.157 16.914 1.00 97.62 384 GLY A CA 1
ATOM 2988 C C . GLY A 1 384 ? -22.129 -7.765 16.332 1.00 97.62 384 GLY A C 1
ATOM 2989 O O . GLY A 1 384 ? -22.363 -6.813 17.074 1.00 97.62 384 GLY A O 1
ATOM 2990 N N . PHE A 1 385 ? -22.029 -7.632 15.011 1.00 98.50 385 PHE A N 1
ATOM 2991 C CA . PHE A 1 385 ? -22.285 -6.385 14.296 1.00 98.50 385 PHE A CA 1
ATOM 2992 C C . PHE A 1 385 ? -23.397 -6.557 13.261 1.00 98.50 385 PHE A C 1
ATOM 2994 O O . PHE A 1 385 ? -23.671 -7.652 12.781 1.00 98.50 385 PHE A O 1
ATOM 3001 N N . VAL A 1 386 ? -24.022 -5.449 12.882 1.00 98.31 386 VAL A N 1
ATOM 3002 C CA . VAL A 1 386 ? -25.003 -5.368 11.798 1.00 98.31 386 VAL A CA 1
ATOM 3003 C C . VAL A 1 386 ? -24.624 -4.242 10.845 1.00 98.31 386 VAL A C 1
ATOM 3005 O O . VAL A 1 386 ? -24.030 -3.243 11.249 1.00 98.31 386 VAL A O 1
ATOM 3008 N N . VAL A 1 387 ? -24.954 -4.400 9.565 1.00 98.19 387 VAL A N 1
ATOM 3009 C CA . VAL A 1 387 ? -24.624 -3.418 8.523 1.00 98.19 387 VAL A CA 1
ATOM 3010 C C . VAL A 1 387 ? -25.417 -2.119 8.721 1.00 98.19 387 VAL A C 1
ATOM 3012 O O . VAL A 1 387 ? -26.646 -2.134 8.765 1.00 98.19 387 VAL A O 1
ATOM 3015 N N . ASP A 1 388 ? -24.718 -0.984 8.746 1.00 98.19 388 ASP A N 1
ATOM 3016 C CA . ASP A 1 388 ? -25.291 0.366 8.699 1.00 98.19 388 ASP A CA 1
ATOM 3017 C C . ASP A 1 388 ? -25.287 0.879 7.252 1.00 98.19 388 ASP A C 1
ATOM 3019 O O . ASP A 1 388 ? -24.425 1.651 6.822 1.00 98.19 388 ASP A O 1
ATOM 3023 N N . ALA A 1 389 ? -26.268 0.421 6.470 1.00 96.94 389 ALA A N 1
ATOM 3024 C CA . ALA A 1 389 ? -26.351 0.726 5.040 1.00 96.94 389 ALA A CA 1
ATOM 3025 C C . ALA A 1 389 ? -26.479 2.235 4.753 1.00 96.94 389 ALA A C 1
ATOM 3027 O O . ALA A 1 389 ? -26.047 2.717 3.702 1.00 96.94 389 ALA A O 1
ATOM 3028 N N . ARG A 1 390 ? -27.064 3.001 5.685 1.00 97.62 390 ARG A N 1
ATOM 3029 C CA . ARG A 1 390 ? -27.240 4.449 5.534 1.00 97.62 390 ARG A CA 1
ATOM 3030 C C . ARG A 1 390 ? -25.914 5.181 5.701 1.00 97.62 390 ARG A C 1
ATOM 3032 O O . ARG A 1 390 ? -25.597 6.042 4.874 1.00 97.62 390 ARG A O 1
ATOM 3039 N N . LEU A 1 391 ? -25.161 4.860 6.752 1.00 98.25 391 LEU A N 1
ATOM 3040 C CA . LEU A 1 391 ? -23.838 5.436 6.964 1.00 98.25 391 LEU A CA 1
ATOM 3041 C C . LEU A 1 391 ? -22.908 5.055 5.815 1.00 98.25 391 LEU A C 1
ATOM 3043 O O . LEU A 1 391 ? -22.286 5.930 5.221 1.00 98.25 391 LEU A O 1
ATOM 3047 N N . GLU A 1 392 ? -22.898 3.783 5.425 1.00 97.50 392 GLU A N 1
ATOM 3048 C CA . GLU A 1 392 ? -22.089 3.299 4.310 1.00 97.50 392 GLU A CA 1
ATOM 3049 C C . GLU A 1 392 ? -22.353 4.079 3.017 1.00 97.50 392 GLU A C 1
ATOM 3051 O O . GLU A 1 392 ? -21.423 4.605 2.403 1.00 97.50 392 GLU A O 1
ATOM 3056 N N . GLN A 1 393 ? -23.622 4.210 2.616 1.00 98.06 393 GLN A N 1
ATOM 3057 C CA . GLN A 1 393 ? -23.981 4.957 1.412 1.00 98.06 393 GLN A CA 1
ATOM 3058 C C . GLN A 1 393 ? -23.565 6.431 1.507 1.00 98.06 393 GLN A C 1
ATOM 3060 O O . GLN A 1 393 ? -23.182 7.029 0.499 1.00 98.06 393 GLN A O 1
ATOM 3065 N N . THR A 1 394 ? -23.636 7.019 2.701 1.00 98.50 394 THR A N 1
ATOM 3066 C CA . THR A 1 394 ? -23.207 8.401 2.944 1.00 98.50 394 THR A CA 1
ATOM 3067 C C . THR A 1 394 ? -21.700 8.546 2.743 1.00 98.50 394 THR A C 1
ATOM 3069 O O . THR A 1 394 ? -21.273 9.399 1.965 1.00 98.50 394 THR A O 1
ATOM 3072 N N . LEU A 1 395 ? -20.902 7.664 3.350 1.00 98.31 395 LEU A N 1
ATOM 3073 C CA . LEU A 1 395 ? -19.444 7.667 3.215 1.00 98.31 395 LEU A CA 1
ATOM 3074 C C . LEU A 1 395 ? -19.016 7.443 1.758 1.00 98.31 395 LEU A C 1
ATOM 3076 O O . LEU A 1 395 ? -18.291 8.269 1.208 1.00 98.31 395 LEU A O 1
ATOM 3080 N N . ARG A 1 396 ? -19.560 6.415 1.090 1.00 98.19 396 ARG A N 1
ATOM 3081 C CA . ARG A 1 396 ? -19.282 6.106 -0.327 1.00 98.19 396 ARG A CA 1
ATOM 3082 C C . ARG A 1 396 ? -19.585 7.283 -1.262 1.00 98.19 396 ARG A C 1
ATOM 3084 O O . ARG A 1 396 ? -18.838 7.549 -2.204 1.00 98.19 396 ARG A O 1
ATOM 3091 N N . ARG A 1 397 ? -20.682 8.016 -1.026 1.00 97.88 397 ARG A N 1
ATOM 3092 C CA . ARG A 1 397 ? -21.039 9.206 -1.826 1.00 97.88 397 ARG A CA 1
ATOM 3093 C C . ARG A 1 397 ? -20.075 10.369 -1.603 1.00 97.88 397 ARG A C 1
ATOM 3095 O O . ARG A 1 397 ? -19.792 11.096 -2.557 1.00 97.88 397 ARG A O 1
ATOM 3102 N N . SER A 1 398 ? -19.584 10.532 -0.378 1.00 97.06 398 SER A N 1
ATOM 3103 C CA . SER A 1 398 ? -18.666 11.607 0.000 1.00 97.06 398 SER A CA 1
ATOM 3104 C C . SER A 1 398 ? -17.220 11.352 -0.432 1.00 97.06 398 SER A C 1
ATOM 3106 O O . SER A 1 398 ? -16.495 12.319 -0.661 1.00 97.06 398 SER A O 1
ATOM 3108 N N . SER A 1 399 ? -16.813 10.092 -0.619 1.00 96.75 399 SER A N 1
ATOM 3109 C CA . SER A 1 399 ? -15.467 9.731 -1.078 1.00 96.75 399 SER A CA 1
ATOM 3110 C C . SER A 1 399 ? -15.116 10.322 -2.449 1.00 96.75 399 SER A C 1
ATOM 3112 O O . SER A 1 399 ? -15.893 10.271 -3.412 1.00 96.75 399 SER A O 1
ATOM 3114 N N . SER A 1 400 ? -13.903 10.855 -2.546 1.00 95.06 400 SER A N 1
ATOM 3115 C CA . SER A 1 400 ? -13.250 11.302 -3.779 1.00 95.06 400 SER A CA 1
ATOM 3116 C C . SER A 1 400 ? -12.507 10.160 -4.467 1.00 95.06 400 SER A C 1
ATOM 3118 O O . SER A 1 400 ? -12.507 10.089 -5.696 1.00 95.06 400 SER A O 1
ATOM 3120 N N . LEU A 1 401 ? -11.888 9.268 -3.688 1.00 89.88 401 LEU A N 1
ATOM 3121 C CA . LEU A 1 401 ? -11.144 8.125 -4.207 1.00 89.88 401 LEU A CA 1
ATOM 3122 C C . LEU A 1 401 ? -12.113 7.083 -4.760 1.00 89.88 401 LEU A C 1
ATOM 3124 O O . LEU A 1 401 ? -13.121 6.749 -4.136 1.00 89.88 401 LEU A O 1
ATOM 3128 N N . LYS A 1 402 ? -11.827 6.598 -5.973 1.00 91.56 402 LYS A N 1
ATOM 3129 C CA . LYS A 1 402 ? -12.773 5.772 -6.731 1.00 91.56 402 LYS A CA 1
ATOM 3130 C C . LYS A 1 402 ? -13.082 4.457 -6.017 1.00 91.56 402 LYS A C 1
ATOM 3132 O O . LYS A 1 402 ? -14.241 4.071 -5.992 1.00 91.56 402 LYS A O 1
ATOM 3137 N N . TRP A 1 403 ? -12.081 3.808 -5.427 1.00 91.06 403 TRP A N 1
ATOM 3138 C CA . TRP A 1 403 ? -12.265 2.524 -4.747 1.00 91.06 403 TRP A CA 1
ATOM 3139 C C . TRP A 1 403 ? -13.132 2.654 -3.490 1.00 91.06 403 TRP A C 1
ATOM 3141 O O . TRP A 1 403 ? -14.066 1.880 -3.330 1.00 91.06 403 TRP A O 1
ATOM 3151 N N . PHE A 1 404 ? -12.957 3.700 -2.676 1.00 96.12 404 PHE A N 1
ATOM 3152 C CA . PHE A 1 404 ? -13.789 3.926 -1.485 1.00 96.12 404 PHE A CA 1
ATOM 3153 C C . PHE A 1 404 ? -15.283 4.109 -1.769 1.00 96.12 404 PHE A C 1
ATOM 3155 O O . PHE A 1 404 ? -16.106 3.836 -0.895 1.00 96.12 404 PHE A O 1
ATOM 3162 N N . LYS A 1 405 ? -15.659 4.510 -2.990 1.00 94.50 405 LYS A N 1
ATOM 3163 C CA . LYS A 1 405 ? -17.069 4.541 -3.417 1.00 94.50 405 LYS A CA 1
ATOM 3164 C C . LYS A 1 405 ? -17.707 3.152 -3.430 1.00 94.50 405 LYS A C 1
ATOM 3166 O O . LYS A 1 405 ? -18.927 3.056 -3.320 1.00 94.50 405 LYS A O 1
ATOM 3171 N N . ASP A 1 406 ? -16.890 2.109 -3.532 1.00 92.44 406 ASP A N 1
ATOM 3172 C CA . ASP A 1 406 ? -17.322 0.730 -3.703 1.00 92.44 406 ASP A CA 1
ATOM 3173 C C . ASP A 1 406 ? -16.839 -0.211 -2.591 1.00 92.44 406 ASP A C 1
ATOM 3175 O O . ASP A 1 406 ? -17.452 -1.264 -2.442 1.00 92.44 406 ASP A O 1
ATOM 3179 N N . THR A 1 407 ? -15.805 0.137 -1.815 1.00 96.44 407 THR A N 1
ATOM 3180 C CA . THR A 1 407 ? -15.181 -0.757 -0.814 1.00 96.44 407 THR A CA 1
ATOM 3181 C C . THR A 1 407 ? -15.507 -0.423 0.638 1.00 96.44 407 THR A C 1
ATOM 3183 O O . THR A 1 407 ? -15.365 -1.285 1.502 1.00 96.44 407 THR A O 1
ATOM 3186 N N . ILE A 1 408 ? -15.957 0.800 0.946 1.00 98.00 408 ILE A N 1
ATOM 3187 C CA . ILE A 1 408 ? -16.277 1.172 2.333 1.00 98.00 408 ILE A CA 1
ATOM 3188 C C . ILE A 1 408 ? -17.501 0.398 2.819 1.00 98.00 408 ILE A C 1
ATOM 3190 O O . ILE A 1 408 ? -18.504 0.287 2.113 1.00 98.00 408 ILE A O 1
ATOM 3194 N N . MET A 1 409 ? -17.432 -0.092 4.048 1.00 98.56 409 MET A N 1
ATOM 3195 C CA . MET A 1 409 ? -18.490 -0.772 4.777 1.00 98.56 409 MET A CA 1
ATOM 3196 C C . MET A 1 409 ? -18.622 -0.145 6.164 1.00 98.56 409 MET A C 1
ATOM 3198 O O . MET A 1 409 ? -17.626 0.191 6.805 1.00 98.56 409 MET A O 1
ATOM 3202 N N . ALA A 1 410 ? -19.854 0.013 6.636 1.00 98.62 410 ALA A N 1
ATOM 3203 C CA . ALA A 1 410 ? -20.130 0.567 7.956 1.00 98.62 410 ALA A CA 1
ATOM 3204 C C . ALA A 1 410 ? -21.028 -0.371 8.760 1.00 98.62 410 ALA A C 1
ATOM 3206 O O . ALA A 1 410 ? -21.954 -0.977 8.216 1.00 98.62 410 ALA A O 1
ATOM 3207 N N . PHE A 1 411 ? -20.756 -0.478 10.057 1.00 98.69 411 PHE A N 1
ATOM 3208 C CA . PHE A 1 411 ? -21.413 -1.424 10.948 1.00 98.69 411 PHE A CA 1
ATOM 3209 C C . PHE A 1 411 ? -21.721 -0.808 12.314 1.00 98.69 411 PHE A C 1
ATOM 3211 O O . PHE A 1 411 ? -20.972 0.029 12.824 1.00 98.69 411 PHE A O 1
ATOM 3218 N N . ARG A 1 412 ? -22.797 -1.284 12.942 1.00 98.12 412 ARG A N 1
ATOM 3219 C CA . ARG A 1 412 ? -23.164 -1.005 14.337 1.00 98.12 412 ARG A CA 1
ATOM 3220 C C . ARG A 1 412 ? -23.070 -2.280 15.155 1.00 98.12 412 ARG A C 1
ATOM 3222 O O . ARG A 1 412 ? -23.385 -3.347 14.637 1.00 98.12 412 ARG A O 1
ATOM 3229 N N . ARG A 1 413 ? -22.649 -2.176 16.415 1.00 96.94 413 ARG A N 1
ATOM 3230 C CA . ARG A 1 413 ? -22.697 -3.316 17.337 1.00 96.94 413 ARG A CA 1
ATOM 3231 C C . ARG A 1 413 ? -24.158 -3.678 17.613 1.00 96.94 413 ARG A C 1
ATOM 3233 O O . ARG A 1 413 ? -24.970 -2.787 17.863 1.00 96.94 413 ARG A O 1
ATOM 3240 N N . ASP A 1 414 ? -24.479 -4.965 17.545 1.00 88.81 414 ASP A N 1
ATOM 3241 C CA . ASP A 1 414 ? -25.803 -5.473 17.894 1.00 88.81 414 ASP A CA 1
ATOM 3242 C C . ASP A 1 414 ? -26.020 -5.327 19.411 1.00 88.81 414 ASP A C 1
ATOM 3244 O O . ASP A 1 414 ? -25.167 -5.706 20.212 1.00 88.81 414 ASP A O 1
ATOM 3248 N N . GLY A 1 415 ? -27.137 -4.722 19.814 1.00 69.44 415 GLY A N 1
ATOM 3249 C CA . GLY A 1 415 ? -27.394 -4.246 21.181 1.00 69.44 415 GLY A CA 1
ATOM 3250 C C . GLY A 1 415 ? -27.685 -5.335 22.221 1.00 69.44 415 GLY A C 1
ATOM 3251 O O . GLY A 1 415 ? -28.250 -5.028 23.265 1.00 69.44 415 GLY A O 1
ATOM 3252 N N . GLN A 1 416 ? -27.340 -6.597 21.956 1.00 53.81 416 GLN A N 1
ATOM 3253 C CA . GLN A 1 416 ? -27.676 -7.736 22.821 1.00 53.81 416 GLN A CA 1
ATOM 3254 C C . GLN A 1 416 ? -26.765 -7.869 24.063 1.00 53.81 416 GLN A C 1
ATOM 3256 O O . GLN A 1 416 ? -27.084 -8.635 24.968 1.00 53.81 416 GLN A O 1
ATOM 3261 N N . ASP A 1 417 ? -25.671 -7.100 24.152 1.00 46.34 417 ASP A N 1
ATOM 3262 C CA . ASP A 1 417 ? -24.715 -7.164 25.274 1.00 46.34 417 ASP A CA 1
ATOM 3263 C C . ASP A 1 417 ? -25.180 -6.408 26.547 1.00 46.34 417 ASP A C 1
ATOM 3265 O O . ASP A 1 417 ? -24.630 -6.635 27.625 1.00 46.34 417 ASP A O 1
ATOM 3269 N N . GLU A 1 418 ? -26.199 -5.534 26.482 1.00 43.28 418 GLU A N 1
ATOM 3270 C CA . GLU A 1 418 ? -26.616 -4.724 27.649 1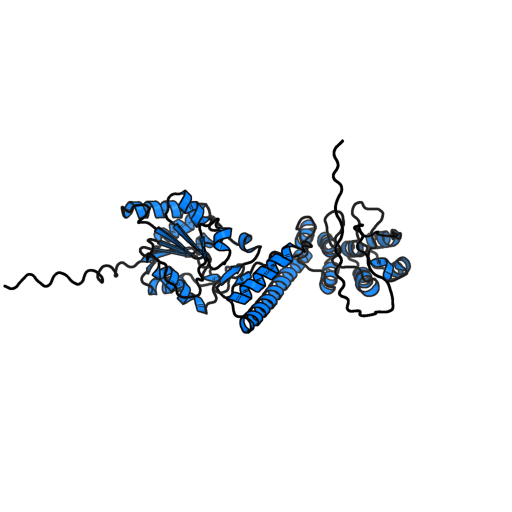.00 43.28 418 GLU A CA 1
ATOM 3271 C C . GLU A 1 418 ? -27.344 -5.533 28.750 1.00 43.28 418 GLU A C 1
ATOM 3273 O O . GLU A 1 418 ? -27.434 -5.078 29.891 1.00 43.28 418 GLU A O 1
ATOM 3278 N N . GLU A 1 419 ? -27.802 -6.761 28.475 1.00 37.75 419 GLU A N 1
ATOM 3279 C CA . GLU A 1 419 ? -28.466 -7.608 29.484 1.00 37.75 419 GLU A CA 1
ATOM 3280 C C . GLU A 1 419 ? -27.497 -8.454 30.336 1.00 37.75 419 GLU A C 1
ATOM 3282 O O . GLU A 1 419 ? -27.889 -8.956 31.394 1.00 37.75 419 GLU A O 1
ATOM 3287 N N . ALA A 1 420 ? -26.223 -8.591 29.947 1.00 39.34 420 ALA A N 1
ATOM 3288 C CA . ALA A 1 420 ? -25.289 -9.507 30.613 1.00 39.34 420 ALA A CA 1
ATOM 3289 C C . ALA A 1 420 ? -24.578 -8.917 31.852 1.00 39.34 420 ALA A C 1
ATOM 3291 O O . ALA A 1 420 ? -24.140 -9.676 32.718 1.00 39.34 420 ALA A O 1
ATOM 3292 N N . GLU A 1 421 ? -24.505 -7.588 31.998 1.00 39.09 421 GLU A N 1
ATOM 3293 C CA . GLU A 1 421 ? -23.800 -6.934 33.121 1.00 39.09 421 GLU A CA 1
ATOM 3294 C C . GLU A 1 421 ? -24.728 -6.413 34.244 1.00 39.09 421 GLU A C 1
ATOM 3296 O O . GLU A 1 421 ? -24.257 -5.999 35.303 1.00 39.09 421 GLU A O 1
ATOM 3301 N N . GLY A 1 422 ? -26.058 -6.497 34.086 1.00 35.66 422 GLY A N 1
ATOM 3302 C CA . GLY A 1 422 ? -27.046 -6.033 35.083 1.00 35.66 422 GLY A CA 1
ATOM 3303 C C . GLY A 1 422 ? -27.561 -7.093 36.073 1.00 35.66 422 GLY A C 1
ATOM 3304 O O . GLY A 1 422 ? -28.415 -6.813 36.919 1.00 35.66 422 GLY A O 1
ATOM 3305 N N . GLY A 1 423 ? -27.081 -8.331 35.978 1.00 34.97 423 GLY A N 1
ATOM 3306 C CA . GLY A 1 423 ? -27.721 -9.500 36.578 1.00 34.97 423 GLY A CA 1
ATOM 3307 C C . GLY A 1 423 ? -27.281 -9.894 37.988 1.00 34.97 423 GLY A C 1
ATOM 3308 O O . GLY A 1 423 ? -27.120 -11.088 38.213 1.00 34.97 423 GLY A O 1
ATOM 3309 N N . ASN A 1 424 ? -27.086 -8.981 38.952 1.00 37.47 424 ASN A N 1
ATOM 3310 C CA . ASN A 1 424 ? -26.984 -9.417 40.358 1.00 37.47 424 ASN A CA 1
ATOM 3311 C C . ASN A 1 424 ? -27.273 -8.342 41.427 1.00 37.47 424 ASN A C 1
ATOM 3313 O O . ASN A 1 424 ? -26.418 -8.078 42.267 1.00 37.47 424 ASN A O 1
ATOM 3317 N N . ASN A 1 425 ? -28.464 -7.719 41.452 1.00 36.81 425 ASN A N 1
ATOM 3318 C CA . ASN A 1 425 ? -28.898 -7.031 42.686 1.00 36.81 425 ASN A CA 1
ATOM 3319 C C . ASN A 1 425 ? -30.414 -6.789 42.874 1.00 36.81 425 ASN A C 1
ATOM 3321 O O . ASN A 1 425 ? -30.825 -5.710 43.296 1.00 36.81 425 ASN A O 1
ATOM 3325 N N . SER A 1 426 ? -31.284 -7.767 42.590 1.00 33.94 426 SER A N 1
ATOM 3326 C CA . SER A 1 426 ? -32.735 -7.586 42.829 1.00 33.94 426 SER A CA 1
ATOM 3327 C C . SER A 1 426 ? -33.495 -8.794 43.392 1.00 33.94 426 SER A C 1
ATOM 3329 O O . SER A 1 426 ? -34.723 -8.780 43.446 1.00 33.94 426 SER A O 1
ATOM 3331 N N . LYS A 1 427 ? -32.805 -9.808 43.934 1.00 36.44 427 LYS A N 1
ATOM 3332 C CA . LYS A 1 427 ? -33.441 -10.906 44.693 1.00 36.44 427 LYS A CA 1
ATOM 3333 C C . LYS A 1 427 ? -33.026 -10.925 46.165 1.00 36.44 427 LYS A C 1
ATOM 3335 O O . LYS A 1 427 ? -32.533 -11.924 46.670 1.00 36.44 427 LYS A O 1
ATOM 3340 N N . ARG A 1 428 ? -33.244 -9.817 46.880 1.00 39.97 428 ARG A N 1
ATOM 3341 C CA . ARG A 1 428 ? -33.276 -9.835 48.354 1.00 39.97 428 ARG A CA 1
ATOM 3342 C C . ARG A 1 428 ? -34.082 -8.669 48.922 1.00 39.97 428 ARG A C 1
ATOM 3344 O O . ARG A 1 428 ? -33.554 -7.797 49.594 1.00 39.97 428 ARG A O 1
ATOM 3351 N N . ARG A 1 429 ? -35.375 -8.624 48.602 1.00 42.38 429 ARG A N 1
ATOM 3352 C CA . ARG A 1 429 ? -36.357 -7.789 49.313 1.00 42.38 429 ARG A CA 1
ATOM 3353 C C . ARG A 1 429 ? -37.774 -8.269 49.014 1.00 42.38 429 ARG A C 1
ATOM 3355 O O . ARG A 1 429 ? -38.521 -7.640 48.278 1.00 42.38 429 ARG A O 1
ATOM 3362 N N . LYS A 1 430 ? -38.091 -9.452 49.536 1.00 42.97 430 LYS A N 1
ATOM 3363 C CA . LYS A 1 430 ? -39.446 -9.918 49.865 1.00 42.97 430 LYS A CA 1
ATOM 3364 C C . LYS A 1 430 ? -39.307 -11.294 50.503 1.00 42.97 430 LYS A C 1
ATOM 3366 O O . LYS A 1 430 ? -39.337 -12.299 49.807 1.00 42.97 430 LYS A O 1
ATOM 3371 N N . MET A 1 431 ? -39.050 -11.288 51.802 1.00 41.78 431 MET A N 1
ATOM 3372 C CA . MET A 1 431 ? -39.546 -12.222 52.813 1.00 41.78 431 MET A CA 1
ATOM 3373 C C . MET A 1 431 ? -38.827 -11.862 54.114 1.00 41.78 431 MET A C 1
ATOM 3375 O O . MET A 1 431 ? -37.610 -11.683 54.089 1.00 41.78 431 MET A O 1
ATOM 3379 N N . GLU A 1 432 ? -39.634 -11.760 55.171 1.00 37.59 432 GLU A N 1
ATOM 3380 C CA . GLU A 1 432 ? -39.352 -11.315 56.549 1.00 37.59 432 GLU A CA 1
ATOM 3381 C C . GLU A 1 432 ? -39.504 -9.814 56.814 1.00 37.59 432 GLU A C 1
ATOM 3383 O O . GLU A 1 432 ? -38.693 -8.992 56.326 1.00 37.59 432 GLU A O 1
#

Organism: NCBI:txid652834

Radius of gyration: 31.56 Å; chains: 1; bounding box: 96×59×98 Å